Protein 6SYH (pdb70)

CATH classification: 3.40.50.1170 (+1 more: 3.40.50.40)

Radius of gyration: 25.09 Å; Cα contacts (8 Å, |Δi|>4): 1617; chains: 2; bounding box: 69×69×51 Å

Foldseek 3Di:
DAEEEEEEAAAAQALVLADPRVVRLCVRQVVLVVQYSYHYHYLHHDAQVPDDVQSLLSVLLVQQVQQVDPRHQFYEYEHHQQCLLLSQLLSFQARQAQQEYEYEHWLDGNPDDVTQRNQQVQQRSLLRNDPVNGNQGYWYGFPQFTAHSQQWDQCDNRDSPRIFRVAPTTQWGGDSSNTDGDHGDPFDTRNRRPFYCNPPNHWAAEEEAEADPPDALVVLVVCVVVPHLEYEYAAADLQDHDVRNLVNLLVCLVVLRAYEGFHVPRFFFSDPPDPDPCVVSNYAGLTTGHRSSSRSQVRRVVVPDSHSVSSNVSSVRD/DAEEEEEEAAAAQLVPPRVVVLCVSQVVLVVQHRYHYDYLHHDAQVPDFVQSLLSVLLVLQVQQVDPRHQFYEYEHHQQCLLQSQLLSFQAAQFQQEYEYEHWLDHSPDDPTQRNVQVLQRSLLNNDPVNGNLGYWYGFDQFTARSQQWDQCDNRDSPRIFRVAPTTQWGGDSSDTDGNHGDPFHTHNRRPFHCVVPNHFAAEEEAEADPPDALVVLVVCVVVPHLEYEYAYADLQDHDVRNDVSVVVCVVVLRAYEGFHPPRFFFSDDDDVDDDDDHAGLTTGHRSNSRSLVRRVVVPDSDRVSSNVSSVRD

Solvent-accessible surface area: 22970 Å² total; per-residue (Å²): 149,38,46,0,2,0,0,0,1,12,53,62,20,1,69,129,28,58,9,99,19,0,42,120,0,20,83,42,14,86,52,0,58,116,40,1,55,17,100,4,42,63,11,17,86,43,31,3,49,60,0,32,6,169,24,2,5,111,0,0,46,78,0,36,90,17,5,80,85,198,118,6,90,0,0,0,0,1,2,28,12,12,0,0,2,0,0,0,1,0,0,9,2,2,0,80,13,71,59,8,2,0,0,0,0,24,28,93,95,22,109,43,179,87,26,20,0,46,68,5,0,53,0,0,0,18,0,2,53,47,194,49,4,63,63,33,11,1,4,0,1,1,47,48,37,0,4,4,1,12,14,0,6,6,52,30,3,64,29,42,91,2,7,25,8,51,56,87,32,95,6,0,36,0,143,140,13,139,20,76,38,143,78,104,25,140,74,40,19,4,102,69,6,79,2,97,3,64,184,37,144,149,18,25,75,2,2,1,9,13,0,5,0,68,11,8,42,37,9,0,51,15,0,41,160,37,37,3,116,0,0,0,0,0,0,0,0,13,0,0,5,19,58,78,3,51,88,4,0,41,103,0,17,123,81,50,20,11,0,0,1,2,9,22,10,30,18,12,30,2,38,74,167,45,122,11,80,14,158,149,16,21,0,0,0,0,36,33,11,15,6,4,7,0,9,0,0,0,5,0,0,25,48,123,36,67,68,52,94,36,0,18,148,10,0,46,58,10,148,50,38,0,3,0,0,0,2,10,52,58,18,19,92,17,106,18,1,72,112,0,29,82,51,11,85,47,0,60,114,44,1,50,22,100,8,43,73,10,16,88,47,31,4,26,66,0,35,5,162,24,2,5,106,0,0,74,70,0,36,106,6,5,90,63,198,107,0,88,0,0,0,0,2,3,29,12,11,0,0,1,0,0,0,1,1,0,8,1,1,0,80,15,70,61,9,2,0,0,0,0,23,28,91,94,36,112,43,178,90,28,20,0,44,65,4,0,51,0,0,0,17,0,2,52,47,195,49,3,66,65,30,9,1,3,0,0,1,49,47,36,0,4,3,1,11,17,0,7,6,56,31,3,64,31,41,92,1,8,24,6,47,54,94,31,98,6,0,38,0,140,143,13,137,20,73,38,143,80,108,26,141,74,40,19,4,100,74,5,78,4,77,3,69,184,27,144,138,15,24,77,2,2,1,9,11,0,3,0,67,13,8,43,38,8,0,62,15,0,34,171,36,33,3,114,0,0,0,1,0,0,0,0,33,1,48,17,20,54,80,4,64,92,8,1,50,103,0,27,177,72,50,15,10,1,0,8,2,8,21,10,29,16,13,30,2,38,74,78,70,157,23,0,130,128,39,4,0,0,0,40,32,11,17,4,5,7,0,8,0,0,0,5,0,0,24,46,113,33,75,73,28,98,36,0,11,148,10,0,43,54,9

B-factor: mean 15.05, std 7.77, range [6.5, 72.44]

InterPro domains:
  IPR004550 L-asparaginase, type II [TIGR00520] (4-330)
  IPR004550 L-asparaginase, type II [cd08964] (4-324)
  IPR006034 Asparaginase/glutaminase-like [PIRSF001220] (2-327)
  IPR006034 Asparaginase/glutaminase-like [PR00139] (6-17)
  IPR006034 Asparaginase/glutaminase-like [PR00139] (85-103)
  IPR006034 Asparaginase/glutaminase-like [PR00139] (264-282)
  IPR006034 Asparaginase/glutaminase-like [PS51732] (4-330)
  IPR006034 Asparaginase/glutaminase-like [PTHR11707] (3-328)
  IPR006034 Asparaginase/glutaminase-like [SM00870] (5-324)
  IPR020827 Asparaginase/glutaminase, active site 1 [PS00144] (8-16)
  IPR027473 L-asparaginase, C-terminal [G3DSA:3.40.50.40] (217-330)
  IPR027474 L-asparaginase, N-terminal [PF00710] (6-198)
  IPR027475 Asparaginase/glutaminase, active site 2 [PS00917] (86-96)
  IPR036152 Asparaginase/glutaminase-like superfamily [SSF53774] (4-329)
  IPR037152 L-asparaginase, N-terminal domain superfamily [G3DSA:3.40.50.1170] (1-216)
  IPR040919 Asparaginase/glutaminase, C-terminal [PF17763] (217-327)

Sequence (631 aa):
KPQVTILATGGTIAGSAGAVTVDKLLAAVPAINDLATIKGEQISSIGSQEMTGKVWLKLAKRVNELLAQKETEAVIITHGTDTMEETAFFLNLTVKSQKPVVLVGAMRPGSSMSADGPMNLYNAVNVAINKASTNKGVVIVMNDEIHAAREATKLNTTAVNAFASPNTTGKIGTVYYGKVEYFTQSVRPHTLASEFDISKIEELPRVDILYAHPDDTDVLVNAALQAGAKGIIHAGMGNGNPFPLTQNALEKAAKSGVVVARSSRVGSGSTTQEAEVDDKKLGFVATESLNPQKARVLLMLALTKTSSDREAIQKIFSTYKPQVTILATGGTIAGAVTVDKLLAAVPAINDLATIKGEQISSSIGSQEMTGKVWLKLAKRVNELLAQKETEAVIITHGTDTMEETAFFLNLTVKSQQKPVVLVGAMRPGSSMSADGPMNLYNAVNVAINKASTNKGVVIVMNDEIHAAREATKLNTTAVNAFASPNTGKIGTVYYGKVEYFTQSVRPHTLASEFDISKIEELPRVDILYAHPDDTDVLVNAALQAGAKGIIHAGMGNGNPFPLTQNALEKAAKSGVVVARSSRVGSGSTTQEAEVDKKGFVATESLNPQKARVLLMLALTKTSDREAIQKIFSTY

Structure (mmCIF, N/CA/C/O backbone):
data_6SYH
#
_entry.id   6SYH
#
_cell.length_a   60.619
_cell.length_b   79.959
_cell.length_c   108.469
_cell.angle_alpha   90.000
_cell.angle_beta   90.000
_cell.angle_gamma   90.000
#
_symmetry.space_group_name_H-M   'P 2 21 21'
#
loop_
_entity.id
_entity.type
_entity.pdbx_description
1 polymer L-asparaginase
2 water water
#
loop_
_atom_site.group_PDB
_atom_site.id
_atom_site.type_symbol
_atom_site.label_atom_id
_atom_site.label_alt_id
_atom_site.label_comp_id
_atom_site.label_asym_id
_atom_site.label_entity_id
_atom_site.label_seq_id
_atom_site.pdbx_PDB_ins_code
_atom_site.Cartn_x
_atom_site.Cartn_y
_atom_site.Cartn_z
_atom_site.occupancy
_atom_site.B_iso_or_equiv
_atom_site.auth_seq_id
_atom_site.auth_comp_id
_atom_site.auth_asym_id
_atom_site.auth_atom_id
_atom_site.pdbx_PDB_model_num
ATOM 1 N N . LYS A 1 1 ? -36.113 -28.058 49.299 1.00 36.72 3 LYS A N 1
ATOM 2 C CA . LYS A 1 1 ? -34.915 -27.305 48.811 1.00 30.74 3 LYS A CA 1
ATOM 3 C C . LYS A 1 1 ? -35.351 -26.302 47.747 1.00 31.63 3 LYS A C 1
ATOM 4 O O . LYS A 1 1 ? -35.931 -26.681 46.731 1.00 37.43 3 LYS A O 1
ATOM 10 N N . PRO A 1 2 ? -35.124 -24.992 47.920 1.00 21.24 4 PRO A N 1
ATOM 11 C CA . PRO A 1 2 ? -35.599 -24.032 46.927 1.00 22.61 4 PRO A CA 1
ATOM 12 C C . PRO A 1 2 ? -34.945 -24.146 45.545 1.00 20.32 4 PRO A C 1
ATOM 13 O O . PRO A 1 2 ? -33.868 -24.639 45.442 1.00 24.27 4 PRO A O 1
ATOM 17 N N . GLN A 1 3 ? -35.669 -23.722 44.508 1.00 21.92 5 GLN A N 1
ATOM 18 C CA . GLN A 1 3 ? -35.203 -23.816 43.105 1.00 20.60 5 GLN A CA 1
ATOM 19 C C . GLN A 1 3 ? -34.334 -22.592 42.834 1.00 18.31 5 GLN A C 1
ATOM 20 O O . GLN A 1 3 ? -34.852 -21.403 42.903 1.00 20.07 5 GLN A O 1
ATOM 26 N N . VAL A 1 4 ? -33.076 -22.854 42.491 1.00 16.15 6 VAL A N 1
ATOM 27 C CA . VAL A 1 4 ? -32.110 -21.775 42.153 1.00 14.99 6 VAL A CA 1
ATOM 28 C C . VAL A 1 4 ? -31.560 -22.108 40.786 1.00 14.15 6 VAL A C 1
ATOM 29 O O . VAL A 1 4 ? -31.193 -23.266 40.558 1.00 17.33 6 VAL A O 1
ATOM 33 N N . THR A 1 5 ? -31.442 -21.129 39.923 1.00 10.53 7 THR A N 1
ATOM 34 C CA . THR A 1 5 ? -30.767 -21.365 38.624 1.00 10.54 7 THR A CA 1
ATOM 35 C C . THR A 1 5 ? -29.360 -20.779 38.695 1.00 11.60 7 THR A C 1
ATOM 36 O O . THR A 1 5 ? -29.192 -19.583 39.065 1.00 10.99 7 THR A O 1
ATOM 40 N N . ILE A 1 6 ? -28.386 -21.570 38.301 1.00 11.27 8 ILE A N 1
ATOM 41 C CA . ILE A 1 6 ? -27.013 -21.045 38.089 1.00 11.77 8 ILE A CA 1
ATOM 42 C C . ILE A 1 6 ? -26.816 -20.798 36.603 1.00 9.73 8 ILE A C 1
ATOM 43 O O . ILE A 1 6 ? -26.912 -21.746 35.808 1.00 11.78 8 ILE A O 1
ATOM 48 N N . LEU A 1 7 ? -26.498 -19.552 36.259 1.00 10.21 9 LEU A N 1
ATOM 49 C CA . LEU A 1 7 ? -26.182 -19.145 34.880 1.00 10.38 9 LEU A CA 1
ATOM 50 C C . LEU A 1 7 ? -24.681 -18.942 34.801 1.00 10.25 9 LEU A C 1
ATOM 51 O O . LEU A 1 7 ? -24.173 -18.047 35.490 1.00 11.31 9 LEU A O 1
ATOM 56 N N . ALA A 1 8 ? -24.017 -19.714 33.959 1.00 10.11 10 ALA A N 1
ATOM 57 C CA . ALA A 1 8 ? -22.566 -19.585 33.714 1.00 9.70 10 ALA A CA 1
ATOM 58 C C . ALA A 1 8 ? -22.361 -18.623 32.535 1.00 11.19 10 ALA A C 1
ATOM 59 O O . ALA A 1 8 ? -23.068 -18.704 31.499 1.00 11.71 10 ALA A O 1
ATOM 61 N N . THR A 1 9 ? -21.407 -17.718 32.683 1.00 9.74 11 THR A N 1
ATOM 62 C CA . THR A 1 9 ? -20.983 -16.808 31.590 1.00 10.17 11 THR A CA 1
ATOM 63 C C . THR A 1 9 ? -19.595 -17.174 31.062 1.00 10.68 11 THR A C 1
ATOM 64 O O . THR A 1 9 ? -19.161 -16.573 30.070 1.00 11.64 11 THR A O 1
ATOM 68 N N . GLY A 1 10 ? -18.917 -18.089 31.728 1.00 12.00 12 GLY A N 1
ATOM 69 C CA . GLY A 1 10 ? -17.567 -18.518 31.324 1.00 14.92 12 GLY A CA 1
ATOM 70 C C . GLY A 1 10 ? -17.388 -19.987 31.632 1.00 16.23 12 GLY A C 1
ATOM 71 O O . GLY A 1 10 ? -18.342 -20.761 31.500 1.00 22.89 12 GLY A O 1
ATOM 72 N N . GLY A 1 11 ? -16.237 -20.360 32.158 1.00 14.65 13 GLY A N 1
ATOM 73 C CA . GLY A 1 11 ? -15.993 -21.763 32.457 1.00 15.04 13 GLY A CA 1
ATOM 74 C C . GLY A 1 11 ? -16.383 -22.067 33.880 1.00 15.71 13 GLY A C 1
ATOM 75 O O . GLY A 1 11 ? -17.171 -21.331 34.499 1.00 13.51 13 GLY A O 1
ATOM 76 N N . THR A 1 12 ? -15.781 -23.109 34.396 1.00 14.57 14 THR A N 1
ATOM 77 C CA . THR A 1 12 ? -16.016 -23.653 35.739 1.00 13.18 14 THR A CA 1
ATOM 78 C C . THR A 1 12 ? -15.186 -22.800 36.727 1.00 12.49 14 THR A C 1
ATOM 79 O O . THR A 1 12 ? -13.958 -22.652 36.520 1.00 18.26 14 THR A O 1
ATOM 83 N N . ILE A 1 13 ? -15.794 -22.191 37.757 1.00 13.09 15 ILE A N 1
ATOM 84 C CA . ILE A 1 13 ? -15.030 -21.383 38.757 1.00 13.01 15 ILE A CA 1
ATOM 85 C C . ILE A 1 13 ? -14.536 -22.254 39.912 1.00 15.43 15 ILE A C 1
ATOM 86 O O . ILE A 1 13 ? -13.732 -21.772 40.718 1.00 17.61 15 ILE A O 1
ATOM 91 N N . ALA A 1 14 ? -15.011 -23.491 40.022 1.00 14.48 16 ALA A N 1
ATOM 92 C CA . ALA A 1 14 ? -14.655 -24.418 41.113 1.00 16.00 16 ALA A CA 1
ATOM 93 C C . ALA A 1 14 ? -14.364 -25.771 40.485 1.00 17.60 16 ALA A C 1
ATOM 94 O O . ALA A 1 14 ? -15.151 -26.227 39.624 1.00 19.50 16 ALA A O 1
ATOM 96 N N . GLY A 1 15 ? -13.326 -26.432 40.980 1.00 20.28 17 GLY A N 1
ATOM 97 C CA . GLY A 1 15 ? -12.870 -27.701 40.399 1.00 22.38 17 GLY A CA 1
ATOM 98 C C . GLY A 1 15 ? -11.812 -27.508 39.311 1.00 26.07 17 GLY A C 1
ATOM 99 O O . GLY A 1 15 ? -11.310 -28.642 38.882 1.00 34.39 17 GLY A O 1
ATOM 100 N N . SER A 1 26 ? -28.419 -34.316 33.356 1.00 36.41 28 SER A N 1
ATOM 101 C CA . SER A 1 26 ? -27.755 -32.980 33.436 1.00 34.36 28 SER A CA 1
ATOM 102 C C . SER A 1 26 ? -28.672 -31.973 34.140 1.00 29.02 28 SER A C 1
ATOM 103 O O . SER A 1 26 ? -29.874 -31.999 33.891 1.00 30.49 28 SER A O 1
ATOM 106 N N . ALA A 1 27 ? -28.089 -31.068 34.935 1.00 26.01 29 ALA A N 1
ATOM 107 C CA . ALA A 1 27 ? -28.801 -29.942 35.588 1.00 25.28 29 ALA A CA 1
ATOM 108 C C . ALA A 1 27 ? -29.218 -28.907 34.535 1.00 24.48 29 ALA A C 1
ATOM 109 O O . ALA A 1 27 ? -29.986 -28.012 34.873 1.00 20.60 29 ALA A O 1
ATOM 111 N N . GLY A 1 28 ? -28.728 -29.010 33.298 1.00 23.23 30 GLY A N 1
ATOM 112 C CA . GLY A 1 28 ? -29.143 -28.126 32.182 1.00 22.43 30 GLY A CA 1
ATOM 113 C C . GLY A 1 28 ? -27.955 -27.473 31.494 1.00 22.49 30 GLY A C 1
ATOM 114 O O . GLY A 1 28 ? -28.106 -27.006 30.350 1.00 23.49 30 GLY A O 1
ATOM 115 N N . ALA A 1 29 ? -26.817 -27.391 32.175 1.00 19.81 31 ALA A N 1
ATOM 116 C CA . ALA A 1 29 ? -25.544 -26.945 31.578 1.00 19.25 31 ALA A CA 1
ATOM 117 C C . ALA A 1 29 ? -24.413 -27.814 32.127 1.00 20.80 31 ALA A C 1
ATOM 118 O O . ALA A 1 29 ? -24.386 -28.017 33.333 1.00 20.17 31 ALA A O 1
ATOM 120 N N . VAL A 1 30 ? -23.518 -28.264 31.253 1.00 21.25 32 VAL A N 1
ATOM 121 C CA . VAL A 1 30 ? -22.315 -29.089 31.583 1.00 22.62 32 VAL A CA 1
ATOM 122 C C . VAL A 1 30 ? -21.456 -28.349 32.618 1.00 18.22 32 VAL A C 1
ATOM 123 O O . VAL A 1 30 ? -21.013 -28.967 33.575 1.00 19.34 32 VAL A O 1
ATOM 127 N N . THR A 1 31 ? -21.262 -27.048 32.453 1.00 15.12 33 THR A N 1
ATOM 128 C CA . THR A 1 31 ? -20.473 -26.227 33.407 1.00 15.78 33 THR A CA 1
ATOM 129 C C . THR A 1 31 ? -21.053 -26.408 34.817 1.00 15.19 33 THR A C 1
ATOM 130 O O . THR A 1 31 ? -20.322 -26.547 35.774 1.00 15.14 33 THR A O 1
ATOM 134 N N . VAL A 1 32 ? -22.373 -26.348 34.940 1.00 12.87 34 VAL A N 1
ATOM 135 C CA . VAL A 1 32 ? -23.063 -26.402 36.255 1.00 11.64 34 VAL A CA 1
ATOM 136 C C . VAL A 1 32 ? -23.012 -27.835 36.795 1.00 13.62 34 VAL A C 1
ATOM 137 O O . VAL A 1 32 ? -22.805 -28.009 38.005 1.00 13.49 34 VAL A O 1
ATOM 141 N N . ASP A 1 33 ? -23.120 -28.840 35.926 1.00 14.52 35 ASP A N 1
ATOM 142 C CA . ASP A 1 33 ? -22.918 -30.245 36.363 1.00 12.91 35 ASP A CA 1
ATOM 143 C C . ASP A 1 33 ? -21.512 -30.354 36.969 1.00 15.69 35 ASP A C 1
ATOM 144 O O . ASP A 1 33 ? -21.350 -31.001 38.015 1.00 14.77 35 ASP A O 1
ATOM 149 N N . LYS A 1 34 ? -20.526 -29.702 36.366 1.00 15.63 36 LYS A N 1
ATOM 150 C CA . LYS A 1 34 ? -19.129 -29.780 36.885 1.00 15.20 36 LYS A CA 1
ATOM 151 C C . LYS A 1 34 ? -19.032 -29.101 38.263 1.00 15.64 36 LYS A C 1
ATOM 152 O O . LYS A 1 34 ? -18.333 -29.628 39.182 1.00 16.25 36 LYS A O 1
ATOM 158 N N . LEU A 1 35 ? -19.718 -27.975 38.443 1.00 13.46 37 LEU A N 1
ATOM 159 C CA . LEU A 1 35 ? -19.720 -27.252 39.737 1.00 13.02 37 LEU A CA 1
ATOM 160 C C . LEU A 1 35 ? -20.359 -28.130 40.807 1.00 12.81 37 LEU A C 1
ATOM 161 O O . LEU A 1 35 ? -19.849 -28.165 41.928 1.00 16.37 37 LEU A O 1
ATOM 166 N N . LEU A 1 36 ? -21.442 -28.824 40.471 1.00 14.31 38 LEU A N 1
ATOM 167 C CA . LEU A 1 36 ? -22.119 -29.687 41.473 1.00 15.30 38 LEU A CA 1
ATOM 168 C C . LEU A 1 36 ? -21.209 -30.873 41.826 1.00 15.80 38 LEU A C 1
ATOM 169 O O . LEU A 1 36 ? -21.200 -31.275 42.972 1.00 19.80 38 LEU A O 1
ATOM 174 N N . ALA A 1 37 ? -20.449 -31.393 40.880 1.00 14.35 39 ALA A N 1
ATOM 175 C CA . ALA A 1 37 ? -19.494 -32.492 41.147 1.00 16.30 39 ALA A CA 1
ATOM 176 C C . ALA A 1 37 ? -18.375 -31.986 42.049 1.00 15.73 39 ALA A C 1
ATOM 177 O O . ALA A 1 37 ? -17.876 -32.804 42.838 1.00 18.54 39 ALA A O 1
ATOM 179 N N . ALA A 1 38 ? -17.934 -30.729 41.880 1.00 16.03 40 ALA A N 1
ATOM 180 C CA . ALA A 1 38 ? -16.817 -30.132 42.651 1.00 17.35 40 ALA A CA 1
ATOM 181 C C . ALA A 1 38 ? -17.246 -29.767 44.080 1.00 17.39 40 ALA A C 1
ATOM 182 O O . ALA A 1 38 ? -16.413 -29.862 44.994 1.00 20.83 40 ALA A O 1
ATOM 184 N N . VAL A 1 39 ? -18.494 -29.348 44.253 1.00 16.68 41 VAL A N 1
ATOM 185 C CA . VAL A 1 39 ? -19.016 -28.835 45.549 1.00 19.30 41 VAL A CA 1
ATOM 186 C C . VAL A 1 39 ? -20.341 -29.548 45.810 1.00 16.92 41 VAL A C 1
ATOM 187 O O . VAL A 1 39 ? -21.388 -28.935 45.791 1.00 16.61 41 VAL A O 1
ATOM 191 N N . PRO A 1 40 ? -20.331 -30.867 46.042 1.00 19.38 42 PRO A N 1
ATOM 192 C CA . PRO A 1 40 ? -21.568 -31.631 46.056 1.00 20.74 42 PRO A CA 1
ATOM 193 C C . PRO A 1 40 ? -22.466 -31.212 47.219 1.00 18.32 42 PRO A C 1
ATOM 194 O O . PRO A 1 40 ? -23.648 -31.501 47.174 1.00 21.90 42 PRO A O 1
ATOM 198 N N . ALA A 1 41 ? -21.924 -30.526 48.221 1.00 21.96 43 ALA A N 1
ATOM 199 C CA . ALA A 1 41 ? -22.734 -30.039 49.361 1.00 23.10 43 ALA A CA 1
ATOM 200 C C . ALA A 1 41 ? -23.800 -29.058 48.856 1.00 22.36 43 ALA A C 1
ATOM 201 O O . ALA A 1 41 ? -24.816 -28.920 49.546 1.00 25.72 43 ALA A O 1
ATOM 203 N N . ILE A 1 42 ? -23.624 -28.405 47.701 1.00 20.99 44 ILE A N 1
ATOM 204 C CA . ILE A 1 42 ? -24.645 -27.388 47.295 1.00 22.68 44 ILE A CA 1
ATOM 205 C C . ILE A 1 42 ? -25.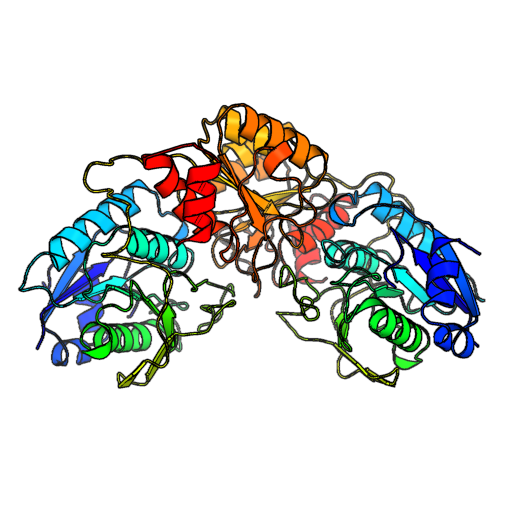953 -28.115 46.962 1.00 21.60 44 ILE A C 1
ATOM 206 O O . ILE A 1 42 ? -27.032 -27.514 47.154 1.00 24.30 44 ILE A O 1
ATOM 211 N N . ASN A 1 43 ? -25.871 -29.385 46.577 1.00 21.49 45 ASN A N 1
ATOM 212 C CA . ASN A 1 43 ? -27.054 -30.218 46.250 1.00 24.88 45 ASN A CA 1
ATOM 213 C C . ASN A 1 43 ? -27.966 -30.376 47.460 1.00 23.31 45 ASN A C 1
ATOM 214 O O . ASN A 1 43 ? -29.135 -30.624 47.237 1.00 30.53 45 ASN A O 1
ATOM 219 N N . ASP A 1 44 ? -27.456 -30.249 48.684 1.00 25.64 46 ASP A N 1
ATOM 220 C CA . ASP A 1 44 ? -28.299 -30.400 49.898 1.00 25.14 46 ASP A CA 1
ATOM 221 C C . ASP A 1 44 ? -28.997 -29.072 50.197 1.00 23.58 46 ASP A C 1
ATOM 222 O O . ASP A 1 44 ? -29.887 -29.064 51.035 1.00 25.16 46 ASP A O 1
ATOM 227 N N . LEU A 1 45 ? -28.589 -27.984 49.553 1.00 22.57 47 LEU A N 1
ATOM 228 C CA . LEU A 1 45 ? -29.058 -26.632 49.905 1.00 21.26 47 LEU A CA 1
ATOM 229 C C . LEU A 1 45 ? -30.183 -26.196 48.994 1.00 17.23 47 LEU A C 1
ATOM 230 O O . LEU A 1 45 ? -31.024 -25.392 49.454 1.00 18.51 47 LEU A O 1
ATOM 235 N N . ALA A 1 46 ? -30.168 -26.640 47.746 1.00 17.88 48 ALA A N 1
ATOM 236 C CA . ALA A 1 46 ? -31.075 -26.076 46.725 1.00 19.15 48 ALA A CA 1
ATOM 237 C C . ALA A 1 46 ? -31.320 -27.093 45.625 1.00 16.05 48 ALA A C 1
ATOM 238 O O . ALA A 1 46 ? -30.501 -27.999 45.478 1.00 17.56 48 ALA A O 1
ATOM 240 N N . THR A 1 47 ? -32.453 -26.949 44.922 1.00 16.17 49 THR A N 1
ATOM 241 C CA . THR A 1 47 ? -32.675 -27.632 43.634 1.00 18.88 49 THR A CA 1
ATOM 242 C C . THR A 1 47 ? -32.044 -26.735 42.565 1.00 16.66 49 THR A C 1
ATOM 243 O O . THR A 1 47 ? -32.612 -25.661 42.278 1.00 18.73 49 THR A O 1
ATOM 247 N N . ILE A 1 48 ? -30.947 -27.210 41.970 1.00 17.40 50 ILE A N 1
ATOM 248 C CA . ILE A 1 48 ? -30.080 -26.432 41.044 1.00 16.28 50 ILE A CA 1
ATOM 249 C C . ILE A 1 48 ? -30.426 -26.750 39.589 1.00 16.12 50 ILE A C 1
ATOM 250 O O . ILE A 1 48 ? -30.333 -27.932 39.206 1.00 17.91 50 ILE A O 1
ATOM 255 N N . LYS A 1 49 ? -30.832 -25.721 38.839 1.00 15.22 51 LYS A N 1
ATOM 256 C CA . LYS A 1 49 ? -30.924 -25.760 37.370 1.00 15.63 51 LYS A CA 1
ATOM 257 C C . LYS A 1 49 ? -29.751 -24.977 36.829 1.00 13.63 51 LYS A C 1
ATOM 258 O O . LYS A 1 49 ? -29.342 -24.003 37.493 1.00 15.60 51 LYS A O 1
ATOM 264 N N . GLY A 1 50 ? -29.200 -25.433 35.706 1.00 12.12 52 GLY A N 1
ATOM 265 C CA . GLY A 1 50 ? -28.082 -24.743 35.063 1.00 11.85 52 GLY A CA 1
ATOM 266 C C . GLY A 1 50 ? -28.401 -24.205 33.685 1.00 12.53 52 GLY A C 1
ATOM 267 O O . GLY A 1 50 ? -29.105 -24.878 32.944 1.00 14.72 52 GLY A O 1
ATOM 268 N N . GLU A 1 51 ? -27.773 -23.075 33.320 1.00 13.22 53 GLU A N 1
ATOM 269 C CA . GLU A 1 51 ? -27.856 -22.491 31.959 1.00 14.45 53 GLU A CA 1
ATOM 270 C C . GLU A 1 51 ? -26.498 -21.906 31.627 1.00 13.72 53 GLU A C 1
ATOM 271 O O . GLU A 1 51 ? -25.794 -21.503 32.539 1.00 15.15 53 GLU A O 1
ATOM 277 N N . GLN A 1 52 ? -26.137 -21.918 30.358 1.00 14.70 54 GLN A N 1
ATOM 278 C CA . GLN A 1 52 ? -24.855 -21.319 29.891 1.00 14.87 54 GLN A CA 1
ATOM 279 C C . GLN A 1 52 ? -25.239 -20.154 28.996 1.00 13.78 54 GLN A C 1
ATOM 280 O O . GLN A 1 52 ? -25.771 -20.398 27.947 1.00 20.11 54 GLN A O 1
ATOM 286 N N . ILE A 1 53 ? -25.008 -18.928 29.452 1.00 14.46 55 ILE A N 1
ATOM 287 C CA . ILE A 1 53 ? -25.438 -17.697 28.726 1.00 15.13 55 ILE A CA 1
ATOM 288 C C . ILE A 1 53 ? -24.386 -17.332 27.703 1.00 11.23 55 ILE A C 1
ATOM 289 O O . ILE A 1 53 ? -24.719 -16.815 26.663 1.00 15.55 55 ILE A O 1
ATOM 294 N N . SER A 1 54 ? -23.123 -17.472 28.099 1.00 12.29 56 SER A N 1
ATOM 295 C CA . SER A 1 54 ? -21.941 -17.122 27.298 1.00 13.45 56 SER A CA 1
ATOM 296 C C . SER A 1 54 ? -20.811 -18.020 27.787 1.00 12.04 56 SER A C 1
ATOM 297 O O . SER A 1 54 ? -20.984 -18.677 28.819 1.00 13.16 56 SER A O 1
ATOM 300 N N . SER A 1 55 ? -19.704 -18.060 27.061 1.00 12.72 57 SER A N 1
ATOM 301 C CA . SER A 1 55 ? -18.524 -18.902 27.392 1.00 12.37 57 SER A CA 1
ATOM 302 C C . SER A 1 55 ? -17.250 -18.120 27.127 1.00 11.92 57 SER A C 1
ATOM 303 O O . SER A 1 55 ? -16.423 -18.537 26.279 1.00 12.50 57 SER A O 1
ATOM 306 N N . ILE A 1 56 ? -17.083 -17.036 27.870 1.00 9.43 58 ILE A N 1
ATOM 307 C CA . ILE A 1 56 ? -15.971 -16.077 27.643 1.00 10.25 58 ILE A CA 1
ATOM 308 C C . ILE A 1 56 ? -15.354 -15.672 28.956 1.00 10.85 58 ILE A C 1
ATOM 309 O O . ILE A 1 56 ? -16.034 -15.639 29.979 1.00 13.30 58 ILE A O 1
ATOM 314 N N . GLY A 1 57 ? -14.089 -15.297 28.901 1.00 10.20 59 GLY A N 1
ATOM 315 C CA . GLY A 1 57 ? -13.472 -14.549 29.989 1.00 10.71 59 GLY A CA 1
ATOM 316 C C . GLY A 1 57 ? -14.191 -13.208 30.122 1.00 8.31 59 GLY A C 1
ATOM 317 O O . GLY A 1 57 ? -14.684 -12.675 29.116 1.00 9.83 59 GLY A O 1
ATOM 318 N N . SER A 1 58 ? -14.219 -12.648 31.315 1.00 7.84 60 SER A N 1
ATOM 319 C CA . SER A 1 58 ? -15.031 -11.426 31.537 1.00 8.56 60 SER A CA 1
ATOM 320 C C . SER A 1 58 ? -14.410 -10.201 30.878 1.00 8.64 60 SER A C 1
ATOM 321 O O . SER A 1 58 ? -15.155 -9.246 30.629 1.00 9.54 60 SER A O 1
ATOM 324 N N . GLN A 1 59 ? -13.123 -10.251 30.526 1.00 9.60 61 GLN A N 1
ATOM 325 C CA . GLN A 1 59 ? -12.449 -9.186 29.761 1.00 10.22 61 GLN A CA 1
ATOM 326 C C . GLN A 1 59 ? -12.977 -9.157 28.322 1.00 8.59 61 GLN A C 1
ATOM 327 O O . GLN A 1 59 ? -12.672 -8.194 27.606 1.00 11.30 61 GLN A O 1
ATOM 333 N N . GLU A 1 60 ? -13.742 -10.164 27.899 1.00 9.04 62 GLU A N 1
ATOM 334 C CA . GLU A 1 60 ? -14.307 -10.219 26.530 1.00 9.36 62 GLU A CA 1
ATOM 335 C C . GLU A 1 60 ? -15.803 -9.892 26.546 1.00 9.36 62 GLU A C 1
ATOM 336 O O . GLU A 1 60 ? -16.437 -9.983 25.500 1.00 9.94 62 GLU A O 1
ATOM 342 N N . MET A 1 61 ? -16.333 -9.490 27.683 1.00 8.72 63 MET A N 1
ATOM 343 C CA . MET A 1 61 ? -17.759 -9.169 27.767 1.00 9.12 63 MET A CA 1
ATOM 344 C C . MET A 1 61 ? -18.120 -8.044 26.790 1.00 8.42 63 MET A C 1
ATOM 345 O O . MET A 1 61 ? -17.282 -7.189 26.439 1.00 9.35 63 MET A O 1
ATOM 350 N N . THR A 1 62 ? -19.391 -8.091 26.357 1.00 9.00 64 THR A N 1
ATOM 351 C CA . THR A 1 62 ? -19.974 -7.121 25.397 1.00 9.56 64 THR A CA 1
ATOM 352 C C . THR A 1 62 ? -21.357 -6.714 25.873 1.00 9.22 64 THR A C 1
ATOM 353 O O . THR A 1 62 ? -21.969 -7.480 26.627 1.00 9.83 64 THR A O 1
ATOM 357 N N . GLY A 1 63 ? -21.862 -5.598 25.352 1.00 10.13 65 GLY A N 1
ATOM 358 C CA . GLY A 1 63 ? -23.258 -5.224 25.623 1.00 9.94 65 GLY A CA 1
ATOM 359 C C . GLY A 1 63 ? -24.239 -6.275 25.144 1.00 10.42 65 GLY A C 1
ATOM 360 O O . GLY A 1 63 ? -25.276 -6.439 25.810 1.00 11.78 65 GLY A O 1
ATOM 361 N N . LYS A 1 64 ? -23.917 -6.979 24.075 1.00 9.57 66 LYS A N 1
ATOM 362 C CA . LYS A 1 64 ? -24.798 -8.044 23.518 1.00 11.68 66 LYS A CA 1
ATOM 363 C C . LYS A 1 64 ? -25.000 -9.112 24.596 1.00 10.82 66 LYS A C 1
ATOM 364 O O . LYS A 1 64 ? -26.118 -9.603 24.802 1.00 12.11 66 LYS A O 1
ATOM 370 N N . VAL A 1 65 ? -23.931 -9.545 25.236 1.00 10.05 67 VAL A N 1
ATOM 371 C CA . VAL A 1 65 ? -24.026 -10.557 26.323 1.00 10.83 67 VAL A CA 1
ATOM 372 C C . VAL A 1 65 ? -24.781 -9.953 27.518 1.00 10.31 67 VAL A C 1
ATOM 373 O O . VAL A 1 65 ? -25.576 -10.651 28.140 1.00 11.09 67 VAL A O 1
ATOM 377 N N . TRP A 1 66 ? -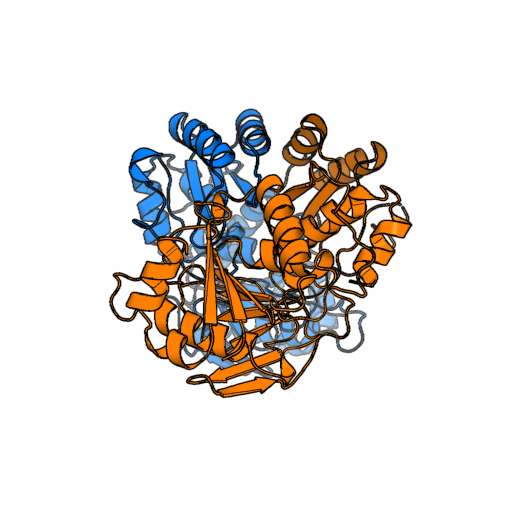24.464 -8.720 27.915 1.00 10.26 68 TRP A N 1
ATOM 378 C CA . TRP A 1 66 ? -25.189 -8.081 29.031 1.00 10.13 68 TRP A CA 1
ATOM 379 C C . TRP A 1 66 ? -26.689 -8.127 28.750 1.00 10.01 68 TRP A C 1
ATOM 380 O O . TRP A 1 66 ? -27.444 -8.434 29.664 1.00 10.10 68 TRP A O 1
ATOM 391 N N . LEU A 1 67 ? -27.103 -7.767 27.549 1.00 10.58 69 LEU A N 1
ATOM 392 C CA . LEU A 1 67 ? -28.551 -7.754 27.211 1.00 10.79 69 LEU A CA 1
ATOM 393 C C . LEU A 1 67 ? -29.111 -9.182 27.323 1.00 11.34 69 LEU A C 1
ATOM 394 O O . LEU A 1 67 ? -30.217 -9.352 27.877 1.00 12.91 69 LEU A O 1
ATOM 399 N N . LYS A 1 68 ? -28.431 -10.187 26.790 1.00 10.14 70 LYS A N 1
ATOM 400 C CA . LYS A 1 68 ? -28.927 -11.582 26.809 1.00 10.24 70 LYS A CA 1
ATOM 401 C C . LYS A 1 68 ? -29.084 -12.044 28.261 1.00 9.93 70 LYS A C 1
ATOM 402 O O . LYS A 1 68 ? -30.077 -12.662 28.638 1.00 12.44 70 LYS A O 1
ATOM 408 N N . LEU A 1 69 ? -28.107 -11.724 29.081 1.00 9.31 71 LEU A N 1
ATOM 409 C CA . LEU A 1 69 ? -28.086 -12.159 30.487 1.00 10.39 71 LEU A CA 1
ATOM 410 C C . LEU A 1 69 ? -29.208 -11.459 31.238 1.00 10.14 71 LEU A C 1
ATOM 411 O O . LEU A 1 69 ? -29.944 -12.126 31.951 1.00 11.25 71 LEU A O 1
ATOM 416 N N . ALA A 1 70 ? -29.336 -10.149 31.084 1.00 10.45 72 ALA A N 1
ATOM 417 C CA . ALA A 1 70 ? -30.381 -9.398 31.824 1.00 11.44 72 ALA A CA 1
ATOM 418 C C . ALA A 1 70 ? -31.764 -9.880 31.409 1.00 10.79 72 ALA A C 1
ATOM 419 O O . ALA A 1 70 ? -32.615 -10.074 32.338 1.00 11.82 72 ALA A O 1
ATOM 421 N N . LYS A 1 71 ? -31.991 -10.107 30.113 1.00 10.82 73 LYS A N 1
ATOM 422 C CA . LYS A 1 71 ? -33.311 -10.624 29.674 1.00 12.24 73 LYS A CA 1
ATOM 423 C C . LYS A 1 71 ? -33.582 -11.981 30.323 1.00 13.23 73 LYS A C 1
ATOM 424 O O . LYS A 1 71 ? -34.685 -12.186 30.865 1.00 14.18 73 LYS A O 1
ATOM 430 N N . ARG A 1 72 ? -32.597 -12.866 30.365 1.00 11.19 74 ARG A N 1
ATOM 431 C CA . ARG A 1 72 ? -32.844 -14.227 30.900 1.00 11.55 74 ARG A CA 1
ATOM 432 C C . ARG A 1 72 ? -33.076 -14.162 32.408 1.00 10.17 74 ARG A C 1
ATOM 433 O O . ARG A 1 72 ? -33.937 -14.865 32.916 1.00 11.82 74 ARG A O 1
ATOM 441 N N . VAL A 1 73 ? -32.307 -13.349 33.122 1.00 10.50 75 VAL A N 1
ATOM 442 C CA . VAL A 1 73 ? -32.496 -13.227 34.585 1.00 9.56 75 VAL A CA 1
ATOM 443 C C . VAL A 1 73 ? -33.926 -12.729 34.804 1.00 10.46 75 VAL A C 1
ATOM 444 O O . VAL A 1 73 ? -34.570 -13.266 35.699 1.00 10.99 75 VAL A O 1
ATOM 448 N N . ASN A 1 74 ? -34.382 -11.733 34.020 1.00 10.62 76 ASN A N 1
ATOM 449 C CA . ASN A 1 74 ? -35.745 -11.149 34.201 1.00 11.23 76 ASN A CA 1
ATOM 450 C C . ASN A 1 74 ? -36.784 -12.249 33.967 1.00 11.68 76 ASN A C 1
ATOM 451 O O . ASN A 1 74 ? -37.730 -12.356 34.772 1.00 14.00 76 ASN A O 1
ATOM 456 N N . GLU A 1 75 ? -36.580 -13.069 32.942 1.00 12.01 77 GLU A N 1
ATOM 457 C CA . GLU A 1 75 ? -37.515 -14.173 32.592 1.00 11.72 77 GLU A CA 1
ATOM 458 C C . GLU A 1 75 ? -37.555 -15.192 33.723 1.00 10.71 77 GLU A C 1
ATOM 459 O O . GLU A 1 75 ? -38.638 -15.599 34.102 1.00 13.25 77 GLU A O 1
ATOM 465 N N . LEU A 1 76 ? -36.413 -15.588 34.264 1.00 10.17 78 LEU A N 1
ATOM 466 C CA . LEU A 1 76 ? -36.387 -16.612 35.336 1.00 10.18 78 LEU A CA 1
ATOM 467 C C . LEU A 1 76 ? -37.100 -16.053 36.567 1.00 10.36 78 LEU A C 1
ATOM 468 O O . LEU A 1 76 ? -37.883 -16.778 37.204 1.00 13.26 78 LEU A O 1
ATOM 473 N N . LEU A 1 77 ? -36.747 -14.827 36.986 1.00 10.35 79 LEU A N 1
ATOM 474 C CA . LEU A 1 77 ? -37.180 -14.342 38.297 1.00 10.62 79 LEU A CA 1
ATOM 475 C C . LEU A 1 77 ? -38.657 -13.987 38.214 1.00 10.82 79 LEU A C 1
ATOM 476 O O . LEU A 1 77 ? -39.255 -13.932 39.278 1.00 12.33 79 LEU A O 1
ATOM 481 N N . ALA A 1 78 ? -39.204 -13.751 37.017 1.00 13.06 80 ALA A N 1
ATOM 482 C CA . ALA A 1 78 ? -40.631 -13.373 36.881 1.00 14.48 80 ALA A CA 1
ATOM 483 C C . ALA A 1 78 ? -41.507 -14.583 37.183 1.00 13.34 80 ALA A C 1
ATOM 484 O O . ALA A 1 78 ? -42.718 -14.418 37.325 1.00 16.55 80 ALA A O 1
ATOM 486 N N . GLN A 1 79 ? -40.937 -15.777 37.261 1.00 12.50 81 GLN A N 1
ATOM 487 C CA . GLN A 1 79 ? -41.739 -17.014 37.488 1.00 16.01 81 GLN A CA 1
ATOM 488 C C . GLN A 1 79 ? -41.719 -17.380 38.961 1.00 16.50 81 GLN A C 1
ATOM 489 O O . GLN A 1 79 ? -40.662 -17.282 39.609 1.00 19.78 81 GLN A O 1
ATOM 495 N N . LYS A 1 80 ? -42.841 -17.835 39.485 1.00 21.65 82 LYS A N 1
ATOM 496 C CA . LYS A 1 80 ? -43.006 -18.153 40.922 1.00 24.66 82 LYS A CA 1
ATOM 497 C C . LYS A 1 80 ? -42.040 -19.293 41.291 1.00 22.49 82 LYS A C 1
ATOM 498 O O . LYS A 1 80 ? -41.568 -19.301 42.425 1.00 36.78 82 LYS A O 1
ATOM 504 N N . GLU A 1 81 ? -41.703 -20.205 40.367 1.00 25.67 83 GLU A N 1
ATOM 505 C CA . GLU A 1 81 ? -40.928 -21.429 40.728 1.00 27.54 83 GLU A CA 1
ATOM 506 C C . GLU A 1 81 ? -39.456 -21.099 41.004 1.00 26.17 83 GLU A C 1
ATOM 507 O O . GLU A 1 81 ? -38.845 -21.863 41.776 1.00 28.47 83 GLU A O 1
ATOM 513 N N . THR A 1 82 ? -38.906 -20.016 40.433 1.00 21.75 84 THR A N 1
ATOM 514 C CA . THR A 1 82 ? -37.478 -19.629 40.589 1.00 18.71 84 THR A CA 1
ATOM 515 C C . THR A 1 82 ? -37.297 -18.742 41.841 1.00 16.50 84 THR A C 1
ATOM 516 O O . THR A 1 82 ? -37.872 -17.624 41.866 1.00 22.24 84 THR A O 1
ATOM 520 N N . GLU A 1 83 ? -36.511 -19.179 42.835 1.00 16.58 85 GLU A N 1
ATOM 521 C CA . GLU A 1 83 ? -36.313 -18.381 44.078 1.00 17.12 85 GLU A CA 1
ATOM 522 C C . GLU A 1 83 ? -35.223 -17.348 43.899 1.00 13.13 85 GLU A C 1
ATOM 523 O O . GLU A 1 83 ? -35.290 -16.319 44.554 1.00 14.43 85 GLU A O 1
ATOM 529 N N . ALA A 1 84 ? -34.187 -17.681 43.149 1.00 13.13 86 ALA A N 1
ATOM 530 C CA . ALA A 1 84 ? -32.984 -16.836 43.033 1.00 11.91 86 ALA A CA 1
ATOM 531 C C . ALA A 1 84 ? -32.186 -17.284 41.827 1.00 10.77 86 ALA A C 1
ATOM 532 O O . ALA A 1 84 ? -32.378 -18.415 41.334 1.00 12.11 86 ALA A O 1
ATOM 534 N N . VAL A 1 85 ? -31.289 -16.404 41.408 1.00 10.72 87 VAL A N 1
ATOM 535 C CA . VAL A 1 85 ? -30.292 -16.747 40.380 1.00 10.24 87 VAL A CA 1
ATOM 536 C C . VAL A 1 85 ? -28.903 -16.480 40.930 1.00 10.76 87 VAL A C 1
ATOM 537 O O . VAL A 1 85 ? -28.702 -15.438 41.599 1.00 11.26 87 VAL A O 1
ATOM 541 N N . ILE A 1 86 ? -27.998 -17.389 40.586 1.00 10.13 88 ILE A N 1
ATOM 542 C CA . ILE A 1 86 ? -26.524 -17.217 40.796 1.00 10.19 88 ILE A CA 1
ATOM 543 C C . ILE A 1 86 ? -25.873 -17.134 39.429 1.00 10.21 88 ILE A C 1
ATOM 544 O O . ILE A 1 86 ? -26.227 -17.971 38.583 1.00 11.73 88 ILE A O 1
ATOM 549 N N . ILE A 1 87 ? -24.951 -16.201 39.236 1.00 9.95 89 ILE A N 1
ATOM 550 C CA . ILE A 1 87 ? -24.262 -16.021 37.933 1.00 9.85 89 ILE A CA 1
ATOM 551 C C . ILE A 1 87 ? -22.781 -16.223 38.197 1.00 8.95 89 ILE A C 1
ATOM 552 O O . ILE A 1 87 ? -22.193 -15.450 38.992 1.00 8.58 89 ILE A O 1
ATOM 557 N N . THR A 1 88 ? -22.207 -17.250 37.597 1.00 8.76 90 THR A N 1
ATOM 558 C CA . THR A 1 88 ? -20.734 -17.432 37.696 1.00 7.95 90 THR A CA 1
ATOM 559 C C . THR A 1 88 ? -20.125 -16.565 36.609 1.00 9.50 90 THR A C 1
ATOM 560 O O . THR A 1 88 ? -20.617 -16.546 35.470 1.00 8.60 90 THR A O 1
ATOM 564 N N . HIS A 1 89 ? -19.069 -15.843 36.958 1.00 8.66 91 HIS A N 1
ATOM 565 C CA . HIS A 1 89 ? -18.556 -14.744 36.097 1.00 9.22 91 HIS A CA 1
ATOM 566 C C . HIS A 1 89 ? -17.088 -14.532 36.389 1.00 8.48 91 HIS A C 1
ATOM 567 O O . HIS A 1 89 ? -16.644 -14.725 37.524 1.00 9.88 91 HIS A O 1
ATOM 574 N N . GLY A 1 90 ? -16.392 -14.152 35.367 1.00 8.16 92 GLY A N 1
ATOM 575 C CA . GLY A 1 90 ? -15.007 -13.742 35.535 1.00 7.29 92 GLY A CA 1
ATOM 576 C C . GLY A 1 90 ? -14.910 -12.508 36.424 1.00 7.33 92 GLY A C 1
ATOM 577 O O . GLY A 1 90 ? -15.835 -11.682 36.486 1.00 9.52 92 GLY A O 1
ATOM 578 N N . THR A 1 91 ? -13.815 -12.370 37.156 1.00 8.03 93 THR A N 1
ATOM 579 C CA . THR A 1 91 ? -13.696 -11.287 38.147 1.00 8.27 93 THR A CA 1
ATOM 580 C C . THR A 1 91 ? -13.449 -9.931 37.474 1.00 9.01 93 THR A C 1
ATOM 581 O O . THR A 1 91 ? -13.820 -8.931 38.088 1.00 9.67 93 THR A O 1
ATOM 585 N N . ASP A 1 92 ? -12.759 -9.875 36.337 1.00 9.36 94 ASP A N 1
ATOM 586 C CA . ASP A 1 92 ? -12.241 -8.580 35.811 1.00 8.94 94 ASP A CA 1
ATOM 587 C C . ASP A 1 92 ? -13.382 -7.565 35.618 1.00 7.76 94 ASP A C 1
ATOM 588 O O . ASP A 1 92 ? -13.182 -6.391 35.922 1.00 9.11 94 ASP A O 1
ATOM 593 N N . THR A 1 93 ? -14.552 -7.985 35.128 1.00 7.13 95 THR A N 1
ATOM 594 C CA . THR A 1 93 ? -15.665 -7.057 34.784 1.00 8.72 95 THR A CA 1
ATOM 595 C C . THR A 1 93 ? -16.944 -7.481 35.490 1.00 8.13 95 THR A C 1
ATOM 596 O O . THR A 1 93 ? -18.008 -6.968 35.127 1.00 8.48 95 THR A O 1
ATOM 600 N N . MET A 1 94 ? -16.836 -8.318 36.510 1.00 8.01 96 MET A N 1
ATOM 601 C CA . MET A 1 94 ? -18.013 -8.705 37.329 1.00 8.83 96 MET A CA 1
ATOM 602 C C . MET A 1 94 ? -18.732 -7.450 37.843 1.00 8.42 96 MET A C 1
ATOM 603 O O . MET A 1 94 ? -19.974 -7.427 37.882 1.00 9.84 96 MET A O 1
ATOM 608 N N . GLU A 1 95 ? -18.010 -6.397 38.164 1.00 8.07 97 GLU A N 1
ATOM 609 C CA . GLU A 1 95 ? -18.617 -5.172 38.751 1.00 8.98 97 GLU A CA 1
ATOM 610 C C . GLU A 1 95 ? -19.523 -4.507 37.705 1.00 8.29 97 GLU A C 1
ATOM 611 O O . GLU A 1 95 ? -20.560 -3.939 38.113 1.00 9.42 97 GLU A O 1
ATOM 617 N N . GLU A 1 96 ? -19.148 -4.534 36.419 1.00 8.83 98 GLU A N 1
ATOM 618 C CA . GLU A 1 96 ? -19.928 -3.870 35.351 1.00 8.81 98 GLU A CA 1
ATOM 619 C C . GLU A 1 96 ? -21.188 -4.676 35.109 1.00 9.24 98 GLU A C 1
ATOM 620 O O . GLU A 1 96 ? -22.307 -4.108 35.017 1.00 8.58 98 GLU A O 1
ATOM 626 N N . THR A 1 97 ? -21.043 -5.983 35.018 1.00 8.56 99 THR A N 1
ATOM 627 C CA . THR A 1 97 ? -22.226 -6.811 34.785 1.00 8.88 99 THR A CA 1
ATOM 628 C C . THR A 1 97 ? -23.192 -6.670 35.965 1.00 9.84 99 THR A C 1
ATOM 629 O O . THR A 1 97 ? -24.408 -6.569 35.752 1.00 9.15 99 THR A O 1
ATOM 633 N N . ALA A 1 98 ? -22.687 -6.735 37.183 1.00 7.90 100 ALA A N 1
ATOM 634 C CA . ALA A 1 98 ? -23.535 -6.664 38.381 1.00 8.09 100 ALA A CA 1
ATOM 635 C C . ALA A 1 98 ? -24.276 -5.326 38.372 1.00 7.40 100 ALA A C 1
ATOM 636 O O . ALA A 1 98 ? -25.486 -5.304 38.677 1.00 7.54 100 ALA A O 1
ATOM 638 N N . PHE A 1 99 ? -23.581 -4.236 38.116 1.00 7.96 101 PHE A N 1
ATOM 639 C CA . PHE A 1 99 ? -24.199 -2.891 38.089 1.00 8.66 101 PHE A CA 1
ATOM 640 C C . PHE A 1 99 ? -25.268 -2.843 36.988 1.00 8.20 101 PHE A C 1
ATOM 641 O O . PHE A 1 99 ? -26.400 -2.333 37.220 1.00 8.67 101 PHE A O 1
ATOM 649 N N . PHE A 1 100 ? -24.960 -3.333 35.802 1.00 8.36 102 PHE A N 1
ATOM 650 C CA . PHE A 1 100 ? -25.960 -3.369 34.703 1.00 7.27 102 PHE A CA 1
ATOM 651 C C . PHE A 1 100 ? -27.215 -4.085 35.183 1.00 8.56 102 PHE A C 1
ATOM 652 O O . PHE A 1 100 ? -28.325 -3.589 34.971 1.00 8.72 102 PHE A O 1
ATOM 660 N N . LEU A 1 101 ? -27.049 -5.279 35.704 1.00 7.95 103 LEU A N 1
ATOM 661 C CA . LEU A 1 101 ? -28.206 -6.086 36.165 1.00 8.32 103 LEU A CA 1
ATOM 662 C C . LEU A 1 101 ? -28.928 -5.323 37.295 1.00 9.72 103 LEU A C 1
ATOM 663 O O . LEU A 1 101 ? -30.165 -5.385 37.353 1.00 9.43 103 LEU A O 1
ATOM 668 N N . ASN A 1 102 ? -28.202 -4.654 38.187 1.00 9.97 104 ASN A N 1
ATOM 669 C CA . ASN A 1 102 ? -28.839 -3.927 39.302 1.00 9.61 104 ASN A CA 1
ATOM 670 C C . ASN A 1 102 ? -29.836 -2.923 38.755 1.00 9.76 104 ASN A C 1
ATOM 671 O O . ASN A 1 102 ? -30.698 -2.530 39.523 1.00 11.52 104 ASN A O 1
ATOM 676 N N . LEU A 1 103 ? -29.602 -2.395 37.558 1.00 8.77 105 LEU A N 1
ATOM 677 C CA . LEU A 1 103 ? -30.439 -1.314 36.998 1.00 9.32 105 LEU A CA 1
ATOM 678 C C . LEU A 1 103 ? -31.473 -1.864 36.013 1.00 10.13 105 LEU A C 1
ATOM 679 O O . LEU A 1 103 ? -32.277 -1.078 35.546 1.00 12.02 105 LEU A O 1
ATOM 684 N N . THR A 1 104 ? -31.419 -3.135 35.677 1.00 9.66 106 THR A N 1
ATOM 685 C CA . THR A 1 104 ? -32.265 -3.692 34.586 1.00 9.78 106 THR A CA 1
ATOM 686 C C . THR A 1 104 ? -33.088 -4.895 35.030 1.00 11.74 106 THR A C 1
ATOM 687 O O . THR A 1 104 ? -34.020 -5.217 34.294 1.00 12.43 106 THR A O 1
ATOM 691 N N . VAL A 1 105 ? -32.803 -5.500 36.175 1.00 10.98 107 VAL A N 1
ATOM 692 C CA . VAL A 1 105 ? -33.559 -6.696 36.657 1.00 12.15 107 VAL A CA 1
ATOM 693 C C . VAL A 1 105 ? -34.764 -6.205 37.463 1.00 11.83 107 VAL A C 1
ATOM 694 O O . VAL A 1 105 ? -34.575 -5.480 38.445 1.00 14.30 107 VAL A O 1
ATOM 698 N N . LYS A 1 106 ? -35.970 -6.574 37.032 1.00 12.53 108 LYS A N 1
ATOM 699 C CA . LYS A 1 106 ? -37.226 -6.036 37.621 1.00 13.04 108 LYS A CA 1
ATOM 700 C C . LYS A 1 106 ? -37.789 -7.068 38.590 1.00 12.40 108 LYS A C 1
ATOM 701 O O . LYS A 1 106 ? -38.901 -7.549 38.382 1.00 17.18 108 LYS A O 1
ATOM 707 N N . SER A 1 107 ? -37.028 -7.336 39.647 1.00 12.13 109 SER A N 1
ATOM 708 C CA . SER A 1 107 ? -37.390 -8.361 40.649 1.00 13.35 109 SER A CA 1
ATOM 709 C C . SER A 1 107 ? -36.687 -8.000 41.941 1.00 13.69 109 SER A C 1
ATOM 710 O O . SER A 1 107 ? -35.572 -7.443 41.865 1.00 16.69 109 SER A O 1
ATOM 713 N N . GLN A 1 108 ? -37.270 -8.394 43.064 1.00 12.00 110 GLN A N 1
ATOM 714 C CA . GLN A 1 108 ? -36.616 -8.270 44.376 1.00 14.91 110 GLN A CA 1
ATOM 715 C C . GLN A 1 108 ? -35.936 -9.584 44.745 1.00 12.50 110 GLN A C 1
ATOM 716 O O . GLN A 1 108 ? -35.344 -9.638 45.804 1.00 15.02 110 GLN A O 1
ATOM 722 N N . LYS A 1 109 ? -36.034 -10.619 43.919 1.00 11.09 111 LYS A N 1
ATOM 723 C CA . LYS A 1 109 ? -35.423 -11.932 44.258 1.00 10.55 111 LYS A CA 1
ATOM 724 C C . LYS A 1 109 ? -33.917 -11.794 44.144 1.00 10.79 111 LYS A C 1
ATOM 725 O O . LYS A 1 109 ? -33.418 -10.992 43.360 1.00 13.11 111 LYS A O 1
ATOM 731 N N . PRO A 1 110 ? -33.158 -12.607 44.915 1.00 12.05 112 PRO A N 1
ATOM 732 C CA . PRO A 1 110 ? -31.704 -12.508 44.902 1.00 10.97 112 PRO A CA 1
ATOM 733 C C . PRO A 1 110 ? -31.099 -12.797 43.527 1.00 10.29 112 PRO A C 1
ATOM 734 O O . PRO A 1 110 ? -31.475 -13.727 42.839 1.00 10.42 112 PRO A O 1
ATOM 738 N N . VAL A 1 111 ? -30.083 -12.010 43.218 1.00 11.23 113 VAL A N 1
ATOM 739 C CA . VAL A 1 111 ? -29.227 -12.168 42.012 1.00 10.16 113 VAL A CA 1
ATOM 740 C C . VAL A 1 111 ? -27.799 -12.049 42.507 1.00 9.43 113 VAL A C 1
ATOM 741 O O . VAL A 1 111 ? -27.441 -10.990 42.993 1.00 10.50 113 VAL A O 1
ATOM 745 N N . VAL A 1 112 ? -27.115 -13.174 42.528 1.00 10.70 114 VAL A N 1
ATOM 746 C CA . VAL A 1 112 ? -25.789 -13.277 43.154 1.00 8.82 114 VAL A CA 1
ATOM 747 C C . VAL A 1 112 ? -24.767 -13.544 42.061 1.00 8.08 114 VAL A C 1
ATOM 748 O O . VAL A 1 112 ? -24.820 -14.597 41.434 1.00 10.72 114 VAL A O 1
ATOM 752 N N . LEU A 1 113 ? -23.793 -12.667 41.955 1.00 9.09 115 LEU A N 1
ATOM 753 C CA . LEU A 1 113 ? -22.642 -12.885 41.066 1.00 9.40 115 LEU A CA 1
ATOM 754 C C . LEU A 1 113 ? -21.480 -13.417 41.916 1.00 8.75 115 LEU A C 1
ATOM 755 O O . LEU A 1 113 ? -21.237 -12.967 43.023 1.00 8.73 115 LEU A O 1
ATOM 760 N N . VAL A 1 114 ? -20.785 -14.395 41.371 1.00 8.71 116 VAL A N 1
ATOM 761 C CA . VAL A 1 114 ? -19.673 -15.050 42.083 1.00 8.76 116 VAL A CA 1
ATOM 762 C C . VAL A 1 114 ? -18.627 -15.482 41.063 1.00 8.63 116 VAL A C 1
ATOM 763 O O . VAL A 1 114 ? -18.976 -15.815 39.936 1.00 8.63 116 VAL A O 1
ATOM 767 N N . GLY A 1 115 ? -17.362 -15.461 41.500 1.00 8.53 117 GLY A N 1
ATOM 768 C CA . GLY A 1 115 ? -16.201 -15.810 40.669 1.00 8.90 117 GLY A CA 1
ATOM 769 C C . GLY A 1 115 ? -15.103 -16.389 41.527 1.00 9.51 117 GLY A C 1
ATOM 770 O O . GLY A 1 115 ? -15.332 -16.707 42.695 1.00 9.83 117 GLY A O 1
ATOM 771 N N . ALA A 1 116 ? -13.907 -16.470 40.969 1.00 9.80 118 ALA A N 1
ATOM 772 C CA . ALA A 1 116 ? -12.725 -17.023 41.652 1.00 9.63 118 ALA A CA 1
ATOM 773 C C . ALA A 1 116 ? -11.524 -16.215 41.189 1.00 8.61 118 ALA A C 1
ATOM 774 O O . ALA A 1 116 ? -11.299 -16.069 39.980 1.00 9.13 118 ALA A O 1
ATOM 776 N N . MET A 1 117 ? -10.756 -15.727 42.137 1.00 10.59 119 MET A N 1
ATOM 777 C CA . MET A 1 117 ? -9.482 -15.030 41.816 1.00 9.64 119 MET A CA 1
ATOM 778 C C . MET A 1 117 ? -8.385 -16.027 41.464 1.00 9.35 119 MET A C 1
ATOM 779 O O . MET A 1 117 ? -7.357 -15.593 40.859 1.00 12.80 119 MET A O 1
ATOM 784 N N . ARG A 1 118 ? -8.523 -17.291 41.859 1.00 10.32 120 ARG A N 1
ATOM 785 C CA . ARG A 1 118 ? -7.527 -18.323 41.528 1.00 10.17 120 ARG A CA 1
ATOM 786 C C . ARG A 1 118 ? -8.249 -19.386 40.725 1.00 12.78 120 ARG A C 1
ATOM 787 O O . ARG A 1 118 ? -9.367 -19.740 41.067 1.00 15.59 120 ARG A O 1
ATOM 795 N N . PRO A 1 119 ? -7.634 -19.926 39.661 1.00 15.00 121 PRO A N 1
ATOM 796 C CA . PRO A 1 119 ? -8.235 -21.025 38.923 1.00 16.25 121 PRO A CA 1
ATOM 797 C C . PRO A 1 119 ? -8.504 -22.269 39.778 1.00 15.30 121 PRO A C 1
ATOM 798 O O . PRO A 1 119 ? -7.856 -22.509 40.752 1.00 15.70 121 PRO A O 1
ATOM 802 N N . GLY A 1 120 ? -9.499 -23.051 39.377 1.00 16.20 122 GLY A N 1
ATOM 803 C CA . GLY A 1 120 ? -9.986 -24.132 40.230 1.00 18.15 122 GLY A CA 1
ATOM 804 C C . GLY A 1 120 ? -8.932 -25.210 40.385 1.00 16.97 122 GLY A C 1
ATOM 805 O O . GLY A 1 120 ? -9.042 -25.975 41.317 1.00 20.22 122 GLY A O 1
ATOM 806 N N . SER A 1 121 ? -7.946 -25.264 39.489 1.00 22.56 123 SER A N 1
ATOM 807 C CA . SER A 1 121 ? -6.794 -26.199 39.520 1.00 22.51 123 SER A CA 1
ATOM 808 C C . SER A 1 121 ? -5.713 -25.760 40.526 1.00 20.57 123 SER A C 1
ATOM 809 O O . SER A 1 121 ? -4.848 -26.593 40.869 1.00 24.63 123 SER A O 1
ATOM 812 N N . SER A 1 122 ? -5.739 -24.509 40.957 1.00 16.87 124 SER A N 1
ATOM 813 C CA . SER A 1 122 ? -4.732 -23.892 41.854 1.00 16.83 124 SER A CA 1
ATOM 814 C C . SER A 1 122 ? -4.716 -24.562 43.226 1.00 18.13 124 SER A C 1
ATOM 815 O O . SER A 1 122 ? -5.788 -24.977 43.679 1.00 17.44 124 SER A O 1
ATOM 818 N N . MET A 1 123 ? -3.552 -24.590 43.889 1.00 16.54 125 MET A N 1
ATOM 819 C CA . MET A 1 123 ? -3.471 -24.704 45.361 1.00 17.14 125 MET A CA 1
ATOM 820 C C . MET A 1 123 ? -4.419 -23.658 45.966 1.00 11.11 125 MET A C 1
ATOM 821 O O . MET A 1 123 ? -4.417 -22.497 45.476 1.00 12.63 125 MET A O 1
ATOM 826 N N . SER A 1 124 ? -5.201 -24.021 46.981 1.00 11.16 126 SER A N 1
ATOM 827 C CA . SER A 1 124 ? -5.975 -23.016 47.753 1.00 11.41 126 SER A CA 1
ATOM 828 C C . SER A 1 124 ? -6.924 -22.231 46.843 1.00 10.65 126 SER A C 1
ATOM 829 O O . SER A 1 124 ? -7.095 -21.003 47.041 1.00 11.34 126 SER A O 1
ATOM 832 N N . ALA A 1 125 ? -7.556 -22.904 45.878 1.00 11.25 127 ALA A N 1
ATOM 833 C CA . ALA A 1 125 ? -8.546 -22.294 44.982 1.00 11.18 127 ALA A CA 1
ATOM 834 C C . ALA A 1 125 ? -9.695 -21.685 45.785 1.00 9.83 127 ALA A C 1
ATOM 835 O O . ALA A 1 125 ? -10.212 -22.347 46.670 1.00 11.11 127 ALA A O 1
ATOM 837 N N . ASP A 1 126 ? -10.105 -20.465 45.447 1.00 10.28 128 ASP A N 1
ATOM 838 C CA . ASP A 1 126 ? -11.172 -19.782 46.217 1.00 10.48 128 ASP A CA 1
ATOM 839 C C . ASP A 1 126 ? -12.562 -20.106 45.663 1.00 10.26 128 ASP A C 1
ATOM 840 O O . ASP A 1 126 ? -13.558 -19.835 46.397 1.00 11.10 128 ASP A O 1
ATOM 845 N N . GLY A 1 127 ? -12.644 -20.683 44.471 1.00 9.97 129 GLY A N 1
ATOM 846 C CA . GLY A 1 127 ? -13.943 -20.931 43.812 1.00 11.21 129 GLY A CA 1
ATOM 847 C C . GLY A 1 127 ? -14.902 -21.792 44.635 1.00 10.48 129 GLY A C 1
ATOM 848 O O . GLY A 1 127 ? -16.086 -21.474 44.748 1.00 11.85 129 GLY A O 1
ATOM 849 N N . PRO A 1 128 ? -14.460 -22.918 45.199 1.00 9.51 130 PRO A N 1
ATOM 850 C CA . PRO A 1 128 ? -15.374 -23.787 45.925 1.00 10.30 130 PRO A CA 1
ATOM 851 C C . PRO A 1 128 ? -16.102 -23.068 47.067 1.00 9.06 130 PRO A C 1
ATOM 852 O O . PRO A 1 128 ? -17.335 -23.094 47.102 1.00 9.96 130 PRO A O 1
ATOM 856 N N . MET A 1 129 ? -15.364 -22.440 47.958 1.00 10.35 131 MET A N 1
ATOM 857 C CA . MET A 1 129 ? -15.957 -21.747 49.118 1.00 10.03 131 MET A CA 1
ATOM 858 C C . MET A 1 129 ? -16.804 -20.578 48.586 1.00 9.93 131 MET A C 1
ATOM 859 O O . MET A 1 129 ? -17.933 -20.356 49.075 1.00 10.20 131 MET A O 1
ATOM 864 N N . ASN A 1 130 ? -16.342 -19.866 47.570 1.00 9.73 132 ASN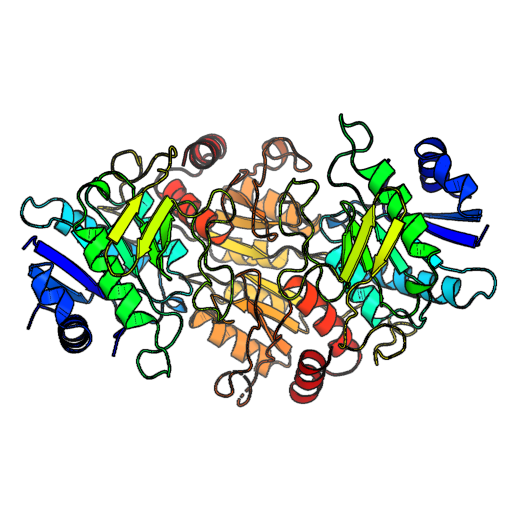 A N 1
ATOM 865 C CA . ASN A 1 130 ? -17.122 -18.707 47.048 1.00 8.66 132 ASN A CA 1
ATOM 866 C C . ASN A 1 130 ? -18.481 -19.203 46.526 1.00 8.49 132 ASN A C 1
ATOM 867 O O . ASN A 1 130 ? -19.508 -18.575 46.823 1.00 10.00 132 ASN A O 1
ATOM 872 N N . LEU A 1 131 ? -18.480 -20.304 45.788 1.00 9.29 133 LEU A N 1
ATOM 873 C CA . LEU A 1 131 ? -19.742 -20.822 45.189 1.00 9.59 133 LEU A CA 1
ATOM 874 C C . LEU A 1 131 ? -20.657 -21.333 46.296 1.00 9.33 133 LEU A C 1
ATOM 875 O O . LEU A 1 131 ? -21.868 -21.080 46.238 1.00 11.33 133 LEU A O 1
ATOM 880 N N . TYR A 1 132 ? -20.103 -22.099 47.233 1.00 10.39 134 TYR A N 1
ATOM 881 C CA . TYR A 1 132 ? -20.849 -22.626 48.390 1.00 9.01 134 TYR A CA 1
ATOM 882 C C . TYR A 1 132 ? -21.535 -21.464 49.097 1.00 8.90 134 TYR A C 1
ATOM 883 O O . TYR A 1 132 ? -22.752 -21.535 49.388 1.00 10.40 134 TYR A O 1
ATOM 892 N N . ASN A 1 133 ? -20.764 -20.427 49.397 1.00 8.77 135 ASN A N 1
ATOM 893 C CA . ASN A 1 133 ? -21.300 -19.223 50.061 1.00 9.26 135 ASN A CA 1
ATOM 894 C C . ASN A 1 133 ? -22.367 -18.540 49.191 1.00 9.52 135 ASN A C 1
ATOM 895 O O . ASN A 1 133 ? -23.371 -18.079 49.733 1.00 9.89 135 ASN A O 1
ATOM 900 N N . ALA A 1 134 ? -22.146 -18.401 47.887 1.00 10.89 136 ALA A N 1
ATOM 901 C CA . ALA A 1 134 ? -23.120 -17.777 46.970 1.00 9.17 136 ALA A CA 1
ATOM 902 C C . ALA A 1 134 ? -24.470 -18.499 46.990 1.00 9.73 136 ALA A C 1
ATOM 903 O O . ALA A 1 134 ? -25.513 -17.807 46.961 1.00 11.78 136 ALA A O 1
ATOM 905 N N . VAL A 1 135 ? -24.460 -19.822 47.053 1.00 9.83 137 VAL A N 1
ATOM 906 C CA . VAL A 1 135 ? -25.734 -20.589 47.098 1.00 11.06 137 VAL A CA 1
ATOM 907 C C . VAL A 1 135 ? -26.430 -20.263 48.410 1.00 10.57 137 VAL A C 1
ATOM 908 O O . VAL A 1 135 ? -27.655 -20.028 48.382 1.00 11.62 137 VAL A O 1
ATOM 912 N N . ASN A 1 136 ? -25.700 -20.257 49.519 1.00 11.16 138 ASN A N 1
ATOM 913 C CA . ASN A 1 136 ? -26.307 -19.893 50.828 1.00 10.99 138 ASN A CA 1
ATOM 914 C C . ASN A 1 136 ? -26.877 -18.472 50.790 1.00 11.28 138 ASN A C 1
ATOM 915 O O . ASN A 1 136 ? -27.988 -18.280 51.322 1.00 12.39 138 ASN A O 1
ATOM 920 N N . VAL A 1 137 ? -26.198 -17.519 50.161 1.00 11.06 139 VAL A N 1
ATOM 921 C CA . VAL A 1 137 ? -26.726 -16.132 50.056 1.00 10.71 139 VAL A CA 1
ATOM 922 C C . VAL A 1 137 ? -28.004 -16.168 49.209 1.00 9.21 139 VAL A C 1
ATOM 923 O O . VAL A 1 137 ? -29.027 -15.520 49.600 1.00 12.01 139 VAL A O 1
ATOM 927 N N . ALA A 1 138 ? -27.978 -16.859 48.073 1.00 11.21 140 ALA A N 1
ATOM 928 C CA . ALA A 1 138 ? -29.143 -16.886 47.159 1.00 10.89 140 ALA A CA 1
ATOM 929 C C . ALA A 1 138 ? -30.418 -17.370 47.859 1.00 12.56 140 ALA A C 1
ATOM 930 O O . ALA A 1 138 ? -31.494 -16.862 47.521 1.00 14.63 140 ALA A O 1
ATOM 932 N N . ILE A 1 139 ? -30.319 -18.345 48.750 1.00 11.71 141 ILE A N 1
ATOM 933 C CA . ILE A 1 139 ? -31.521 -18.992 49.351 1.00 13.42 141 ILE A CA 1
ATOM 934 C C . ILE A 1 139 ? -31.867 -18.339 50.691 1.00 12.48 141 ILE A C 1
ATOM 935 O O . ILE A 1 139 ? -32.837 -18.735 51.266 1.00 16.18 141 ILE A O 1
ATOM 940 N N . ASN A 1 140 ? -31.047 -17.432 51.212 1.00 13.42 142 ASN A N 1
ATOM 941 C CA . ASN A 1 140 ? -31.319 -16.786 52.518 1.00 15.27 142 ASN A CA 1
ATOM 942 C C . ASN A 1 140 ? -32.525 -15.842 52.434 1.00 18.99 142 ASN A C 1
ATOM 943 O O . ASN A 1 140 ? -32.634 -15.051 51.476 1.00 15.86 142 ASN A O 1
ATOM 948 N N . LYS A 1 141 ? -33.411 -15.894 53.428 1.00 19.44 143 LYS A N 1
ATOM 949 C CA . LYS A 1 141 ? -34.596 -15.009 53.403 1.00 23.15 143 LYS A CA 1
ATOM 950 C C . LYS A 1 141 ? -34.220 -13.524 53.454 1.00 20.96 143 LYS A C 1
ATOM 951 O O . LYS A 1 141 ? -34.975 -12.720 52.896 1.00 29.22 143 LYS A O 1
ATOM 957 N N . ALA A 1 142 ? -33.100 -13.141 54.046 1.00 17.30 144 ALA A N 1
ATOM 958 C CA . ALA A 1 142 ? -32.724 -11.722 54.173 1.00 17.50 144 ALA A CA 1
ATOM 959 C C . ALA A 1 142 ? -32.135 -11.194 52.854 1.00 16.12 144 ALA A C 1
ATOM 960 O O . ALA A 1 142 ? -31.998 -9.961 52.712 1.00 16.49 144 ALA A O 1
ATOM 962 N N . SER A 1 143 ? -31.895 -12.054 51.868 1.00 14.63 145 SER A N 1
ATOM 963 C CA . SER A 1 143 ? -31.232 -11.623 50.610 1.00 13.55 145 SER A CA 1
ATOM 964 C C . SER A 1 143 ? -32.219 -10.902 49.685 1.00 14.57 145 SER A C 1
ATOM 965 O O . SER A 1 143 ? -31.774 -10.291 48.673 1.00 16.46 145 SER A O 1
ATOM 968 N N . THR A 1 144 ? -33.512 -11.037 49.957 1.00 14.17 146 THR A N 1
ATOM 969 C CA . THR A 1 144 ? -34.567 -10.371 49.158 1.00 15.48 146 THR A CA 1
ATOM 970 C C . THR A 1 144 ? -34.459 -8.847 49.275 1.00 13.88 146 THR A C 1
ATOM 971 O O . THR A 1 144 ? -34.134 -8.359 50.349 1.00 16.41 146 THR A O 1
ATOM 975 N N . ASN A 1 145 ? -34.742 -8.154 48.162 1.00 13.10 147 ASN A N 1
ATOM 976 C CA . ASN A 1 145 ? -34.784 -6.680 48.031 1.00 13.39 147 ASN A CA 1
ATOM 977 C C . ASN A 1 145 ? -33.477 -6.026 48.482 1.00 12.97 147 ASN A C 1
ATOM 978 O O . ASN A 1 145 ? -33.506 -4.900 48.905 1.00 18.65 147 ASN A O 1
ATOM 983 N N . LYS A 1 146 ? -32.359 -6.696 48.227 1.00 11.28 148 LYS A N 1
ATOM 984 C CA . LYS A 1 146 ? -31.016 -6.126 48.452 1.00 10.77 148 LYS A CA 1
ATOM 985 C C . LYS A 1 146 ? -30.410 -5.580 47.165 1.00 11.06 148 LYS A C 1
ATOM 986 O O . LYS A 1 146 ? -29.333 -4.958 47.236 1.00 13.98 148 LYS A O 1
ATOM 992 N N . GLY A 1 147 ? -31.062 -5.762 46.028 1.00 10.89 149 GLY A N 1
ATOM 993 C CA . GLY A 1 147 ? -30.418 -5.489 44.744 1.00 11.49 149 GLY A CA 1
ATOM 994 C C . GLY A 1 147 ? -29.442 -6.589 44.394 1.00 10.28 149 GLY A C 1
ATOM 995 O O . GLY A 1 147 ? -29.325 -7.604 45.105 1.00 13.66 149 GLY A O 1
ATOM 996 N N . VAL A 1 148 ? -28.834 -6.457 43.231 1.00 11.63 150 VAL A N 1
ATOM 997 C CA . VAL A 1 148 ? -27.836 -7.439 42.772 1.00 9.64 150 VAL A CA 1
ATOM 998 C C . VAL A 1 148 ? -26.627 -7.367 43.707 1.00 9.47 150 VAL A C 1
ATOM 999 O O . VAL A 1 148 ? -26.202 -6.251 44.051 1.00 10.06 150 VAL A O 1
ATOM 1003 N N . VAL A 1 149 ? -26.066 -8.518 44.064 1.00 8.94 151 VAL A N 1
ATOM 1004 C CA . VAL A 1 149 ? -24.871 -8.544 44.948 1.00 9.32 151 VAL A CA 1
ATOM 1005 C C . VAL A 1 149 ? -23.774 -9.378 44.315 1.00 8.54 151 VAL A C 1
ATOM 1006 O O . VAL A 1 149 ? -24.051 -10.256 43.493 1.00 8.66 151 VAL A O 1
ATOM 1010 N N . ILE A 1 150 ? -22.563 -9.086 44.749 1.00 8.90 152 ILE A N 1
ATOM 1011 C CA . ILE A 1 150 ? -21.359 -9.895 44.477 1.00 9.70 152 ILE A CA 1
ATOM 1012 C C . ILE A 1 150 ? -20.962 -10.556 45.787 1.00 8.54 152 ILE A C 1
ATOM 1013 O O . ILE A 1 150 ? -20.838 -9.868 46.804 1.00 9.25 152 ILE A O 1
ATOM 1018 N N . VAL A 1 151 ? -20.816 -11.867 45.735 1.00 7.88 153 VAL A N 1
ATOM 1019 C CA . VAL A 1 151 ? -20.333 -12.652 46.891 1.00 8.65 153 VAL A CA 1
ATOM 1020 C C . VAL A 1 151 ? -18.943 -13.149 46.566 1.00 8.55 153 VAL A C 1
ATOM 1021 O O . VAL A 1 151 ? -18.798 -13.929 45.632 1.00 10.61 153 VAL A O 1
ATOM 1025 N N . MET A 1 152 ? -17.960 -12.651 47.323 1.00 8.68 154 MET A N 1
ATOM 1026 C CA . MET A 1 152 ? -16.542 -13.021 47.137 1.00 9.33 154 MET A CA 1
ATOM 1027 C C . MET A 1 152 ? -15.885 -13.015 48.527 1.00 9.46 154 MET A C 1
ATOM 1028 O O . MET A 1 152 ? -16.112 -12.085 49.290 1.00 8.70 154 MET A O 1
ATOM 1033 N N . ASN A 1 153 ? -15.036 -13.998 48.820 1.00 8.72 155 ASN A N 1
ATOM 1034 C CA . ASN A 1 153 ? -14.136 -13.909 49.993 1.00 9.24 155 ASN A CA 1
ATOM 1035 C C . ASN A 1 153 ? -14.963 -13.662 51.272 1.00 9.27 155 ASN A C 1
ATOM 1036 O O . ASN A 1 153 ? -14.564 -12.831 52.144 1.00 9.80 155 ASN A O 1
ATOM 1041 N N . ASP A 1 154 ? -16.087 -14.368 51.408 1.00 9.48 156 ASP A N 1
ATOM 1042 C CA . ASP A 1 154 ? -16.911 -14.380 52.637 1.00 9.97 156 ASP A CA 1
ATOM 1043 C C . ASP A 1 154 ? -17.636 -13.049 52.822 1.00 9.29 156 ASP A C 1
ATOM 1044 O O . ASP A 1 154 ? -18.110 -12.794 53.945 1.00 9.54 156 ASP A O 1
ATOM 1049 N N . GLU A 1 155 ? -17.734 -12.253 51.769 1.00 8.30 157 GLU A N 1
ATOM 1050 C CA . GLU A 1 155 ? -18.330 -10.887 51.821 1.00 9.59 157 GLU A CA 1
ATOM 1051 C C . GLU A 1 155 ? -19.452 -10.738 50.797 1.00 8.21 157 GLU A C 1
ATOM 1052 O O . GLU A 1 155 ? -19.368 -11.336 49.697 1.00 10.83 157 GLU A O 1
ATOM 1058 N N . ILE A 1 156 ? -20.470 -9.959 51.167 1.00 8.21 158 ILE A N 1
ATOM 1059 C CA . ILE A 1 156 ? -21.598 -9.631 50.258 1.00 8.35 158 ILE A CA 1
ATOM 1060 C C . ILE A 1 156 ? -21.460 -8.151 49.945 1.00 8.51 158 ILE A C 1
ATOM 1061 O O . ILE A 1 156 ? -21.559 -7.361 50.873 1.00 9.33 158 ILE A O 1
ATOM 1066 N N . HIS A 1 157 ? -21.251 -7.813 48.681 1.00 8.84 159 HIS A N 1
ATOM 1067 C CA . HIS A 1 157 ? -21.129 -6.411 48.235 1.00 9.43 159 HIS A CA 1
ATOM 1068 C C . HIS A 1 157 ? -22.357 -6.027 47.418 1.00 8.15 159 HIS A C 1
ATOM 1069 O O . HIS A 1 157 ? -22.750 -6.782 46.504 1.00 9.02 159 HIS A O 1
ATOM 1076 N N . ALA A 1 158 ? -22.868 -4.832 47.658 1.00 8.13 160 ALA A N 1
ATOM 1077 C CA . ALA A 1 158 ? -23.935 -4.228 46.822 1.00 7.71 160 ALA A CA 1
ATOM 1078 C C . ALA A 1 158 ? -23.353 -3.920 45.423 1.00 7.37 160 ALA A C 1
ATOM 1079 O O . ALA A 1 158 ? -22.247 -3.361 45.331 1.00 9.69 160 ALA A O 1
ATOM 1081 N N . ALA A 1 159 ? -24.044 -4.257 44.335 1.00 8.37 161 ALA A N 1
ATOM 1082 C CA . ALA A 1 159 ? -23.562 -3.996 42.960 1.00 8.75 161 ALA A CA 1
ATOM 1083 C C . ALA A 1 159 ? -23.238 -2.520 42.764 1.00 8.51 161 ALA A C 1
ATOM 1084 O O . ALA A 1 159 ? -22.326 -2.225 42.004 1.00 9.67 161 ALA A O 1
ATOM 1086 N N . ARG A 1 160 ? -23.982 -1.585 43.335 1.00 9.83 162 ARG A N 1
ATOM 1087 C CA . ARG A 1 160 ? -23.645 -0.164 43.090 1.00 9.32 162 ARG A CA 1
ATOM 1088 C C . ARG A 1 160 ? -22.227 0.164 43.549 1.00 10.11 162 ARG A C 1
ATOM 1089 O O . ARG A 1 160 ? -21.588 1.032 42.940 1.00 12.56 162 ARG A O 1
ATOM 1097 N N . GLU A 1 161 ? -21.801 -0.486 44.621 1.00 9.03 163 GLU A N 1
ATOM 1098 C CA . GLU A 1 161 ? -20.636 -0.056 45.424 1.00 9.98 163 GLU A CA 1
ATOM 1099 C C . GLU A 1 161 ? -19.418 -0.900 45.119 1.00 9.70 163 GLU A C 1
ATOM 1100 O O . GLU A 1 161 ? -18.310 -0.435 45.362 1.00 10.50 163 GLU A O 1
ATOM 1106 N N . ALA A 1 162 ? -19.611 -2.077 44.563 1.00 8.44 164 ALA A N 1
ATOM 1107 C CA . ALA A 1 162 ? -18.548 -3.088 44.447 1.00 8.17 164 ALA A CA 1
ATOM 1108 C C . ALA A 1 162 ? -17.593 -2.711 43.325 1.00 8.27 164 ALA A C 1
ATOM 1109 O O . ALA A 1 162 ? -18.016 -2.177 42.303 1.00 10.85 164 ALA A O 1
ATOM 1111 N N . THR A 1 163 ? -16.321 -3.075 43.520 1.00 9.34 165 THR A N 1
ATOM 1112 C CA . THR A 1 163 ? -15.266 -2.966 42.491 1.00 9.71 165 THR A CA 1
ATOM 1113 C C . THR A 1 163 ? -14.164 -3.984 42.782 1.00 8.26 165 THR A C 1
ATOM 1114 O O . THR A 1 163 ? -13.890 -4.334 43.930 1.00 9.40 165 THR A O 1
ATOM 1118 N N . LYS A 1 164 ? -13.547 -4.436 41.714 1.00 8.34 166 LYS A N 1
ATOM 1119 C CA . LYS A 1 164 ? -12.278 -5.160 41.834 1.00 8.03 166 LYS A CA 1
ATOM 1120 C C . LYS A 1 164 ? -11.171 -4.111 42.020 1.00 6.95 166 LYS A C 1
ATOM 1121 O O . LYS A 1 164 ? -10.948 -3.323 41.092 1.00 8.92 166 LYS A O 1
ATOM 1127 N N . LEU A 1 165 ? -10.555 -4.081 43.202 1.00 9.76 167 LEU A N 1
ATOM 1128 C CA . LEU A 1 165 ? -9.569 -3.058 43.624 1.00 11.42 167 LEU A CA 1
ATOM 1129 C C . LEU A 1 165 ? -8.119 -3.571 43.565 1.00 9.66 167 LEU A C 1
ATOM 1130 O O . LEU A 1 165 ? -7.198 -2.781 43.783 1.00 11.39 167 LEU A O 1
ATOM 1135 N N . ASN A 1 166 ? -7.908 -4.860 43.314 1.00 8.01 168 ASN A N 1
ATOM 1136 C CA . ASN A 1 166 ? -6.556 -5.475 43.293 1.00 9.00 168 ASN A CA 1
ATOM 1137 C C . ASN A 1 166 ? -6.453 -6.445 42.120 1.00 8.62 168 ASN A C 1
ATOM 1138 O O . ASN A 1 166 ? -7.454 -7.033 41.701 1.00 9.11 168 ASN A O 1
ATOM 1143 N N . THR A 1 167 ? -5.258 -6.587 41.561 1.00 8.45 169 THR A N 1
ATOM 1144 C CA . THR A 1 167 ? -5.053 -7.415 40.373 1.00 8.36 169 THR A CA 1
ATOM 1145 C C . THR A 1 167 ? -5.158 -8.910 40.686 1.00 8.00 169 THR A C 1
ATOM 1146 O O . THR A 1 167 ? -5.520 -9.638 39.758 1.00 9.66 169 THR A O 1
ATOM 1150 N N . THR A 1 168 ? -4.750 -9.353 41.875 1.00 7.80 170 THR A N 1
ATOM 1151 C CA . THR A 1 168 ? -4.466 -10.801 42.120 1.00 8.42 170 THR A CA 1
ATOM 1152 C C . THR A 1 168 ? -5.090 -11.362 43.392 1.00 8.44 170 THR A C 1
ATOM 1153 O O . THR A 1 168 ? -5.141 -12.602 43.512 1.00 9.55 170 THR A O 1
ATOM 1157 N N . ALA A 1 169 ? -5.337 -10.527 44.387 1.00 8.97 171 ALA A N 1
ATOM 1158 C CA . ALA A 1 169 ? -5.654 -10.969 45.757 1.00 8.44 171 ALA A CA 1
ATOM 1159 C C . ALA A 1 169 ? -6.995 -11.716 45.792 1.00 8.61 171 ALA A C 1
ATOM 1160 O O . ALA A 1 169 ? -7.927 -11.266 45.155 1.00 9.39 171 ALA A O 1
ATOM 1162 N N . VAL A 1 170 ? -7.150 -12.733 46.639 1.00 8.98 172 VAL A N 1
ATOM 1163 C CA . VAL A 1 170 ? -8.490 -13.392 46.781 1.00 10.53 172 VAL A CA 1
ATOM 1164 C C . VAL A 1 170 ? -9.463 -12.370 47.362 1.00 9.50 172 VAL A C 1
ATOM 1165 O O . VAL A 1 170 ? -10.682 -12.501 47.109 1.00 11.17 172 VAL A O 1
ATOM 1169 N N . ASN A 1 171 ? -8.946 -11.395 48.120 1.00 7.73 173 ASN A N 1
ATOM 1170 C CA . ASN A 1 171 ? -9.734 -10.280 48.715 1.00 8.30 173 ASN A CA 1
ATOM 1171 C C . ASN A 1 171 ? -9.750 -9.057 47.791 1.00 7.89 173 ASN A C 1
ATOM 1172 O O . ASN A 1 171 ? -9.906 -7.919 48.286 1.00 11.39 173 ASN A O 1
ATOM 1177 N N . ALA A 1 172 ? -9.640 -9.255 46.482 1.00 8.08 174 ALA A N 1
ATOM 1178 C CA . ALA A 1 172 ? -9.586 -8.136 45.526 1.00 8.92 174 ALA A CA 1
ATOM 1179 C C . ALA A 1 172 ? -10.868 -7.301 45.562 1.00 9.16 174 ALA A C 1
ATOM 1180 O O . ALA A 1 172 ? -10.765 -6.115 45.264 1.00 9.23 174 ALA A O 1
ATOM 1182 N N . PHE A 1 173 ? -12.032 -7.877 45.835 1.00 9.24 175 PHE A N 1
ATOM 1183 C CA . PHE A 1 173 ? -13.280 -7.074 45.754 1.00 9.07 175 PHE A CA 1
ATOM 1184 C C . PHE A 1 173 ? -13.401 -6.215 47.008 1.00 8.57 175 PHE A C 1
ATOM 1185 O O . PHE A 1 173 ? -13.113 -6.613 48.116 1.00 12.28 175 PHE A O 1
ATOM 1193 N N . ALA A 1 174 ? -13.911 -5.034 46.811 1.00 10.52 176 ALA A N 1
ATOM 1194 C CA . ALA A 1 174 ? -14.115 -4.045 47.869 1.00 10.11 176 ALA A CA 1
ATOM 1195 C C . ALA A 1 174 ? -15.314 -3.184 47.477 1.00 8.65 176 ALA A C 1
ATOM 1196 O O . ALA A 1 174 ? -15.699 -3.137 46.299 1.00 10.08 176 ALA A O 1
ATOM 1198 N N . SER A 1 175 ? -15.794 -2.420 48.423 1.00 8.58 177 SER A N 1
ATOM 1199 C CA . SER A 1 175 ? -16.797 -1.359 48.173 1.00 8.08 177 SER A CA 1
ATOM 1200 C C . SER A 1 175 ? -16.228 -0.081 48.773 1.00 8.66 177 SER A C 1
ATOM 1201 O O . SER A 1 175 ? -16.474 0.248 49.939 1.00 10.50 177 SER A O 1
ATOM 1204 N N . PRO A 1 176 ? -15.355 0.630 48.029 1.00 10.00 178 PRO A N 1
ATOM 1205 C CA . PRO A 1 176 ? -14.531 1.636 48.682 1.00 10.26 178 PRO A CA 1
ATOM 1206 C C . PRO A 1 176 ? -15.260 2.832 49.271 1.00 8.34 178 PRO A C 1
ATOM 1207 O O . PRO A 1 176 ? -14.739 3.434 50.161 1.00 12.51 178 PRO A O 1
ATOM 1211 N N . ASN A 1 177 ? -16.467 3.111 48.795 1.00 8.89 179 ASN A N 1
ATOM 1212 C CA . ASN A 1 177 ? -17.229 4.266 49.295 1.00 10.02 179 ASN A CA 1
ATOM 1213 C C . ASN A 1 177 ? -18.168 3.882 50.442 1.00 10.23 179 ASN A C 1
ATOM 1214 O O . ASN A 1 177 ? -18.632 4.787 51.116 1.00 15.32 179 ASN A O 1
ATOM 1219 N N A THR A 1 178 ? -18.455 2.584 50.679 0.50 10.58 180 THR A N 1
ATOM 1220 N N B THR A 1 178 ? -18.463 2.615 50.595 0.50 10.90 180 THR A N 1
ATOM 1221 C CA A THR A 1 178 ? -19.548 2.116 51.596 0.50 10.88 180 THR A CA 1
ATOM 1222 C CA B THR A 1 178 ? -19.157 2.121 51.786 0.50 12.06 180 THR A CA 1
ATOM 1223 C C A THR A 1 178 ? -19.227 0.858 52.440 0.50 11.67 180 THR A C 1
ATOM 1224 C C B THR A 1 178 ? -18.258 1.032 52.349 0.50 12.43 180 THR A C 1
ATOM 1225 O O A THR A 1 178 ? -19.826 0.744 53.518 0.50 13.24 180 THR A O 1
ATOM 1226 O O B THR A 1 178 ? -17.210 1.287 52.936 0.50 14.78 180 THR A O 1
ATOM 1233 N N . GLY A 1 179 ? -18.539 -0.137 51.904 1.00 13.07 181 GLY A N 1
ATOM 1234 C CA . GLY A 1 179 ? -18.108 -1.336 52.603 1.00 10.86 181 GLY A CA 1
ATOM 1235 C C . GLY A 1 179 ? -19.063 -2.428 52.197 1.00 12.00 181 GLY A C 1
ATOM 1236 O O . GLY A 1 179 ? -20.143 -2.115 51.629 1.00 12.17 181 GLY A O 1
ATOM 1237 N N . LYS A 1 180 ? -18.741 -3.662 52.523 1.00 10.85 182 LYS A N 1
ATOM 1238 C CA . LYS A 1 180 ? -19.665 -4.776 52.264 1.00 10.53 182 LYS A CA 1
ATOM 1239 C C . LYS A 1 180 ? -20.989 -4.514 52.972 1.00 10.50 182 LYS A C 1
ATOM 1240 O O . LYS A 1 180 ? -21.035 -3.825 54.012 1.00 12.16 182 LYS A O 1
ATOM 1246 N N . ILE A 1 181 ? -22.061 -5.075 52.422 1.00 10.44 183 ILE A N 1
ATOM 1247 C CA . ILE A 1 181 ? -23.379 -4.984 53.093 1.00 9.39 183 ILE A CA 1
ATOM 1248 C C . ILE A 1 181 ? -23.628 -6.175 54.013 1.00 8.77 183 ILE A C 1
ATOM 1249 O O . ILE A 1 181 ? -24.568 -6.111 54.854 1.00 9.31 183 ILE A O 1
ATOM 1254 N N . GLY A 1 182 ? -22.856 -7.234 53.865 1.00 9.87 184 GLY A N 1
ATOM 1255 C CA . GLY A 1 182 ? -23.029 -8.414 54.701 1.00 10.44 184 GLY A CA 1
ATOM 1256 C C . GLY A 1 182 ? -21.874 -9.374 54.601 1.00 9.98 184 GLY A C 1
ATOM 1257 O O . GLY A 1 182 ? -20.891 -9.115 53.916 1.00 9.06 184 GLY A O 1
ATOM 1258 N N . THR A 1 183 ? -22.040 -10.482 55.267 1.00 10.41 185 THR A N 1
ATOM 1259 C CA . THR A 1 183 ? -21.021 -11.539 55.358 1.00 9.98 185 THR A CA 1
ATOM 1260 C C . THR A 1 183 ? -21.675 -12.879 55.109 1.00 10.06 185 THR A C 1
ATOM 1261 O O . THR A 1 183 ? -22.860 -13.059 55.393 1.00 9.90 185 THR A O 1
ATOM 1265 N N . VAL A 1 184 ? -20.857 -13.816 54.700 1.00 8.52 186 VAL A N 1
ATOM 1266 C CA . VAL A 1 184 ? -21.256 -15.219 54.595 1.00 10.10 186 VAL A CA 1
ATOM 1267 C C . VAL A 1 184 ? -20.013 -16.026 54.936 1.00 10.21 186 VAL A C 1
ATOM 1268 O O . VAL A 1 184 ? -19.016 -15.942 54.234 1.00 12.87 186 VAL A O 1
ATOM 1272 N N . TYR A 1 185 ? -20.108 -16.813 55.996 1.00 10.58 187 TYR A N 1
ATOM 1273 C CA . TYR A 1 185 ? -18.978 -17.539 56.588 1.00 9.37 187 TYR A CA 1
ATOM 1274 C C . TYR A 1 185 ? -19.381 -18.984 56.730 1.00 10.02 187 TYR A C 1
ATOM 1275 O O . TYR A 1 185 ? -20.286 -19.253 57.519 1.00 12.31 187 TYR A O 1
ATOM 1284 N N . TYR A 1 186 ? -18.774 -19.860 55.935 1.00 10.93 188 TYR A N 1
ATOM 1285 C CA . TYR A 1 186 ? -19.194 -21.278 55.864 1.00 12.03 188 TYR A CA 1
ATOM 1286 C C . TYR A 1 186 ? -20.715 -21.385 55.700 1.00 12.73 188 TYR A C 1
ATOM 1287 O O . TYR A 1 186 ? -21.325 -22.163 56.381 1.00 13.65 188 TYR A O 1
ATOM 1296 N N . GLY A 1 187 ? -21.305 -20.534 54.883 1.00 12.05 189 GLY A N 1
ATOM 1297 C CA . GLY A 1 187 ? -22.732 -20.612 54.525 1.00 12.47 189 GLY A CA 1
ATOM 1298 C C . GLY A 1 187 ? -23.613 -19.813 55.478 1.00 12.59 189 GLY A C 1
ATOM 1299 O O . GLY A 1 187 ? -24.771 -19.672 55.172 1.00 13.23 189 GLY A O 1
ATOM 1300 N N . LYS A 1 188 ? -23.098 -19.304 56.603 1.00 10.91 190 LYS A N 1
ATOM 1301 C CA . LYS A 1 188 ? -23.902 -18.521 57.566 1.00 12.89 190 LYS A CA 1
ATOM 1302 C C . LYS A 1 188 ? -23.973 -17.063 57.088 1.00 10.36 190 LYS A C 1
ATOM 1303 O O . LYS A 1 188 ? -22.933 -16.415 57.000 1.00 12.55 190 LYS A O 1
ATOM 1309 N N . VAL A 1 189 ? -25.160 -16.598 56.727 1.00 10.62 191 VAL A N 1
ATOM 1310 C CA . VAL A 1 189 ? -25.383 -15.300 56.044 1.00 10.51 191 VAL A CA 1
ATOM 1311 C C . VAL A 1 189 ? -25.864 -14.266 57.074 1.00 9.65 191 VAL A C 1
ATOM 1312 O O . VAL A 1 189 ? -26.882 -14.512 57.747 1.00 11.23 191 VAL A O 1
ATOM 1316 N N . GLU A 1 190 ? -25.261 -13.090 57.058 1.00 10.04 192 GLU A N 1
ATOM 1317 C CA . GLU A 1 190 ? -25.650 -11.951 57.908 1.00 11.11 192 GLU A CA 1
ATOM 1318 C C . GLU A 1 190 ? -25.590 -10.706 57.067 1.00 10.65 192 GLU A C 1
ATOM 1319 O O . GLU A 1 190 ? -24.562 -10.447 56.477 1.00 12.01 192 GLU A O 1
ATOM 1325 N N . TYR A 1 191 ? -26.662 -9.937 57.071 1.00 10.45 193 TYR A N 1
ATOM 1326 C CA . TYR A 1 191 ? -26.648 -8.590 56.494 1.00 10.78 193 TYR A CA 1
ATOM 1327 C C . TYR A 1 191 ? -26.566 -7.564 57.609 1.00 9.83 193 TYR A C 1
ATOM 1328 O O . TYR A 1 191 ? -27.226 -7.675 58.645 1.00 10.64 193 TYR A O 1
ATOM 1337 N N . PHE A 1 192 ? -25.800 -6.518 57.353 1.00 9.31 194 PHE A N 1
ATOM 1338 C CA . PHE A 1 192 ? -25.658 -5.386 58.295 1.00 8.60 194 PHE A CA 1
ATOM 1339 C C . PHE A 1 192 ? -26.184 -4.089 57.697 1.00 8.83 194 PHE A C 1
ATOM 1340 O O . PHE A 1 192 ? -26.649 -3.241 58.477 1.00 9.18 194 PHE A O 1
ATOM 1348 N N . THR A 1 193 ? -26.143 -3.932 56.371 1.00 8.46 195 THR A N 1
ATOM 1349 C CA . THR A 1 193 ? -26.634 -2.702 55.713 1.00 9.58 195 THR A CA 1
ATOM 1350 C C . THR A 1 193 ? -27.366 -3.082 54.422 1.00 8.59 195 THR A C 1
ATOM 1351 O O . THR A 1 193 ? -27.318 -4.260 53.994 1.00 9.82 195 THR A O 1
ATOM 1355 N N . GLN A 1 194 ? -28.048 -2.117 53.846 1.00 9.53 196 GLN A N 1
ATOM 1356 C CA . GLN A 1 194 ? -28.543 -2.231 52.470 1.00 9.89 196 GLN A CA 1
ATOM 1357 C C . GLN A 1 194 ? -28.369 -0.891 51.776 1.00 9.47 196 GLN A C 1
ATOM 1358 O O . GLN A 1 194 ? -28.369 0.152 52.453 1.00 9.67 196 GLN A O 1
ATOM 1364 N N . SER A 1 195 ? -28.310 -0.928 50.450 1.00 9.76 197 SER A N 1
ATOM 1365 C CA . SER A 1 195 ? -28.268 0.314 49.664 1.00 10.44 197 SER A CA 1
ATOM 1366 C C . SER A 1 195 ? -29.578 1.087 49.867 1.00 10.59 197 SER A C 1
ATOM 1367 O O . SER A 1 195 ? -30.686 0.472 49.925 1.00 14.07 197 SER A O 1
ATOM 1370 N N . VAL A 1 196 ? -29.468 2.393 49.854 1.00 10.34 198 VAL A N 1
ATOM 1371 C CA . VAL A 1 196 ? -30.665 3.281 49.820 1.00 10.65 198 VAL A CA 1
ATOM 1372 C C . VAL A 1 196 ? -30.728 3.973 48.447 1.00 9.35 198 VAL A C 1
ATOM 1373 O O . VAL A 1 196 ? -31.586 4.822 48.267 1.00 12.97 198 VAL A O 1
ATOM 1377 N N . ARG A 1 197 ? -29.894 3.573 47.486 1.00 9.49 199 ARG A N 1
ATOM 1378 C CA . ARG A 1 197 ? -29.983 4.103 46.116 1.00 10.22 199 ARG A CA 1
ATOM 1379 C C . ARG A 1 197 ? -30.876 3.145 45.352 1.00 10.59 199 ARG A C 1
ATOM 1380 O O . ARG A 1 197 ? -30.805 1.924 45.538 1.00 12.72 199 ARG A O 1
ATOM 1388 N N . PRO A 1 198 ? -31.790 3.690 44.537 1.00 10.80 200 PRO A N 1
ATOM 1389 C CA . PRO A 1 198 ? -32.759 2.852 43.864 1.00 11.77 200 PRO A CA 1
ATOM 1390 C C . PRO A 1 198 ? -32.050 1.812 42.989 1.00 11.46 200 PRO A C 1
ATOM 1391 O O . PRO A 1 198 ? -31.081 2.120 42.293 1.00 13.50 200 PRO A O 1
ATOM 1395 N N . HIS A 1 199 ? -32.655 0.632 42.964 1.00 10.82 201 HIS A N 1
ATOM 1396 C CA . HIS A 1 199 ? -32.162 -0.509 42.177 1.00 10.65 201 HIS A CA 1
ATOM 1397 C C . HIS A 1 199 ? -33.354 -1.346 41.727 1.00 11.79 201 HIS A C 1
ATOM 1398 O O . HIS A 1 199 ? -34.443 -1.209 42.329 1.00 11.46 201 HIS A O 1
ATOM 1405 N N . THR A 1 200 ? -33.099 -2.263 40.828 1.00 12.29 202 THR A N 1
ATOM 1406 C CA . THR A 1 200 ? -33.990 -3.379 40.428 1.00 13.43 202 THR A CA 1
ATOM 1407 C C . THR A 1 200 ? -35.411 -2.858 40.181 1.00 14.01 202 THR A C 1
ATOM 1408 O O . THR A 1 200 ? -35.586 -2.070 39.234 1.00 14.98 202 THR A O 1
ATOM 1412 N N . LEU A 1 201 ? -36.392 -3.252 40.998 1.00 17.59 203 LEU A N 1
ATOM 1413 C CA . LEU A 1 201 ? -37.801 -2.861 40.758 1.00 19.28 203 LEU A CA 1
ATOM 1414 C C . LEU A 1 201 ? -37.950 -1.351 40.638 1.00 19.28 203 LEU A C 1
ATOM 1415 O O . LEU A 1 201 ? -38.849 -0.932 39.875 1.00 24.07 203 LEU A O 1
ATOM 1420 N N . ALA A 1 202 ? -37.141 -0.598 41.385 1.00 14.80 204 ALA A N 1
ATOM 1421 C CA . ALA A 1 202 ? -37.241 0.873 41.471 1.00 17.06 204 ALA A CA 1
ATOM 1422 C C . ALA A 1 202 ? -36.442 1.528 40.343 1.00 14.71 204 ALA A C 1
ATOM 1423 O O . ALA A 1 202 ? -36.331 2.749 40.366 1.00 19.95 204 ALA A O 1
ATOM 1425 N N . SER A 1 203 ? -35.800 0.756 39.462 1.00 15.66 205 SER A N 1
ATOM 1426 C CA . SER A 1 203 ? -35.028 1.350 38.344 1.00 14.46 205 SER A CA 1
ATOM 1427 C C . SER A 1 203 ? -35.999 1.728 37.213 1.00 14.25 205 SER A C 1
ATOM 1428 O O . SER A 1 203 ? -36.909 0.933 36.916 1.00 16.25 205 SER A O 1
ATOM 1431 N N . GLU A 1 204 ? -35.804 2.909 36.612 1.00 14.64 206 GLU A N 1
ATOM 1432 C CA . GLU A 1 204 ? -36.649 3.382 35.488 1.00 14.26 206 GLU A CA 1
ATOM 1433 C C . GLU A 1 204 ? -36.285 2.646 34.196 1.00 13.76 206 GLU A C 1
ATOM 1434 O O . GLU A 1 204 ? -36.975 2.835 33.231 1.00 18.69 206 GLU A O 1
ATOM 1440 N N . PHE A 1 205 ? -35.133 1.992 34.119 1.00 13.32 207 PHE A N 1
ATOM 1441 C CA . PHE A 1 205 ? -34.618 1.498 32.820 1.00 16.00 207 PHE A CA 1
ATOM 1442 C C . PHE A 1 205 ? -35.307 0.191 32.441 1.00 18.05 207 PHE A C 1
ATOM 1443 O O . PHE A 1 205 ? -35.553 -0.642 33.299 1.00 20.66 207 PHE A O 1
ATOM 1451 N N . ASP A 1 206 ? -35.619 0.048 31.161 1.00 19.08 208 ASP A N 1
ATOM 1452 C CA . ASP A 1 206 ? -36.266 -1.174 30.614 1.00 19.45 208 ASP A CA 1
ATOM 1453 C C . ASP A 1 206 ? -35.495 -1.613 29.371 1.00 18.16 208 ASP A C 1
ATOM 1454 O O . ASP A 1 206 ? -35.561 -0.898 28.367 1.00 19.36 208 ASP A O 1
ATOM 1459 N N . ILE A 1 207 ? -34.772 -2.731 29.415 1.00 17.35 209 ILE A N 1
ATOM 1460 C CA . ILE A 1 207 ? -33.948 -3.141 28.242 1.00 16.28 209 ILE A CA 1
ATOM 1461 C C . ILE A 1 207 ? -34.666 -4.253 27.467 1.00 15.00 209 ILE A C 1
ATOM 1462 O O . ILE A 1 207 ? -34.069 -4.782 26.536 1.00 17.42 209 ILE A O 1
ATOM 1467 N N . SER A 1 208 ? -35.938 -4.565 27.774 1.00 16.91 210 SER A N 1
ATOM 1468 C CA . SER A 1 208 ? -36.619 -5.776 27.230 1.00 18.70 210 SER A CA 1
ATOM 1469 C C . SER A 1 208 ? -36.596 -5.734 25.689 1.00 17.47 210 SER A C 1
ATOM 1470 O O . SER A 1 208 ? -36.470 -6.796 25.053 1.00 19.51 210 SER A O 1
ATOM 1473 N N . LYS A 1 209 ? -36.712 -4.551 25.087 1.00 18.59 211 LYS A N 1
ATOM 1474 C CA . LYS A 1 209 ? -36.790 -4.429 23.610 1.00 21.85 211 LYS A CA 1
ATOM 1475 C C . LYS A 1 209 ? -35.447 -4.047 22.987 1.00 20.20 211 LYS A C 1
ATOM 1476 O O . LYS A 1 209 ? -35.355 -4.138 21.779 1.00 22.40 211 LYS A O 1
ATOM 1482 N N . ILE A 1 210 ? -34.438 -3.680 23.777 1.00 20.29 212 ILE A N 1
ATOM 1483 C CA . ILE A 1 210 ? -33.171 -3.107 23.254 1.00 20.38 212 ILE A CA 1
ATOM 1484 C C . ILE A 1 210 ? -32.294 -4.244 22.743 1.00 18.06 212 ILE A C 1
ATOM 1485 O O . ILE A 1 210 ? -32.156 -5.247 23.447 1.00 18.37 212 ILE A O 1
ATOM 1490 N N . GLU A 1 211 ? -31.728 -4.101 21.553 1.00 17.55 213 GLU A N 1
ATOM 1491 C CA . GLU A 1 211 ? -30.865 -5.146 20.965 1.00 18.12 213 GLU A CA 1
ATOM 1492 C C . GLU A 1 211 ? -29.408 -4.662 20.919 1.00 14.45 213 GLU A C 1
ATOM 1493 O O . GLU A 1 211 ? -28.526 -5.483 20.714 1.00 17.68 213 GLU A O 1
ATOM 1499 N N . GLU A 1 212 ? -29.166 -3.359 21.058 1.00 15.69 214 GLU A N 1
ATOM 1500 C CA . GLU A 1 212 ? -27.802 -2.795 21.027 1.00 16.45 214 GLU A CA 1
ATOM 1501 C C . GLU A 1 212 ? -27.764 -1.598 21.960 1.00 14.42 214 GLU A C 1
ATOM 1502 O O . GLU A 1 212 ? -28.675 -0.795 21.953 1.00 19.23 214 GLU A O 1
ATOM 1508 N N . LEU A 1 213 ? -26.717 -1.502 22.749 1.00 13.79 215 LEU A N 1
ATOM 1509 C CA . LEU A 1 213 ? -26.553 -0.398 23.713 1.00 12.97 215 LEU A CA 1
ATOM 1510 C C . LEU A 1 213 ? -25.762 0.724 23.058 1.00 12.87 215 LEU A C 1
ATOM 1511 O O . LEU A 1 213 ? -24.869 0.501 22.238 1.00 14.09 215 LEU A O 1
ATOM 1516 N N . PRO A 1 214 ? -25.984 1.961 23.516 1.00 12.19 216 PRO A N 1
ATOM 1517 C CA . PRO A 1 214 ? -25.209 3.097 23.062 1.00 11.81 216 PRO A CA 1
ATOM 1518 C C . PRO A 1 214 ? -23.715 2.925 23.325 1.00 11.78 216 PRO A C 1
ATOM 1519 O O . PRO A 1 214 ? -23.328 2.423 24.386 1.00 12.14 216 PRO A O 1
ATOM 1523 N N . ARG A 1 215 ? -22.913 3.424 22.397 1.00 10.75 217 ARG A N 1
ATOM 1524 C CA . ARG A 1 215 ? -21.460 3.384 22.564 1.00 9.98 217 ARG A CA 1
ATOM 1525 C C . ARG A 1 215 ? -21.054 4.449 23.590 1.00 8.85 217 ARG A C 1
ATOM 1526 O O . ARG A 1 215 ? -21.383 5.646 23.421 1.00 10.16 217 ARG A O 1
ATOM 1534 N N . VAL A 1 216 ? -20.244 4.058 24.561 1.00 8.16 218 VAL A N 1
ATOM 1535 C CA . VAL A 1 216 ? -19.702 4.970 25.592 1.00 8.25 218 VAL A CA 1
ATOM 1536 C C . VAL A 1 216 ? -18.222 4.622 25.780 1.00 7.51 218 VAL A C 1
ATOM 1537 O O . VAL A 1 216 ? -17.908 3.485 26.176 1.00 10.44 218 VAL A O 1
ATOM 1541 N N . ASP A 1 217 ? -17.359 5.566 25.479 1.00 8.83 219 ASP A N 1
ATOM 1542 C CA . ASP A 1 217 ? -15.896 5.421 25.659 1.00 8.07 219 ASP A CA 1
ATOM 1543 C C . ASP A 1 217 ? -15.516 5.933 27.055 1.00 8.35 219 ASP A C 1
ATOM 1544 O O . ASP A 1 217 ? -16.270 6.696 27.672 1.00 9.79 219 ASP A O 1
ATOM 1549 N N . ILE A 1 218 ? -14.341 5.515 27.503 1.00 7.87 220 ILE A N 1
ATOM 1550 C CA . ILE A 1 218 ? -13.705 5.950 28.761 1.00 7.49 220 ILE A CA 1
ATOM 1551 C C . ILE A 1 218 ? -12.291 6.422 28.444 1.00 7.89 220 ILE A C 1
ATOM 1552 O O . ILE A 1 218 ? -11.572 5.723 27.729 1.00 8.62 220 ILE A O 1
ATOM 1557 N N . LEU A 1 219 ? -11.970 7.594 28.966 1.00 7.71 221 LEU A N 1
ATOM 1558 C CA . LEU A 1 219 ? -10.655 8.230 28.770 1.00 7.89 221 LEU A CA 1
ATOM 1559 C C . LEU A 1 219 ? -9.951 8.326 30.109 1.00 7.26 221 LEU A C 1
ATOM 1560 O O . LEU A 1 219 ? -10.580 8.595 31.148 1.00 9.55 221 LEU A O 1
ATOM 1565 N N . TYR A 1 220 ? -8.647 8.138 30.060 1.00 7.39 222 TYR A N 1
ATOM 1566 C CA . TYR A 1 220 ? -7.769 8.144 31.260 1.00 8.08 222 TYR A CA 1
ATOM 1567 C C . TYR A 1 220 ? -6.949 9.432 31.291 1.00 8.70 222 TYR A C 1
ATOM 1568 O O . TYR A 1 220 ? -6.073 9.589 30.475 1.00 11.98 222 TYR A O 1
ATOM 1577 N N . ALA A 1 221 ? -7.174 10.285 32.281 1.00 8.39 223 ALA A N 1
ATOM 1578 C CA . ALA A 1 221 ? -6.564 11.629 32.333 1.00 8.13 223 ALA A CA 1
ATOM 1579 C C . ALA A 1 221 ? -5.173 11.582 32.968 1.00 8.53 223 ALA A C 1
ATOM 1580 O O . ALA A 1 221 ? -4.917 10.742 33.868 1.00 9.32 223 ALA A O 1
ATOM 1582 N N . HIS A 1 222 ? -4.336 12.497 32.526 1.00 7.21 224 HIS A N 1
ATOM 1583 C CA . HIS A 1 222 ? -2.970 12.655 33.053 1.00 7.96 224 HIS A CA 1
ATOM 1584 C C . HIS A 1 222 ? -2.432 14.039 32.665 1.00 8.59 224 HIS A C 1
ATOM 1585 O O . HIS A 1 222 ? -2.924 14.688 31.745 1.00 8.72 224 HIS A O 1
ATOM 1592 N N . PRO A 1 223 ? -1.341 14.488 33.296 1.00 8.87 225 PRO A N 1
ATOM 1593 C CA . PRO A 1 223 ? -0.631 15.678 32.856 1.00 10.17 225 PRO A CA 1
ATOM 1594 C C . PRO A 1 223 ? -0.211 15.569 31.382 1.00 8.34 225 PRO A C 1
ATOM 1595 O O . PRO A 1 223 ? 0.126 14.466 30.862 1.00 8.92 225 PRO A O 1
ATOM 1599 N N . ASP A 1 224 ? -0.194 16.711 30.700 1.00 9.13 226 ASP A N 1
ATOM 1600 C CA . ASP A 1 224 ? 0.209 16.766 29.267 1.00 9.44 226 ASP A CA 1
ATOM 1601 C C . ASP A 1 224 ? -0.716 15.860 28.454 1.00 9.91 226 ASP A C 1
ATOM 1602 O O . ASP A 1 224 ? -0.255 15.138 27.570 1.00 11.16 226 ASP A O 1
ATOM 1607 N N . ASP A 1 225 ? -2.015 15.939 28.739 1.00 9.16 227 ASP A N 1
ATOM 1608 C CA . ASP A 1 225 ? -3.028 15.136 28.033 1.00 9.54 227 ASP A CA 1
ATOM 1609 C C . ASP A 1 225 ? -3.308 15.689 26.641 1.00 9.77 227 ASP A C 1
ATOM 1610 O O . ASP A 1 225 ? -2.777 16.680 26.238 1.00 12.92 227 ASP A O 1
ATOM 1615 N N . THR A 1 226 ? -4.203 15.001 25.957 1.00 9.55 228 THR A N 1
ATOM 1616 C CA . THR A 1 226 ? -4.403 15.110 24.513 1.00 9.88 228 THR A CA 1
ATOM 1617 C C . THR A 1 226 ? -5.889 15.396 24.231 1.00 8.66 228 THR A C 1
ATOM 1618 O O . THR A 1 226 ? -6.759 15.107 25.076 1.00 10.22 228 THR A O 1
ATOM 1622 N N . ASP A 1 227 ? -6.134 15.846 23.006 1.00 8.04 229 ASP A N 1
ATOM 1623 C CA . ASP A 1 227 ? -7.489 15.921 22.404 1.00 7.67 229 ASP A CA 1
ATOM 1624 C C . ASP A 1 227 ? -7.796 14.707 21.520 1.00 9.14 229 ASP A C 1
ATOM 1625 O O . ASP A 1 227 ? -8.975 14.539 21.149 1.00 10.13 229 ASP A O 1
ATOM 1630 N N . VAL A 1 228 ? -6.787 13.950 21.069 1.00 10.01 230 VAL A N 1
ATOM 1631 C CA . VAL A 1 228 ? -6.969 13.048 19.911 1.00 10.56 230 VAL A CA 1
ATOM 1632 C C . VAL A 1 228 ? -7.858 11.850 20.298 1.00 9.26 230 VAL A C 1
ATOM 1633 O O . VAL A 1 228 ? -8.392 11.191 19.371 1.00 10.40 230 VAL A O 1
ATOM 1637 N N . LEU A 1 229 ? -7.928 11.480 21.581 1.00 9.07 231 LEU A N 1
ATOM 1638 C CA . LEU A 1 229 ? -8.723 10.287 21.966 1.00 9.85 231 LEU A CA 1
ATOM 1639 C C . LEU A 1 229 ? -10.183 10.699 22.045 1.00 8.29 231 LEU A C 1
ATOM 1640 O O . LEU A 1 229 ? -11.025 9.923 21.586 1.00 10.12 231 LEU A O 1
ATOM 1645 N N . VAL A 1 230 ? -10.476 11.888 22.562 1.00 8.90 232 VAL A N 1
ATOM 1646 C CA . VAL A 1 230 ? -11.854 12.428 22.475 1.00 9.59 232 VAL A CA 1
ATOM 1647 C C . VAL A 1 230 ? -12.260 12.427 21.006 1.00 8.47 232 VAL A C 1
ATOM 1648 O O . VAL A 1 230 ? -13.359 12.005 20.659 1.00 10.50 232 VAL A O 1
ATOM 1652 N N . ASN A 1 231 ? -11.413 12.962 20.142 1.00 10.08 233 ASN A N 1
ATOM 1653 C CA . ASN A 1 231 ? -11.760 13.129 18.727 1.00 9.06 233 ASN A CA 1
ATOM 1654 C C . ASN A 1 231 ? -12.035 11.775 18.120 1.00 9.01 233 ASN A C 1
ATOM 1655 O O . ASN A 1 231 ? -12.979 11.676 17.349 1.00 11.99 233 ASN A O 1
ATOM 1660 N N . ALA A 1 232 ? -11.212 10.762 18.428 1.00 9.14 234 ALA A N 1
ATOM 1661 C CA . ALA A 1 232 ? -11.406 9.393 17.876 1.00 10.06 234 ALA A CA 1
ATOM 1662 C C . ALA A 1 232 ? -12.717 8.764 18.368 1.00 10.67 234 ALA A C 1
ATOM 1663 O O . ALA A 1 232 ? -13.418 8.147 17.575 1.00 12.86 234 ALA A O 1
ATOM 1665 N N . ALA A 1 233 ? -13.044 8.937 19.628 1.00 9.30 235 ALA A N 1
ATOM 1666 C CA . ALA A 1 233 ? -14.323 8.467 20.193 1.00 10.75 235 ALA A CA 1
ATOM 1667 C C . ALA A 1 233 ? -15.466 9.122 19.429 1.00 12.49 235 ALA A C 1
ATOM 1668 O O . ALA A 1 233 ? -16.427 8.408 19.053 1.00 11.72 235 ALA A O 1
ATOM 1670 N N . LEU A 1 234 ? -15.401 10.444 19.237 1.00 11.95 236 LEU A N 1
ATOM 1671 C CA . LEU A 1 234 ? -16.471 11.138 18.474 1.00 11.61 236 LEU A CA 1
ATOM 1672 C C . LEU A 1 234 ? -16.599 10.536 17.078 1.00 11.98 236 LEU A C 1
ATOM 1673 O O . LEU A 1 234 ? -17.713 10.221 16.661 1.00 14.07 236 LEU A O 1
ATOM 1678 N N . GLN A 1 235 ? -15.487 10.406 16.363 1.00 12.09 237 GLN A N 1
ATOM 1679 C CA . GLN A 1 235 ? -15.466 9.886 14.976 1.00 15.30 237 GLN A CA 1
ATOM 1680 C C . GLN A 1 235 ? -16.054 8.455 14.924 1.00 14.10 237 GLN A C 1
ATOM 1681 O O . GLN A 1 235 ? -16.658 8.091 13.912 1.00 17.88 237 GLN A O 1
ATOM 1687 N N . ALA A 1 236 ? -15.894 7.669 15.973 1.00 13.33 238 ALA A N 1
ATOM 1688 C CA . ALA A 1 236 ? -16.337 6.272 16.020 1.00 14.20 238 ALA A CA 1
ATOM 1689 C C . ALA A 1 236 ? -17.820 6.197 16.386 1.00 15.90 238 ALA A C 1
ATOM 1690 O O . ALA A 1 236 ? -18.326 5.076 16.459 1.00 18.63 238 ALA A O 1
ATOM 1692 N N . GLY A 1 237 ? -18.457 7.343 16.651 1.00 15.42 239 GLY A N 1
ATOM 1693 C CA . GLY A 1 237 ? -19.893 7.424 16.947 1.00 16.20 239 GLY A CA 1
ATOM 1694 C C . GLY A 1 237 ? -20.208 7.218 18.411 1.00 12.03 239 GLY A C 1
ATOM 1695 O O . GLY A 1 237 ? -21.319 6.786 18.709 1.00 13.74 239 GLY A O 1
ATOM 1696 N N . ALA A 1 238 ? -19.321 7.577 19.320 1.00 10.57 240 ALA A N 1
ATOM 1697 C CA . ALA A 1 238 ? -19.628 7.596 20.753 1.00 10.12 240 ALA A CA 1
ATOM 1698 C C . ALA A 1 238 ? -20.888 8.422 20.971 1.00 8.95 240 ALA A C 1
ATOM 1699 O O . ALA A 1 238 ? -20.995 9.552 20.442 1.00 12.46 240 ALA A O 1
ATOM 1701 N N . LYS A 1 239 ? -21.821 7.881 21.741 1.00 9.77 241 LYS A N 1
ATOM 1702 C CA . LYS A 1 239 ? -22.973 8.680 22.223 1.00 10.11 241 LYS A CA 1
ATOM 1703 C C . LYS A 1 239 ? -22.634 9.305 23.582 1.00 8.39 241 LYS A C 1
ATOM 1704 O O . LYS A 1 239 ? -23.314 10.285 24.005 1.00 8.62 241 LYS A O 1
ATOM 1710 N N . GLY A 1 240 ? -21.634 8.741 24.272 1.00 9.35 242 GLY A N 1
ATOM 1711 C CA . GLY A 1 240 ? -21.171 9.321 25.532 1.00 9.10 242 GLY A CA 1
ATOM 1712 C C . GLY A 1 240 ? -19.710 9.041 25.735 1.00 7.82 242 GLY A C 1
ATOM 1713 O O . GLY A 1 240 ? -19.203 8.061 25.162 1.00 9.11 242 GLY A O 1
ATOM 1714 N N . ILE A 1 241 ? -19.125 9.823 26.626 1.00 7.81 243 ILE A N 1
ATOM 1715 C CA . ILE A 1 241 ? -17.719 9.685 27.059 1.00 7.76 243 ILE A CA 1
ATOM 1716 C C . ILE A 1 241 ? -17.682 9.827 28.577 1.00 6.58 243 ILE A C 1
ATOM 1717 O O . ILE A 1 241 ? -18.172 10.848 29.126 1.00 8.32 243 ILE A O 1
ATOM 1722 N N . ILE A 1 242 ? -17.112 8.838 29.225 1.00 7.32 244 ILE A N 1
ATOM 1723 C CA . ILE A 1 242 ? -16.700 8.975 30.632 1.00 7.64 244 ILE A CA 1
ATOM 1724 C C . ILE A 1 242 ? -15.254 9.464 30.667 1.00 8.04 244 ILE A C 1
ATOM 1725 O O . ILE A 1 242 ? -14.371 8.812 30.078 1.00 8.52 244 ILE A O 1
ATOM 1730 N N . HIS A 1 243 ? -15.003 10.559 31.361 1.00 6.50 245 HIS A N 1
ATOM 1731 C CA . HIS A 1 243 ? -13.626 11.056 31.544 1.00 8.05 245 HIS A CA 1
ATOM 1732 C C . HIS A 1 243 ? -13.174 10.677 32.960 1.00 7.63 245 HIS A C 1
ATOM 1733 O O . HIS A 1 243 ? -13.771 11.139 33.953 1.00 9.04 245 HIS A O 1
ATOM 1740 N N . ALA A 1 244 ? -12.170 9.834 33.071 1.00 7.89 246 ALA A N 1
ATOM 1741 C CA . ALA A 1 244 ? -11.568 9.442 34.357 1.00 8.35 246 ALA A CA 1
ATOM 1742 C C . ALA A 1 244 ? -10.549 10.492 34.739 1.00 8.94 246 ALA A C 1
ATOM 1743 O O . ALA A 1 244 ? -9.352 10.355 34.404 1.00 8.13 246 ALA A O 1
ATOM 1745 N N . GLY A 1 245 ? -11.032 11.558 35.355 1.00 8.62 247 GLY A N 1
ATOM 1746 C CA . GLY A 1 245 ? -10.232 12.765 35.567 1.00 6.98 247 GLY A CA 1
ATOM 1747 C C . GLY A 1 245 ? -9.241 12.684 36.713 1.00 7.55 247 GLY A C 1
ATOM 1748 O O . GLY A 1 245 ? -9.241 11.743 37.500 1.00 9.79 247 GLY A O 1
ATOM 1749 N N . MET A 1 246 ? -8.393 13.701 36.764 1.00 8.55 248 MET A N 1
ATOM 1750 C CA . MET A 1 246 ? -7.369 13.795 37.808 1.00 8.37 248 MET A CA 1
ATOM 1751 C C . MET A 1 246 ? -8.044 14.350 39.072 1.00 7.65 248 MET A C 1
ATOM 1752 O O . MET A 1 246 ? -8.832 15.327 38.990 1.00 9.78 248 MET A O 1
ATOM 1757 N N . GLY A 1 247 ? -7.774 13.756 40.212 1.00 8.71 249 GLY A N 1
ATOM 1758 C CA . GLY A 1 247 ? -8.400 14.223 41.451 1.00 7.95 249 GLY A CA 1
ATOM 1759 C C . GLY A 1 247 ? -9.910 14.237 41.322 1.00 8.84 249 GLY A C 1
ATOM 1760 O O . GLY A 1 247 ? -10.471 13.208 40.954 1.00 9.90 249 GLY A O 1
ATOM 1761 N N . ASN A 1 248 ? -10.529 15.342 41.712 1.00 8.54 250 ASN A N 1
ATOM 1762 C CA . ASN A 1 248 ? -11.998 15.470 41.706 1.00 8.42 250 ASN A CA 1
ATOM 1763 C C . ASN A 1 248 ? -12.430 15.769 40.274 1.00 9.34 250 ASN A C 1
ATOM 1764 O O . ASN A 1 248 ? -12.939 16.855 40.016 1.00 10.29 250 ASN A O 1
ATOM 1769 N N . GLY A 1 249 ? -12.187 14.829 39.374 1.00 8.52 251 GLY A N 1
ATOM 1770 C CA . GLY A 1 249 ? -12.742 14.860 38.009 1.00 8.38 251 GLY A CA 1
ATOM 1771 C C . GLY A 1 249 ? -12.180 15.959 37.136 1.00 8.11 251 GLY A C 1
ATOM 1772 O O . GLY A 1 249 ? -12.864 16.374 36.184 1.00 9.79 251 GLY A O 1
ATOM 1773 N N . ASN A 1 250 ? -10.912 16.342 37.318 1.00 8.93 252 ASN A N 1
ATOM 1774 C CA . ASN A 1 250 ? -10.378 17.521 36.586 1.00 8.55 252 ASN A CA 1
ATOM 1775 C C . ASN A 1 250 ? -9.681 17.064 35.306 1.00 9.20 252 ASN A C 1
ATOM 1776 O O . ASN A 1 250 ? -8.881 16.116 35.294 1.00 9.76 252 ASN A O 1
ATOM 1781 N N . PRO A 1 251 ? -9.964 17.729 34.180 1.00 10.50 253 PRO A N 1
ATOM 1782 C CA . PRO A 1 251 ? -9.268 17.483 32.920 1.00 9.20 253 PRO A CA 1
ATOM 1783 C C . PRO A 1 251 ? -8.055 18.403 32.758 1.00 8.31 253 PRO A C 1
ATOM 1784 O O . PRO A 1 251 ? -7.972 19.465 33.336 1.00 9.94 253 PRO A O 1
ATOM 1788 N N . PHE A 1 252 ? -7.133 17.954 31.938 1.00 8.66 254 PHE A N 1
ATOM 1789 C CA . PHE A 1 252 ? -6.080 18.799 31.339 1.00 8.60 254 PHE A CA 1
ATOM 1790 C C . PHE A 1 252 ? -6.720 19.743 30.316 1.00 9.36 254 PHE A C 1
ATOM 1791 O O . PHE A 1 252 ? -7.700 19.370 29.649 1.00 9.75 254 PHE A O 1
ATOM 1799 N N . PRO A 1 253 ? -6.260 21.002 30.181 1.00 9.22 255 PRO A N 1
ATOM 1800 C CA . PRO A 1 253 ? -6.965 21.978 29.330 1.00 10.04 255 PRO A CA 1
ATOM 1801 C C . PRO A 1 253 ? -7.223 21.558 27.869 1.00 10.14 255 PRO A C 1
ATOM 1802 O O . PRO A 1 253 ? -8.294 21.750 27.335 1.00 8.85 255 PRO A O 1
ATOM 1806 N N . LEU A 1 254 ? -6.263 20.924 27.218 1.00 9.74 256 LEU A N 1
ATOM 1807 C CA . LEU A 1 254 ? -6.435 20.491 25.815 1.00 9.92 256 LEU A CA 1
ATOM 1808 C C . LEU A 1 254 ? -7.544 19.440 25.734 1.00 8.70 256 LEU A C 1
ATOM 1809 O O . LEU A 1 254 ? -8.401 19.513 24.818 1.00 10.04 256 LEU A O 1
ATOM 1814 N N . THR A 1 255 ? -7.590 18.534 26.685 1.00 8.92 257 THR A N 1
ATOM 1815 C CA . THR A 1 255 ? -8.655 17.493 26.739 1.00 9.16 257 THR A CA 1
ATOM 1816 C C . THR A 1 255 ? -9.987 18.173 27.085 1.00 9.39 257 THR A C 1
ATOM 1817 O O . THR A 1 255 ? -10.991 17.834 26.498 1.00 8.55 257 THR A O 1
ATOM 1821 N N . GLN A 1 256 ? -9.982 19.138 27.986 1.00 8.63 258 GLN A N 1
ATOM 1822 C CA . GLN A 1 256 ? -11.193 19.890 28.368 1.00 8.75 258 GLN A CA 1
ATOM 1823 C C . GLN A 1 256 ? -11.807 20.521 27.114 1.00 9.17 258 GLN A C 1
ATOM 1824 O O . GLN A 1 256 ? -13.050 20.415 26.929 1.00 9.18 258 GLN A O 1
ATOM 1830 N N . ASN A 1 257 ? -11.007 21.178 26.283 1.00 10.88 259 ASN A N 1
ATOM 1831 C CA . ASN A 1 257 ? -11.520 21.811 25.031 1.00 10.28 259 ASN A CA 1
ATOM 1832 C C . ASN A 1 257 ? -12.221 20.746 24.184 1.00 9.79 259 ASN A C 1
ATOM 1833 O O . ASN A 1 257 ? -13.320 20.992 23.647 1.00 11.96 259 ASN A O 1
ATOM 1838 N N . ALA A 1 258 ? -11.620 19.568 24.050 1.00 7.57 260 ALA A N 1
ATOM 1839 C CA . ALA A 1 258 ? -12.168 18.523 23.170 1.00 9.73 260 ALA A CA 1
ATOM 1840 C C . ALA A 1 258 ? -13.438 17.969 23.805 1.00 9.32 260 ALA A C 1
ATOM 1841 O O . ALA A 1 258 ? -14.380 17.703 23.062 1.00 10.15 260 ALA A O 1
ATOM 1843 N N . LEU A 1 259 ? -13.447 17.775 25.116 1.00 8.14 261 LEU A N 1
ATOM 1844 C CA . LEU A 1 259 ? -14.667 17.285 25.792 1.00 9.72 261 LEU A CA 1
ATOM 1845 C C . LEU A 1 259 ? -15.780 18.315 25.645 1.00 9.39 261 LEU A C 1
ATOM 1846 O O . LEU A 1 259 ? -16.954 17.918 25.453 1.00 8.74 261 LEU A O 1
ATOM 1851 N N . GLU A 1 260 ? -15.475 19.586 25.779 1.00 10.17 262 GLU A N 1
ATOM 1852 C CA . GLU A 1 260 ? -16.480 20.660 25.593 1.00 10.07 262 GLU A CA 1
ATOM 1853 C C . GLU A 1 260 ? -17.093 20.544 24.193 1.00 9.14 262 GLU A C 1
ATOM 1854 O O . GLU A 1 260 ? -18.292 20.718 24.039 1.00 10.89 262 GLU A O 1
ATOM 1860 N N . LYS A 1 261 ? -16.258 20.379 23.170 1.00 10.02 263 LYS A N 1
ATOM 1861 C CA . LYS A 1 261 ? -16.703 20.230 21.775 1.00 11.41 263 LYS A CA 1
ATOM 1862 C C . LYS A 1 261 ? -17.654 19.029 21.705 1.00 9.75 263 LYS A C 1
ATOM 1863 O O . LYS A 1 261 ? -18.694 19.159 21.093 1.00 11.58 263 LYS A O 1
ATOM 1869 N N . ALA A 1 262 ? -17.292 17.902 22.320 1.00 10.26 264 ALA A N 1
ATOM 1870 C CA . ALA A 1 262 ? -18.116 16.686 22.291 1.00 9.72 264 ALA A CA 1
ATOM 1871 C C . ALA A 1 262 ? -19.482 17.014 22.903 1.00 9.91 264 ALA A C 1
ATOM 1872 O O . ALA A 1 262 ? -20.515 16.695 22.311 1.00 13.04 264 ALA A O 1
ATOM 1874 N N . ALA A 1 263 ? -19.480 17.522 24.112 1.00 9.96 265 ALA A N 1
ATOM 1875 C CA . ALA A 1 263 ? -20.735 17.728 24.869 1.00 9.85 265 ALA A CA 1
ATOM 1876 C C . ALA A 1 263 ? -21.591 18.678 24.029 1.00 9.80 265 ALA A C 1
ATOM 1877 O O . ALA A 1 263 ? -22.802 18.503 23.948 1.00 11.39 265 ALA A O 1
ATOM 1879 N N . LYS A 1 264 ? -20.971 19.707 23.456 1.00 11.63 266 LYS A N 1
ATOM 1880 C CA . LYS A 1 264 ? -21.740 20.767 22.783 1.00 12.57 266 LYS A CA 1
ATOM 1881 C C . LYS A 1 264 ? -22.251 20.301 21.436 1.00 16.07 266 LYS A C 1
ATOM 1882 O O . LYS A 1 264 ? -23.210 20.887 20.991 1.00 22.88 266 LYS A O 1
ATOM 1888 N N . SER A 1 265 ? -21.738 19.196 20.924 1.00 14.21 267 SER A N 1
ATOM 1889 C CA . SER A 1 265 ? -22.203 18.570 19.687 1.00 20.34 267 SER A CA 1
ATOM 1890 C C . SER A 1 265 ? -23.299 17.544 20.002 1.00 20.97 267 SER A C 1
ATOM 1891 O O . SER A 1 265 ? -23.937 17.127 19.079 1.00 23.76 267 SER A O 1
ATOM 1894 N N . GLY A 1 266 ? -23.572 17.214 21.266 1.00 16.95 268 GLY A N 1
ATOM 1895 C CA . GLY A 1 266 ? -24.654 16.268 21.639 1.00 18.31 268 GLY A CA 1
ATOM 1896 C C . GLY A 1 266 ? -24.141 14.888 22.058 1.00 16.30 268 GLY A C 1
ATOM 1897 O O . GLY A 1 266 ? -24.949 13.967 22.164 1.00 22.92 268 GLY A O 1
ATOM 1898 N N . VAL A 1 267 ? -22.837 14.738 22.295 1.00 14.30 269 VAL A N 1
ATOM 1899 C CA . VAL A 1 267 ? -22.256 13.500 22.867 1.00 11.13 269 VAL A CA 1
ATOM 1900 C C . VAL A 1 267 ? -22.114 13.784 24.362 1.00 12.42 269 VAL A C 1
ATOM 1901 O O . VAL A 1 267 ? -21.417 14.750 24.713 1.00 17.21 269 VAL A O 1
ATOM 1905 N N . VAL A 1 268 ? -22.767 13.009 25.211 1.00 10.01 270 VAL A N 1
ATOM 1906 C CA . VAL A 1 268 ? -22.822 13.312 26.661 1.00 10.44 270 VAL A CA 1
ATOM 1907 C C . VAL A 1 268 ? -21.458 13.021 27.278 1.00 8.98 270 VAL A C 1
ATOM 1908 O O . VAL A 1 268 ? -20.909 11.916 27.111 1.00 11.68 270 VAL A O 1
ATOM 1912 N N . VAL A 1 269 ? -20.930 14.016 27.954 1.00 9.04 271 VAL A N 1
ATOM 1913 C CA . VAL A 1 269 ? -19.634 13.914 28.680 1.00 9.32 271 VAL A CA 1
ATOM 1914 C C . VAL A 1 269 ? -19.934 13.874 30.165 1.00 8.68 271 VAL A C 1
ATOM 1915 O O . VAL A 1 269 ? -20.494 14.825 30.670 1.00 11.24 271 VAL A O 1
ATOM 1919 N N . ALA A 1 270 ? -19.517 12.806 30.831 1.00 8.23 272 ALA A N 1
ATOM 1920 C CA . ALA A 1 270 ? -19.737 12.598 32.267 1.00 7.81 272 ALA A CA 1
ATOM 1921 C C . ALA A 1 270 ? -18.389 12.443 32.946 1.00 8.07 272 ALA A C 1
ATOM 1922 O O . ALA A 1 270 ? -17.530 11.615 32.514 1.00 9.73 272 ALA A O 1
ATOM 1924 N N . ARG A 1 271 ? -18.144 13.334 33.891 1.00 7.03 273 ARG A N 1
ATOM 1925 C CA . ARG A 1 271 ? -16.856 13.385 34.611 1.00 7.08 273 ARG A CA 1
ATOM 1926 C C . ARG A 1 271 ? -16.870 12.379 35.751 1.00 6.66 273 ARG A C 1
ATOM 1927 O O . ARG A 1 271 ? -17.686 12.482 36.675 1.00 8.00 273 ARG A O 1
ATOM 1935 N N . SER A 1 272 ? -15.885 11.507 35.716 1.00 7.52 274 SER A N 1
ATOM 1936 C CA . SER A 1 272 ? -15.568 10.596 36.817 1.00 7.47 274 SER A CA 1
ATOM 1937 C C . SER A 1 272 ? -14.125 10.912 37.211 1.00 6.64 274 SER A C 1
ATOM 1938 O O . SER A 1 272 ? -13.602 11.999 36.890 1.00 7.79 274 SER A O 1
ATOM 1941 N N . SER A 1 273 ? -13.490 9.969 37.874 1.00 7.43 275 SER A N 1
ATOM 1942 C CA . SER A 1 273 ? -12.138 10.181 38.436 1.00 6.81 275 SER A CA 1
ATOM 1943 C C . SER A 1 273 ? -11.324 8.926 38.275 1.00 7.27 275 SER A C 1
ATOM 1944 O O . SER A 1 273 ? -11.864 7.840 38.388 1.00 8.07 275 SER A O 1
ATOM 1947 N N . ARG A 1 274 ? -10.012 9.115 38.101 1.00 7.20 276 ARG A N 1
ATOM 1948 C CA . ARG A 1 274 ? -9.070 7.973 38.065 1.00 8.27 276 ARG A CA 1
ATOM 1949 C C . ARG A 1 274 ? -8.694 7.537 39.489 1.00 7.99 276 ARG A C 1
ATOM 1950 O O . ARG A 1 274 ? -7.957 6.502 39.609 1.00 10.24 276 ARG A O 1
ATOM 1958 N N . VAL A 1 275 ? -9.083 8.258 40.535 1.00 8.64 277 VAL A N 1
ATOM 1959 C CA . VAL A 1 275 ? -8.423 8.083 41.870 1.00 8.54 277 VAL A CA 1
ATOM 1960 C C . VAL A 1 275 ? -8.831 6.751 42.541 1.00 9.03 277 VAL A C 1
ATOM 1961 O O . VAL A 1 275 ? -7.953 6.146 43.221 1.00 10.35 277 VAL A O 1
ATOM 1965 N N . GLY A 1 276 ? -10.076 6.298 42.411 1.00 10.73 278 GLY A N 1
ATOM 1966 C CA . GLY A 1 276 ? -10.511 4.991 42.937 1.00 10.88 278 GLY A CA 1
ATOM 1967 C C . GLY A 1 276 ? -11.662 5.064 43.936 1.00 10.17 278 GLY A C 1
ATOM 1968 O O . GLY A 1 276 ? -12.377 4.064 44.095 1.00 15.06 278 GLY A O 1
ATOM 1969 N N . SER A 1 277 ? -11.854 6.211 44.593 1.00 10.14 279 SER A N 1
ATOM 1970 C CA . SER A 1 277 ? -12.950 6.392 45.560 1.00 8.84 279 SER A CA 1
ATOM 1971 C C . SER A 1 277 ? -13.355 7.847 45.662 1.00 8.60 279 SER A C 1
ATOM 1972 O O . SER A 1 277 ? -12.616 8.730 45.224 1.00 9.76 279 SER A O 1
ATOM 1975 N N . GLY A 1 278 ? -14.498 8.055 46.271 1.00 9.15 280 GLY A N 1
ATOM 1976 C CA . GLY A 1 278 ? -15.044 9.396 46.459 1.00 9.60 280 GLY A CA 1
ATOM 1977 C C . GLY A 1 278 ? -15.961 9.818 45.333 1.00 10.11 280 GLY A C 1
ATOM 1978 O O . GLY A 1 278 ? -16.072 9.158 44.267 1.00 9.41 280 GLY A O 1
ATOM 1979 N N . SER A 1 279 ? -16.557 10.983 45.533 1.00 10.53 281 SER A N 1
ATOM 1980 C CA . SER A 1 279 ? -17.529 11.538 44.595 1.00 10.17 281 SER A CA 1
ATOM 1981 C C . SER A 1 279 ? -16.817 12.487 43.633 1.00 9.15 281 SER A C 1
ATOM 1982 O O . SER A 1 279 ? -16.017 13.312 44.084 1.00 8.20 281 SER A O 1
ATOM 1985 N N . THR A 1 280 ? -17.114 12.381 42.354 1.00 8.25 282 THR A N 1
ATOM 1986 C CA . THR A 1 280 ? -16.740 13.417 41.363 1.00 7.80 282 THR A CA 1
ATOM 1987 C C . THR A 1 280 ? -17.856 14.461 41.402 1.00 8.48 282 THR A C 1
ATOM 1988 O O . THR A 1 280 ? -18.975 14.232 40.863 1.00 9.50 282 THR A O 1
ATOM 1992 N N . THR A 1 281 ? -17.636 15.507 42.178 1.00 8.83 283 THR A N 1
ATOM 1993 C CA . THR A 1 281 ? -18.748 16.342 42.674 1.00 10.92 283 THR A CA 1
ATOM 1994 C C . THR A 1 281 ? -19.157 17.413 41.677 1.00 10.29 283 THR A C 1
ATOM 1995 O O . THR A 1 281 ? -18.323 17.834 40.840 1.00 9.07 283 THR A O 1
ATOM 1999 N N . GLN A 1 282 ? -20.412 17.852 41.789 1.00 10.77 284 GLN A N 1
ATOM 2000 C CA . GLN A 1 282 ? -20.858 19.109 41.158 1.00 13.42 284 GLN A CA 1
ATOM 2001 C C . GLN A 1 282 ? -20.240 20.337 41.865 1.00 14.95 284 GLN A C 1
ATOM 2002 O O . GLN A 1 282 ? -19.930 20.285 43.076 1.00 15.09 284 GLN A O 1
ATOM 2008 N N . GLU A 1 283 ? -20.183 21.464 41.171 1.00 15.23 285 GLU A N 1
ATOM 2009 C CA . GLU A 1 283 ? -19.856 22.784 41.773 1.00 18.13 285 GLU A CA 1
ATOM 2010 C C . GLU A 1 283 ? -18.481 22.711 42.446 1.00 15.08 285 GLU A C 1
ATOM 2011 O O . GLU A 1 283 ? -18.305 23.334 43.468 1.00 17.25 285 GLU A O 1
ATOM 2017 N N . ALA A 1 284 ? -17.520 22.067 41.797 1.00 17.96 286 ALA A N 1
ATOM 2018 C CA . ALA A 1 284 ? -16.087 22.065 42.198 1.00 16.50 286 ALA A CA 1
ATOM 2019 C C . ALA A 1 284 ? -15.324 22.945 41.211 1.00 15.23 286 ALA A C 1
ATOM 2020 O O . ALA A 1 284 ? -15.782 24.122 41.036 1.00 18.38 286 ALA A O 1
ATOM 2022 N N . GLU A 1 285 ? -14.156 22.517 40.721 1.00 15.19 287 GLU A N 1
ATOM 2023 C CA . GLU A 1 285 ? -13.273 23.378 39.879 1.00 15.32 287 GLU A CA 1
ATOM 2024 C C . GLU A 1 285 ? -13.826 23.437 38.442 1.00 13.98 287 GLU A C 1
ATOM 2025 O O . GLU A 1 285 ? -13.542 24.447 37.768 1.00 18.45 287 GLU A O 1
ATOM 2031 N N . VAL A 1 286 ? -14.612 22.437 37.984 1.00 12.22 288 VAL A N 1
ATOM 2032 C CA . VAL A 1 286 ? -15.093 22.402 36.574 1.00 12.29 288 VAL A CA 1
ATOM 2033 C C . VAL A 1 286 ? -16.447 23.109 36.475 1.00 13.45 288 VAL A C 1
ATOM 2034 O O . VAL A 1 286 ? -17.379 22.733 37.210 1.00 15.34 288 VAL A O 1
ATOM 2038 N N . ASP A 1 287 ? -16.558 24.061 35.565 1.00 14.89 289 ASP A N 1
ATOM 2039 C CA . ASP A 1 287 ? -17.841 24.766 35.338 1.00 17.33 289 ASP A CA 1
ATOM 2040 C C . ASP A 1 287 ? -18.685 23.858 34.438 1.00 16.91 289 ASP A C 1
ATOM 2041 O O . ASP A 1 287 ? -18.699 24.070 33.235 1.00 14.04 289 ASP A O 1
ATOM 2046 N N . ASP A 1 288 ? -19.363 22.866 35.027 1.00 14.45 290 ASP A N 1
ATOM 2047 C CA . ASP A 1 288 ? -20.131 21.859 34.258 1.00 13.97 290 ASP A CA 1
ATOM 2048 C C . ASP A 1 288 ? -21.238 22.517 33.430 1.00 14.35 290 ASP A C 1
ATOM 2049 O O . ASP A 1 288 ? -21.482 22.027 32.324 1.00 14.42 290 ASP A O 1
ATOM 2054 N N . LYS A 1 289 ? -21.933 23.535 33.943 1.00 18.04 291 LYS A N 1
ATOM 2055 C CA . LYS A 1 289 ? -23.073 24.145 33.209 1.00 21.32 291 LYS A CA 1
ATOM 2056 C C . LYS A 1 289 ? -22.522 24.846 31.973 1.00 19.31 291 LYS A C 1
ATOM 2057 O O . LYS A 1 289 ? -23.120 24.686 30.912 1.00 22.17 291 LYS A O 1
ATOM 2063 N N . LYS A 1 290 ? -21.398 25.554 32.102 1.00 15.19 292 LYS A N 1
ATOM 2064 C CA . LYS A 1 290 ? -20.813 26.282 30.961 1.00 17.19 292 LYS A CA 1
ATOM 2065 C C . LYS A 1 290 ? -20.295 25.286 29.923 1.00 15.88 292 LYS A C 1
ATOM 2066 O O . LYS A 1 290 ? -20.451 25.551 28.745 1.00 17.33 292 LYS A O 1
ATOM 2072 N N . LEU A 1 291 ? -19.606 24.234 30.360 1.00 13.61 293 LEU A N 1
ATOM 2073 C CA . LEU A 1 291 ? -18.849 23.370 29.436 1.00 13.60 293 LEU A CA 1
ATOM 2074 C C . LEU A 1 291 ? -19.795 22.291 28.896 1.00 13.25 293 LEU A C 1
ATOM 2075 O O . LEU A 1 291 ? -19.503 21.729 27.832 1.00 16.26 293 LEU A O 1
ATOM 2080 N N . GLY A 1 292 ? -20.919 22.062 29.579 1.00 14.07 294 GLY A N 1
ATOM 2081 C CA . GLY A 1 292 ? -21.981 21.130 29.129 1.00 13.71 294 GLY A CA 1
ATOM 2082 C C . GLY A 1 292 ? -21.813 19.717 29.685 1.00 13.09 294 GLY A C 1
ATOM 2083 O O . GLY A 1 292 ? -22.293 18.792 29.043 1.00 15.24 294 GLY A O 1
ATOM 2084 N N . PHE A 1 293 ? -21.148 19.547 30.831 1.00 12.63 295 PHE A N 1
ATOM 2085 C CA . PHE A 1 293 ? -20.799 18.225 31.413 1.00 11.89 295 PHE A CA 1
ATOM 2086 C C . PHE A 1 293 ? -21.795 17.797 32.504 1.00 11.27 295 PHE A C 1
ATOM 2087 O O . PHE A 1 293 ? -22.439 18.647 33.160 1.00 11.84 295 PHE A O 1
ATOM 2095 N N . VAL A 1 294 ? -21.788 16.488 32.751 1.00 8.84 296 VAL A N 1
ATOM 2096 C CA . VAL A 1 294 ? -22.450 15.779 33.885 1.00 10.22 296 VAL A CA 1
ATOM 2097 C C . VAL A 1 294 ? -21.350 15.398 34.882 1.00 9.64 296 VAL A C 1
ATOM 2098 O O . VAL A 1 294 ? -20.200 15.074 34.450 1.00 11.03 296 VAL A O 1
ATOM 2102 N N . ALA A 1 295 ? -21.630 15.501 36.171 1.00 8.78 297 ALA A N 1
ATOM 2103 C CA . ALA A 1 295 ? -20.743 15.005 37.250 1.00 9.14 297 ALA A CA 1
ATOM 2104 C C . ALA A 1 295 ? -21.262 13.640 37.684 1.00 10.18 297 ALA A C 1
ATOM 2105 O O . ALA A 1 295 ? -22.455 13.529 38.032 1.00 11.02 297 ALA A O 1
ATOM 2107 N N . THR A 1 296 ? -20.429 12.612 37.681 1.00 8.04 298 THR A N 1
ATOM 2108 C CA . THR A 1 296 ? -20.915 11.242 37.976 1.00 9.02 298 THR A CA 1
ATOM 2109 C C . THR A 1 296 ? -21.070 10.983 39.483 1.00 8.99 298 THR A C 1
ATOM 2110 O O . THR A 1 296 ? -21.651 9.938 39.846 1.00 10.11 298 THR A O 1
ATOM 2114 N N . GLU A 1 297 ? -20.536 11.854 40.339 1.00 8.89 299 GLU A N 1
ATOM 2115 C CA . GLU A 1 297 ? -20.679 11.723 41.805 1.00 8.68 299 GLU A CA 1
ATOM 2116 C C . GLU A 1 297 ? -20.067 10.383 42.208 1.00 7.55 299 GLU A C 1
ATOM 2117 O O . GLU A 1 297 ? -18.931 10.168 41.808 1.00 7.74 299 GLU A O 1
ATOM 2123 N N . SER A 1 298 ? -20.668 9.610 43.090 1.00 9.34 300 SER A N 1
ATOM 2124 C CA . SER A 1 298 ? -19.981 8.532 43.822 1.00 9.80 300 SER A CA 1
ATOM 2125 C C . SER A 1 298 ? -20.085 7.199 43.077 1.00 10.91 300 SER A C 1
ATOM 2126 O O . SER A 1 298 ? -20.770 6.273 43.557 1.00 12.25 300 SER A O 1
ATOM 2129 N N . LEU A 1 299 ? -19.426 7.119 41.934 1.00 10.37 301 LEU A N 1
ATOM 2130 C CA . LEU A 1 299 ? -19.240 5.851 41.197 1.00 9.47 301 LEU A CA 1
ATOM 2131 C C . LEU A 1 299 ? -17.748 5.724 40.863 1.00 12.58 301 LEU A C 1
ATOM 2132 O O . LEU A 1 299 ? -16.890 6.226 41.601 1.00 17.33 301 LEU A O 1
ATOM 2137 N N . ASN A 1 300 ? -17.422 4.951 39.867 1.00 9.84 302 ASN A N 1
ATOM 2138 C CA . ASN A 1 300 ? -16.081 4.928 39.267 1.00 9.07 302 ASN A CA 1
ATOM 2139 C C . ASN A 1 300 ? -16.308 4.915 37.763 1.00 8.96 302 ASN A C 1
ATOM 2140 O O . ASN A 1 300 ? -17.444 4.932 37.257 1.00 9.13 302 ASN A O 1
ATOM 2145 N N . PRO A 1 301 ? -15.258 5.039 36.953 1.00 7.60 303 PRO A N 1
ATOM 2146 C CA . PRO A 1 301 ? -15.466 5.256 35.530 1.00 8.83 303 PRO A CA 1
ATOM 2147 C C . PRO A 1 301 ? -16.268 4.133 34.879 1.00 10.50 303 PRO A C 1
ATOM 2148 O O . PRO A 1 301 ? -17.091 4.415 34.019 1.00 10.51 303 PRO A O 1
ATOM 2152 N N . GLN A 1 302 ? -15.919 2.897 35.195 1.00 11.45 304 GLN A N 1
ATOM 2153 C CA . GLN A 1 302 ? -16.515 1.753 34.482 1.00 10.51 304 GLN A CA 1
ATOM 2154 C C . GLN A 1 302 ? -17.969 1.569 34.886 1.00 7.52 304 GLN A C 1
ATOM 2155 O O . GLN A 1 302 ? -18.738 1.259 33.998 1.00 9.60 304 GLN A O 1
ATOM 2161 N N . LYS A 1 303 ? -18.347 1.840 36.124 1.00 7.76 305 LYS A N 1
ATOM 2162 C CA . LYS A 1 303 ? -19.790 1.791 36.515 1.00 8.28 305 LYS A CA 1
ATOM 2163 C C . LYS A 1 303 ? -20.502 3.044 36.000 1.00 8.29 305 LYS A C 1
ATOM 2164 O O . LYS A 1 303 ? -21.663 2.918 35.513 1.00 9.57 305 LYS A O 1
ATOM 2170 N N . ALA A 1 304 ? -19.848 4.197 35.962 1.00 8.81 306 ALA A N 1
ATOM 2171 C CA . ALA A 1 304 ? -20.441 5.410 35.353 1.00 8.83 306 ALA A CA 1
ATOM 2172 C C . ALA A 1 304 ? -20.755 5.123 33.874 1.00 9.05 306 ALA A C 1
ATOM 2173 O O . ALA A 1 304 ? -21.791 5.563 33.354 1.00 9.65 306 ALA A O 1
ATOM 2175 N N . ARG A 1 305 ? -19.883 4.389 33.189 1.00 9.41 307 ARG A N 1
ATOM 2176 C CA . ARG A 1 305 ? -20.121 4.054 31.776 1.00 8.20 307 ARG A CA 1
ATOM 2177 C C . ARG A 1 305 ? -21.402 3.243 31.682 1.00 7.86 307 ARG A C 1
ATOM 2178 O O . ARG A 1 305 ? -22.158 3.511 30.766 1.00 8.21 307 ARG A O 1
ATOM 2186 N N . VAL A 1 306 ? -21.593 2.255 32.545 1.00 7.93 308 VAL A N 1
ATOM 2187 C CA . VAL A 1 306 ? -22.825 1.440 32.499 1.00 9.35 308 VAL A CA 1
ATOM 2188 C C . VAL A 1 306 ? -24.040 2.356 32.676 1.00 8.96 308 VAL A C 1
ATOM 2189 O O . VAL A 1 306 ? -25.013 2.218 31.897 1.00 10.02 308 VAL A O 1
ATOM 2193 N N . LEU A 1 307 ? -24.043 3.176 33.706 1.00 8.84 309 LEU A N 1
ATOM 2194 C CA . LEU A 1 307 ? -25.217 4.047 33.973 1.00 9.52 309 LEU A CA 1
ATOM 2195 C C . LEU A 1 307 ? -25.442 4.979 32.774 1.00 9.76 309 LEU A C 1
ATOM 2196 O O . LEU A 1 307 ? -26.591 5.226 32.383 1.00 10.80 309 LEU A O 1
ATOM 2201 N N . LEU A 1 308 ? -24.379 5.550 32.205 1.00 9.10 310 LEU A N 1
ATOM 2202 C CA . LEU A 1 308 ? -24.519 6.476 31.058 1.00 9.37 310 LEU A CA 1
ATOM 2203 C C . LEU A 1 308 ? -25.110 5.723 29.850 1.00 9.95 310 LEU A C 1
ATOM 2204 O O . LEU A 1 308 ? -25.959 6.278 29.136 1.00 10.70 310 LEU A O 1
ATOM 2209 N N . MET A 1 309 ? -24.661 4.499 29.594 1.00 9.28 311 MET A N 1
ATOM 2210 C CA . MET A 1 309 ? -25.168 3.677 28.479 1.00 10.94 311 MET A CA 1
ATOM 2211 C C . MET A 1 309 ? -26.676 3.499 28.672 1.00 9.05 311 MET A C 1
ATOM 2212 O O . MET A 1 309 ? -27.429 3.628 27.694 1.00 10.14 311 MET A O 1
ATOM 2217 N N . LEU A 1 310 ? -27.092 3.179 29.897 1.00 10.29 312 LEU A N 1
ATOM 2218 C CA . LEU A 1 310 ? -28.548 3.023 30.162 1.00 13.15 312 LEU A CA 1
ATOM 2219 C C . LEU A 1 310 ? -29.262 4.365 30.000 1.00 12.96 312 LEU A C 1
ATOM 2220 O O . LEU A 1 310 ? -30.357 4.379 29.387 1.00 12.73 312 LEU A O 1
ATOM 2225 N N . ALA A 1 311 ? -28.706 5.447 30.535 1.00 10.39 313 ALA A N 1
ATOM 2226 C CA . ALA A 1 311 ? -29.329 6.784 30.394 1.00 10.08 313 ALA A CA 1
ATOM 2227 C C . ALA A 1 311 ? -29.601 7.052 28.916 1.00 8.97 313 ALA A C 1
ATOM 2228 O O . ALA A 1 311 ? -30.669 7.582 28.553 1.00 12.21 313 ALA A O 1
ATOM 2230 N N . LEU A 1 312 ? -28.616 6.748 28.086 1.00 9.58 314 LEU A N 1
ATOM 2231 C CA . LEU A 1 312 ? -28.605 7.136 26.672 1.00 9.21 314 LEU A CA 1
ATOM 2232 C C . LEU A 1 312 ? -29.643 6.346 25.870 1.00 11.20 314 LEU A C 1
ATOM 2233 O O . LEU A 1 312 ? -29.941 6.725 24.714 1.00 15.67 314 LEU A O 1
ATOM 2238 N N . THR A 1 313 ? -30.147 5.241 26.418 1.00 11.47 315 THR A N 1
ATOM 2239 C CA . THR A 1 313 ? -31.209 4.457 25.752 1.00 14.87 315 THR A CA 1
ATOM 2240 C C . THR A 1 313 ? -32.414 5.360 25.617 1.00 17.12 315 THR A C 1
ATOM 2241 O O . THR A 1 313 ? -33.173 5.123 24.701 1.00 22.81 315 THR A O 1
ATOM 2245 N N . LYS A 1 314 ? -32.592 6.317 26.514 1.00 17.21 316 LYS A N 1
ATOM 2246 C CA . LYS A 1 314 ? -33.855 7.085 26.516 1.00 19.63 316 LYS A CA 1
ATOM 2247 C C . LYS A 1 314 ? -33.671 8.598 26.468 1.00 16.56 316 LYS A C 1
ATOM 2248 O O . LYS A 1 314 ? -34.634 9.244 26.120 1.00 19.26 316 LYS A O 1
ATOM 2254 N N . THR A 1 315 ? -32.474 9.137 26.655 1.00 15.60 317 THR A N 1
ATOM 2255 C CA . THR A 1 315 ? -32.249 10.603 26.570 1.00 13.67 317 THR A CA 1
ATOM 2256 C C . THR A 1 315 ? -30.764 10.915 26.384 1.00 12.44 317 THR A C 1
ATOM 2257 O O . THR A 1 315 ? -29.932 10.147 26.861 1.00 12.23 317 THR A O 1
ATOM 2261 N N A SER A 1 316 ? -30.453 12.063 25.773 0.50 13.21 318 SER A N 1
ATOM 2262 N N B SER A 1 316 ? -30.481 12.052 25.734 0.50 12.32 318 SER A N 1
ATOM 2263 C CA A SER A 1 316 ? -29.100 12.668 25.812 0.50 14.05 318 SER A CA 1
ATOM 2264 C CA B SER A 1 316 ? -29.146 12.697 25.703 0.50 13.00 318 SER A CA 1
ATOM 2265 C C A SER A 1 316 ? -29.138 14.007 26.553 0.50 13.84 318 SER A C 1
ATOM 2266 C C B SER A 1 316 ? -29.181 14.038 26.456 0.50 13.21 318 SER A C 1
ATOM 2267 O O A SER A 1 316 ? -28.128 14.704 26.566 0.50 14.75 318 SER A O 1
ATOM 2268 O O B SER A 1 316 ? -28.192 14.764 26.403 0.50 14.84 318 SER A O 1
ATOM 2273 N N . ASP A 1 317 ? -30.253 14.347 27.183 1.00 13.33 319 ASP A N 1
ATOM 2274 C CA . ASP A 1 317 ? -30.389 15.649 27.887 1.00 13.94 319 ASP A CA 1
ATOM 2275 C C . ASP A 1 317 ? -29.451 15.712 29.096 1.00 12.15 319 ASP A C 1
ATOM 2276 O O . ASP A 1 317 ? -29.550 14.844 29.980 1.00 13.20 319 ASP A O 1
ATOM 2281 N N . ARG A 1 318 ? -28.599 16.741 29.145 1.00 12.39 320 ARG A N 1
ATOM 2282 C CA . ARG A 1 318 ? -27.605 16.936 30.226 1.00 13.07 320 ARG A CA 1
ATOM 2283 C C . ARG A 1 318 ? -28.309 16.920 31.594 1.00 12.52 320 ARG A C 1
ATOM 2284 O O . ARG A 1 318 ? -27.861 16.216 32.500 1.00 12.21 320 ARG A O 1
ATOM 2292 N N . GLU A 1 319 ? -29.359 17.724 31.762 1.00 14.27 321 GLU A N 1
ATOM 2293 C CA . GLU A 1 319 ? -30.034 17.880 33.086 1.00 15.97 321 GLU A CA 1
ATOM 2294 C C . GLU A 1 319 ? -30.669 16.546 33.503 1.00 13.22 321 GLU A C 1
ATOM 2295 O O . GLU A 1 319 ? -30.558 16.177 34.685 1.00 13.17 321 GLU A O 1
ATOM 2301 N N . ALA A 1 320 ? -31.298 15.829 32.580 1.00 12.60 322 ALA A N 1
ATOM 2302 C CA . ALA A 1 320 ? -31.974 14.550 32.887 1.00 12.58 322 ALA A CA 1
ATOM 2303 C C . ALA A 1 320 ? -30.914 13.536 33.289 1.00 11.62 322 ALA A C 1
ATOM 2304 O O . ALA A 1 320 ? -31.115 12.776 34.216 1.00 13.43 322 ALA A O 1
ATOM 2306 N N . ILE A 1 321 ? -29.770 13.567 32.614 1.00 11.58 323 ILE A N 1
ATOM 2307 C CA . ILE A 1 321 ? -28.705 12.584 32.895 1.00 10.83 323 ILE A CA 1
ATOM 2308 C C . ILE A 1 321 ? -28.014 12.956 34.210 1.00 9.08 323 ILE A C 1
ATOM 2309 O O . ILE A 1 321 ? -27.699 12.084 34.978 1.00 10.47 323 ILE A O 1
ATOM 2314 N N . GLN A 1 322 ? -27.857 14.241 34.502 1.00 9.64 324 GLN A N 1
ATOM 2315 C CA . GLN A 1 322 ? -27.353 14.656 35.834 1.00 9.16 324 GLN A CA 1
ATOM 2316 C C . GLN A 1 322 ? -28.313 14.122 36.907 1.00 9.80 324 GLN A C 1
ATOM 2317 O O . GLN A 1 322 ? -27.826 13.596 37.942 1.00 11.62 324 GLN A O 1
ATOM 2323 N N . LYS A 1 323 ? -29.628 14.225 36.683 1.00 11.34 325 LYS A N 1
ATOM 2324 C CA . LYS A 1 323 ? -30.573 13.734 37.689 1.00 11.56 325 LYS A CA 1
ATOM 2325 C C . LYS A 1 323 ? -30.381 12.224 37.856 1.00 12.08 325 LYS A C 1
ATOM 2326 O O . LYS A 1 323 ? -30.457 11.726 38.993 1.00 14.13 325 LYS A O 1
ATOM 2332 N N . ILE A 1 324 ? -30.133 11.517 36.762 1.00 11.69 326 ILE A N 1
ATOM 2333 C CA . ILE A 1 324 ? -29.928 10.038 36.825 1.00 11.63 326 ILE A CA 1
ATOM 2334 C C . ILE A 1 324 ? -28.698 9.771 37.696 1.00 11.27 326 ILE A C 1
ATOM 2335 O O . ILE A 1 324 ? -28.729 8.896 38.585 1.00 10.72 326 ILE A O 1
ATOM 2340 N N . PHE A 1 325 ? -27.593 10.449 37.439 1.00 10.36 327 PHE A N 1
ATOM 2341 C CA . PHE A 1 325 ? -26.376 10.203 38.237 1.00 9.57 327 PHE A CA 1
ATOM 2342 C C . PHE A 1 325 ? -26.579 10.586 39.696 1.00 10.29 327 PHE A C 1
ATOM 2343 O O . PHE A 1 325 ? -25.983 9.926 40.548 1.00 12.69 327 PHE A O 1
ATOM 2351 N N . SER A 1 326 ? -27.428 11.589 39.962 1.00 10.74 328 SER A N 1
ATOM 2352 C CA . SER A 1 326 ? -27.673 12.082 41.333 1.00 11.30 328 SER A CA 1
ATOM 2353 C C . SER A 1 326 ? -28.720 11.206 42.031 1.00 12.71 328 SER A C 1
ATOM 2354 O O . SER A 1 326 ? -28.931 11.411 43.215 1.00 17.24 328 SER A O 1
ATOM 2357 N N . THR A 1 327 ? -29.335 10.268 41.318 1.00 12.96 329 THR A N 1
ATOM 2358 C CA . THR A 1 327 ? -30.382 9.371 41.871 1.00 13.85 329 THR A CA 1
ATOM 2359 C C . THR A 1 327 ? -29.850 7.950 42.107 1.00 13.63 329 THR A C 1
ATOM 2360 O O . THR A 1 327 ? -30.065 7.394 43.202 1.00 14.04 329 THR A O 1
ATOM 2364 N N . TYR A 1 328 ? -29.206 7.345 41.111 1.00 13.12 330 TYR A N 1
ATOM 2365 C CA . TYR A 1 328 ? -28.882 5.897 41.155 1.00 13.63 330 TYR A CA 1
ATOM 2366 C C . TYR A 1 328 ? -27.508 5.639 41.773 1.00 15.75 330 TYR A C 1
ATOM 2367 O O . TYR A 1 328 ? -26.762 6.551 42.036 1.00 18.60 330 TYR A O 1
ATOM 2377 N N . LYS B 1 1 ? 19.188 27.198 62.468 1.00 40.60 3 LYS B N 1
ATOM 2378 C CA . LYS B 1 1 ? 18.027 27.094 61.541 1.00 33.17 3 LYS B CA 1
ATOM 2379 C C . LYS B 1 1 ? 18.508 26.687 60.150 1.00 31.01 3 LYS B C 1
ATOM 2380 O O . LYS B 1 1 ? 18.966 27.524 59.376 1.00 37.92 3 LYS B O 1
ATOM 2386 N N . PRO B 1 2 ? 18.378 25.403 59.765 1.00 23.39 4 PRO B N 1
ATOM 2387 C CA . PRO B 1 2 ? 18.793 24.955 58.440 1.00 22.03 4 PRO B CA 1
ATOM 2388 C C . PRO B 1 2 ? 18.085 25.735 57.334 1.00 22.73 4 PRO B C 1
ATOM 2389 O O . PRO B 1 2 ? 16.960 26.126 57.517 1.00 25.45 4 PRO B O 1
ATOM 2393 N N . GLN B 1 3 ? 18.786 25.925 56.225 1.00 21.35 5 GLN B N 1
ATOM 2394 C CA . GLN B 1 3 ? 18.259 26.603 55.030 1.00 23.16 5 GLN B CA 1
ATOM 2395 C C . GLN B 1 3 ? 17.478 25.589 54.175 1.00 19.40 5 GLN B C 1
ATOM 2396 O O . GLN B 1 3 ? 18.034 24.538 53.736 1.00 21.52 5 GLN B O 1
ATOM 2402 N N . VAL B 1 4 ? 16.218 25.908 53.939 1.00 17.46 6 VAL B N 1
ATOM 2403 C CA . VAL B 1 4 ? 15.329 25.142 53.031 1.00 18.04 6 VAL B CA 1
ATOM 2404 C C . VAL B 1 4 ? 14.798 26.083 51.948 1.00 15.83 6 VAL B C 1
ATOM 2405 O O . VAL B 1 4 ? 14.492 27.193 52.254 1.00 20.14 6 VAL B O 1
ATOM 2409 N N . THR B 1 5 ? 14.702 25.609 50.712 1.00 15.05 7 THR B N 1
ATOM 2410 C CA . THR B 1 5 ? 14.005 26.330 49.631 1.00 13.88 7 THR B CA 1
ATOM 2411 C C . THR B 1 5 ? 12.636 25.672 49.487 1.00 12.48 7 THR B C 1
ATOM 2412 O O . THR B 1 5 ? 12.546 24.411 49.323 1.00 13.60 7 THR B O 1
ATOM 2416 N N . ILE B 1 6 ? 11.613 26.511 49.525 1.00 11.52 8 ILE B N 1
ATOM 2417 C CA . ILE B 1 6 ? 10.250 26.153 49.078 1.00 13.13 8 ILE B CA 1
ATOM 2418 C C . ILE B 1 6 ? 10.062 26.621 47.643 1.00 13.50 8 ILE B C 1
ATOM 2419 O O . ILE B 1 6 ? 10.180 27.831 47.353 1.00 16.55 8 ILE B O 1
ATOM 2424 N N . LEU B 1 7 ? 9.744 25.669 46.778 1.00 12.61 9 LEU B N 1
ATOM 2425 C CA . LEU B 1 7 ? 9.363 25.883 45.370 1.00 12.44 9 LEU B CA 1
ATOM 2426 C C . LEU B 1 7 ? 7.838 25.767 45.246 1.00 12.41 9 LEU B C 1
ATOM 2427 O O . LEU B 1 7 ? 7.273 24.684 45.520 1.00 13.11 9 LEU B O 1
ATOM 2432 N N . ALA B 1 8 ? 7.171 26.874 44.908 1.00 12.40 10 ALA B N 1
ATOM 2433 C CA . ALA B 1 8 ? 5.725 26.864 44.630 1.00 11.61 10 ALA B CA 1
ATOM 2434 C C . ALA B 1 8 ? 5.509 26.537 43.146 1.00 12.44 10 ALA B C 1
ATOM 2435 O O . ALA B 1 8 ? 6.161 27.168 42.264 1.00 12.97 10 ALA B O 1
ATOM 2437 N N . THR B 1 9 ? 4.620 25.577 42.865 1.00 11.61 11 THR B N 1
ATOM 2438 C CA . THR B 1 9 ? 4.163 25.237 41.495 1.00 11.82 11 THR B CA 1
ATOM 2439 C C . THR B 1 9 ? 2.779 25.839 41.222 1.00 12.95 11 THR B C 1
ATOM 2440 O O . THR B 1 9 ? 2.336 25.783 40.059 1.00 13.24 11 THR B O 1
ATOM 2444 N N . GLY B 1 10 ? 2.158 26.441 42.226 1.00 13.72 12 GLY B N 1
ATOM 2445 C CA . GLY B 1 10 ? 0.830 27.059 42.072 1.00 14.66 12 GLY B CA 1
ATOM 2446 C C . GLY B 1 10 ? 0.619 28.196 43.046 1.00 16.89 12 GLY B C 1
ATOM 2447 O O . GLY B 1 10 ? 1.588 28.924 43.368 1.00 20.88 12 GLY B O 1
ATOM 2448 N N . GLY B 1 11 ? -0.607 28.287 43.558 1.00 16.81 13 GLY B N 1
ATOM 2449 C CA . GLY B 1 11 ? -0.980 29.249 44.595 1.00 17.98 13 GLY B CA 1
ATOM 2450 C C . GLY B 1 11 ? -0.572 28.808 45.992 1.00 16.35 13 GLY B C 1
ATOM 2451 O O . GLY B 1 11 ? 0.179 27.828 46.188 1.00 17.11 13 GLY B O 1
ATOM 2452 N N . THR B 1 12 ? -1.042 29.565 46.962 1.00 18.33 14 THR B N 1
ATOM 2453 C CA . THR B 1 12 ? -0.824 29.279 48.393 1.00 18.35 14 THR B CA 1
ATOM 2454 C C . THR B 1 12 ? -1.661 28.059 48.757 1.00 19.08 14 THR B C 1
ATOM 2455 O O . THR B 1 12 ? -2.828 27.957 48.339 1.00 21.28 14 THR B O 1
ATOM 2459 N N . ILE B 1 13 ? -1.079 27.149 49.505 1.00 18.80 15 ILE B N 1
ATOM 2460 C CA . ILE B 1 13 ? -1.849 26.007 50.067 1.00 17.85 15 ILE B CA 1
ATOM 2461 C C . ILE B 1 13 ? -2.319 26.302 51.501 1.00 15.66 15 ILE B C 1
ATOM 2462 O O . ILE B 1 13 ? -3.002 25.433 52.033 1.00 18.82 15 ILE B O 1
ATOM 2467 N N . ALA B 1 14 ? -1.984 27.470 52.084 1.00 16.89 16 ALA B N 1
ATOM 2468 C CA . ALA B 1 14 ? -2.336 27.911 53.463 1.00 18.86 16 ALA B CA 1
ATOM 2469 C C . ALA B 1 14 ? -2.648 29.411 53.462 1.00 22.03 16 ALA B C 1
ATOM 2470 O O . ALA B 1 14 ? -1.851 30.097 52.740 1.00 20.66 16 ALA B O 1
ATOM 2472 N N . GLY B 1 28 ? 12.421 34.728 49.526 1.00 42.80 30 GLY B N 1
ATOM 2473 C CA . GLY B 1 28 ? 12.011 35.879 48.556 1.00 44.49 30 GLY B CA 1
ATOM 2474 C C . GLY B 1 28 ? 11.133 35.454 47.344 1.00 37.32 30 GLY B C 1
ATOM 2475 O O . GLY B 1 28 ? 11.594 35.583 46.216 1.00 37.96 30 GLY B O 1
ATOM 2476 N N . ALA B 1 29 ? 9.885 35.012 47.544 1.00 29.78 31 ALA B N 1
ATOM 2477 C CA . ALA B 1 29 ? 8.836 34.858 46.494 1.00 26.92 31 ALA B CA 1
ATOM 2478 C C . ALA B 1 29 ? 7.484 35.087 47.163 1.00 27.52 31 ALA B C 1
ATOM 2479 O O . ALA B 1 29 ? 7.313 34.577 48.262 1.00 26.99 31 ALA B O 1
ATOM 2481 N N . VAL B 1 30 ? 6.576 35.814 46.519 1.00 27.33 32 VAL B N 1
ATOM 2482 C CA . VAL B 1 30 ? 5.339 36.336 47.166 1.00 27.40 32 VAL B CA 1
ATOM 2483 C C . VAL B 1 30 ? 4.522 35.166 47.722 1.00 25.17 32 VAL B C 1
ATOM 2484 O O . VAL B 1 30 ? 4.122 35.221 48.889 1.00 24.03 32 VAL B O 1
ATOM 2488 N N . THR B 1 31 ? 4.329 34.117 46.931 1.00 23.05 33 THR B N 1
ATOM 2489 C CA . THR B 1 31 ? 3.583 32.920 47.370 1.00 19.81 33 THR B CA 1
ATOM 2490 C C . THR B 1 31 ? 4.205 32.351 48.644 1.00 19.27 33 THR B C 1
ATOM 2491 O O . THR B 1 31 ? 3.475 32.042 49.583 1.00 18.32 33 THR B O 1
ATOM 2495 N N . VAL B 1 32 ? 5.520 32.242 48.693 1.00 17.60 34 VAL B N 1
ATOM 2496 C CA . VAL B 1 32 ? 6.183 31.643 49.870 1.00 19.03 34 VAL B CA 1
ATOM 2497 C C . VAL B 1 32 ? 6.109 32.643 51.026 1.00 20.65 34 VAL B C 1
ATOM 2498 O O . VAL B 1 32 ? 5.928 32.181 52.133 1.00 22.12 34 VAL B O 1
ATOM 2502 N N . ASP B 1 33 ? 6.198 33.959 50.788 1.00 21.47 35 ASP B N 1
ATOM 2503 C CA . ASP B 1 33 ? 6.002 34.946 51.890 1.00 20.92 35 ASP B CA 1
ATOM 2504 C C . ASP B 1 33 ? 4.599 34.748 52.484 1.00 21.53 35 ASP B C 1
ATOM 2505 O O . ASP B 1 33 ? 4.494 34.764 53.717 1.00 21.23 35 ASP B O 1
ATOM 2510 N N . LYS B 1 34 ? 3.564 34.531 51.654 1.00 22.32 36 LYS B N 1
ATOM 2511 C CA . LYS B 1 34 ? 2.172 34.354 52.153 1.00 20.24 36 LYS B CA 1
ATOM 2512 C C . LYS B 1 34 ? 2.083 33.070 52.977 1.00 18.27 36 LYS B C 1
ATOM 2513 O O . LYS B 1 34 ? 1.353 33.084 53.969 1.00 20.11 36 LYS B O 1
ATOM 2519 N N . LEU B 1 35 ? 2.834 32.014 52.624 1.00 17.71 37 LEU B N 1
ATOM 2520 C CA . LEU B 1 35 ? 2.892 30.761 53.446 1.00 15.76 37 LEU B CA 1
ATOM 2521 C C . LEU B 1 35 ? 3.488 31.076 54.826 1.00 17.38 37 LEU B C 1
ATOM 2522 O O . LEU B 1 35 ? 2.953 30.586 55.853 1.00 20.88 37 LEU B O 1
ATOM 2527 N N . LEU B 1 36 ? 4.584 31.833 54.862 1.00 19.80 38 LEU B N 1
ATOM 2528 C CA . LEU B 1 36 ? 5.277 32.165 56.143 1.00 20.99 38 LEU B CA 1
ATOM 2529 C C . LEU B 1 36 ? 4.355 32.997 57.046 1.00 20.91 38 LEU B C 1
ATOM 2530 O O . LEU B 1 36 ? 4.452 32.877 58.276 1.00 24.16 38 LEU B O 1
ATOM 2535 N N . ALA B 1 37 ? 3.548 33.869 56.451 1.00 20.68 39 ALA B N 1
ATOM 2536 C CA . ALA B 1 37 ? 2.590 34.744 57.153 1.00 21.99 39 ALA B CA 1
ATOM 2537 C C . ALA B 1 37 ? 1.464 33.885 57.749 1.00 20.67 39 ALA B C 1
ATOM 2538 O O . ALA B 1 37 ? 1.018 34.184 58.877 1.00 23.63 39 ALA B O 1
ATOM 2540 N N . ALA B 1 38 ? 1.049 32.839 57.029 1.00 21.63 40 ALA B N 1
ATOM 2541 C CA . ALA B 1 38 ? -0.095 31.961 57.378 1.00 21.86 40 ALA B CA 1
ATOM 2542 C C . ALA B 1 38 ? 0.331 30.917 58.411 1.00 19.50 40 ALA B C 1
ATOM 2543 O O . ALA B 1 38 ? -0.510 30.473 59.185 1.00 24.34 40 ALA B O 1
ATOM 2545 N N . VAL B 1 39 ? 1.593 30.516 58.369 1.00 19.64 41 VAL B N 1
ATOM 2546 C CA . VAL B 1 39 ? 2.179 29.470 59.248 1.00 20.22 41 VAL B CA 1
ATOM 2547 C C . VAL B 1 39 ? 3.489 29.997 59.847 1.00 19.28 41 VAL B C 1
ATOM 2548 O O . VAL B 1 39 ? 4.592 29.528 59.553 1.00 17.81 41 VAL B O 1
ATOM 2552 N N . PRO B 1 40 ? 3.416 31.008 60.733 1.00 21.10 42 PRO B N 1
ATOM 2553 C CA . PRO B 1 40 ? 4.629 31.656 61.232 1.00 21.69 42 PRO B CA 1
ATOM 2554 C C . PRO B 1 40 ? 5.568 30.751 62.042 1.00 21.73 42 PRO B C 1
ATOM 2555 O O . PRO B 1 40 ? 6.742 31.064 62.056 1.00 26.25 42 PRO B O 1
ATOM 2559 N N . ALA B 1 41 ? 5.085 29.630 62.596 1.00 20.81 43 ALA B N 1
ATOM 2560 C CA . ALA B 1 41 ? 5.940 28.674 63.345 1.00 24.36 43 ALA B CA 1
ATOM 2561 C C . ALA B 1 41 ? 7.089 28.206 62.446 1.00 23.76 43 ALA B C 1
ATOM 2562 O O . ALA B 1 41 ? 8.177 27.848 62.963 1.00 25.69 43 ALA B O 1
ATOM 2564 N N . ILE B 1 42 ? 6.844 28.142 61.138 1.00 20.18 44 ILE B N 1
ATOM 2565 C CA . ILE B 1 42 ? 7.860 27.632 60.182 1.00 18.09 44 ILE B CA 1
ATOM 2566 C C . ILE B 1 42 ? 9.160 28.449 60.332 1.00 17.75 44 ILE B C 1
ATOM 2567 O O . ILE B 1 42 ? 10.249 27.845 60.291 1.00 21.49 44 ILE B O 1
ATOM 2572 N N . ASN B 1 43 ? 9.076 29.763 60.528 1.00 19.79 45 ASN B N 1
ATOM 2573 C CA . ASN B 1 43 ? 10.267 30.647 60.578 1.00 25.12 45 ASN B CA 1
ATOM 2574 C C . ASN B 1 43 ? 11.152 30.302 61.780 1.00 23.39 45 ASN B C 1
ATOM 2575 O O . ASN B 1 43 ? 12.308 30.683 61.770 1.00 27.14 45 ASN B O 1
ATOM 2580 N N . ASP B 1 44 ? 10.625 29.639 62.808 1.00 25.42 46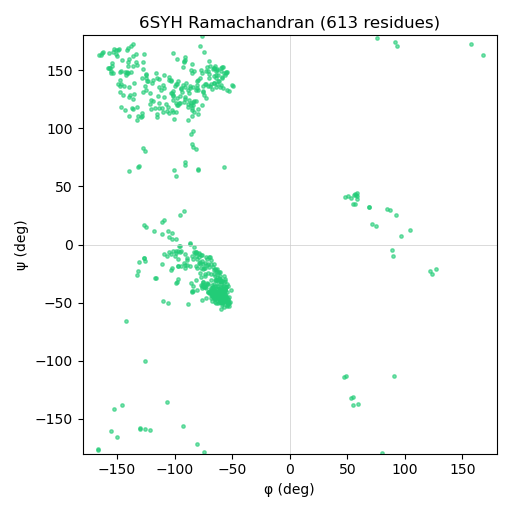 ASP B N 1
ATOM 2581 C CA . ASP B 1 44 ? 11.432 29.253 64.000 1.00 26.89 46 ASP B CA 1
ATOM 2582 C C . ASP B 1 44 ? 12.216 27.970 63.678 1.00 22.66 46 ASP B C 1
ATOM 2583 O O . ASP B 1 44 ? 13.219 27.694 64.384 1.00 33.75 46 ASP B O 1
ATOM 2588 N N . LEU B 1 45 ? 11.814 27.212 62.645 1.00 23.90 47 LEU B N 1
ATOM 2589 C CA . LEU B 1 45 ? 12.379 25.862 62.356 1.00 21.85 47 LEU B CA 1
ATOM 2590 C C . LEU B 1 45 ? 13.468 25.912 61.287 1.00 18.46 47 LEU B C 1
ATOM 2591 O O . LEU B 1 45 ? 14.367 25.068 61.321 1.00 24.10 47 LEU B O 1
ATOM 2596 N N . ALA B 1 46 ? 13.388 26.857 60.364 1.00 18.10 48 ALA B N 1
ATOM 2597 C CA . ALA B 1 46 ? 14.223 26.860 59.145 1.00 19.20 48 ALA B CA 1
ATOM 2598 C C . ALA B 1 46 ? 14.381 28.297 58.651 1.00 17.32 48 ALA B C 1
ATOM 2599 O O . ALA B 1 46 ? 13.507 29.118 58.930 1.00 21.39 48 ALA B O 1
ATOM 2601 N N . THR B 1 47 ? 15.475 28.561 57.949 1.00 20.89 49 THR B N 1
ATOM 2602 C CA . THR B 1 47 ? 15.688 29.774 57.132 1.00 20.77 49 THR B CA 1
ATOM 2603 C C . THR B 1 47 ? 15.132 29.457 55.748 1.00 19.42 49 THR B C 1
ATOM 2604 O O . THR B 1 47 ? 15.724 28.588 55.033 1.00 22.43 49 THR B O 1
ATOM 2608 N N . ILE B 1 48 ? 13.986 30.042 55.427 1.00 17.84 50 ILE B N 1
ATOM 2609 C CA . ILE B 1 48 ? 13.208 29.673 54.211 1.00 19.70 50 ILE B CA 1
ATOM 2610 C C . ILE B 1 48 ? 13.573 30.643 53.083 1.00 19.15 50 ILE B C 1
ATOM 2611 O O . ILE B 1 48 ? 13.501 31.901 53.285 1.00 22.11 50 ILE B O 1
ATOM 2616 N N . LYS B 1 49 ? 13.946 30.075 51.935 1.00 17.14 51 LYS B N 1
ATOM 2617 C CA . LYS B 1 49 ? 14.026 30.780 50.632 1.00 20.72 51 LYS B CA 1
ATOM 2618 C C . LYS B 1 49 ? 12.888 30.254 49.765 1.00 19.70 51 LYS B C 1
ATOM 2619 O O . LYS B 1 49 ? 12.533 29.077 49.881 1.00 19.84 51 LYS B O 1
ATOM 2625 N N . GLY B 1 50 ? 12.338 31.129 48.943 1.00 16.23 52 GLY B N 1
ATOM 2626 C CA . GLY B 1 50 ? 11.175 30.827 48.107 1.00 18.25 52 GLY B CA 1
ATOM 2627 C C . GLY B 1 50 ? 11.449 31.093 46.645 1.00 18.81 52 GLY B C 1
ATOM 2628 O O . GLY B 1 50 ? 12.151 32.062 46.304 1.00 17.21 52 GLY B O 1
ATOM 2629 N N . GLU B 1 51 ? 10.894 30.255 45.785 1.00 16.91 53 GLU B N 1
ATOM 2630 C CA . GLU B 1 51 ? 10.900 30.516 44.337 1.00 16.71 53 GLU B CA 1
ATOM 2631 C C . GLU B 1 51 ? 9.563 30.076 43.782 1.00 13.40 53 GLU B C 1
ATOM 2632 O O . GLU B 1 51 ? 9.006 29.087 44.271 1.00 16.62 53 GLU B O 1
ATOM 2638 N N . GLN B 1 52 ? 9.105 30.763 42.753 1.00 17.65 54 GLN B N 1
ATOM 2639 C CA . GLN B 1 52 ? 7.880 30.362 42.014 1.00 15.34 54 GLN B CA 1
ATOM 2640 C C . GLN B 1 52 ? 8.334 29.653 40.728 1.00 14.49 54 GLN B C 1
ATOM 2641 O O . GLN B 1 52 ? 8.837 30.343 39.820 1.00 19.93 54 GLN B O 1
ATOM 2647 N N . ILE B 1 53 ? 8.168 28.329 40.656 1.00 14.11 55 ILE B N 1
ATOM 2648 C CA . ILE B 1 53 ? 8.618 27.510 39.500 1.00 18.16 55 ILE B CA 1
ATOM 2649 C C . ILE B 1 53 ? 7.555 27.518 38.410 1.00 16.71 55 ILE B C 1
ATOM 2650 O O . ILE B 1 53 ? 7.922 27.539 37.206 1.00 20.00 55 ILE B O 1
ATOM 2655 N N . SER B 1 54 ? 6.307 27.440 38.805 1.00 15.29 56 SER B N 1
ATOM 2656 C CA . SER B 1 54 ? 5.161 27.497 37.872 1.00 16.49 56 SER B CA 1
ATOM 2657 C C . SER B 1 54 ? 4.008 28.109 38.657 1.00 14.83 56 SER B C 1
ATOM 2658 O O . SER B 1 54 ? 4.142 28.275 39.876 1.00 14.73 56 SER B O 1
ATOM 2661 N N A SER B 1 55 ? 2.924 28.491 37.984 0.50 15.82 57 SER B N 1
ATOM 2662 N N B SER B 1 55 ? 2.904 28.407 37.970 0.50 14.86 57 SER B N 1
ATOM 2663 C CA A SER B 1 55 ? 1.730 29.027 38.671 0.50 17.76 57 SER B CA 1
ATOM 2664 C CA B SER B 1 55 ? 1.728 29.106 38.535 0.50 15.88 57 SER B CA 1
ATOM 2665 C C A SER B 1 55 ? 0.467 28.432 38.064 0.50 16.06 57 SER B C 1
ATOM 2666 C C B SER B 1 55 ? 0.448 28.438 38.035 0.50 15.13 57 SER B C 1
ATOM 2667 O O A SER B 1 55 ? -0.326 29.160 37.460 0.50 18.26 57 SER B O 1
ATOM 2668 O O B SER B 1 55 ? -0.381 29.124 37.426 0.50 17.46 57 SER B O 1
ATOM 2673 N N . ILE B 1 56 ? 0.293 27.138 38.302 1.00 14.64 58 ILE B N 1
ATOM 2674 C CA . ILE B 1 56 ? -0.768 26.310 37.664 1.00 15.51 58 ILE B CA 1
ATOM 2675 C C . ILE B 1 56 ? -1.445 25.391 38.681 1.00 14.53 58 ILE B C 1
ATOM 2676 O O . ILE B 1 56 ? -0.859 25.005 39.719 1.00 14.04 58 ILE B O 1
ATOM 2681 N N . GLY B 1 57 ? -2.665 25.007 38.340 1.00 11.32 59 GLY B N 1
ATOM 2682 C CA . GLY B 1 57 ? -3.270 23.830 38.963 1.00 10.74 59 GLY B CA 1
ATOM 2683 C C . GLY B 1 57 ? -2.511 22.587 38.555 1.00 10.25 59 GLY B C 1
ATOM 2684 O O . GLY B 1 57 ? -1.976 22.548 37.429 1.00 11.38 59 GLY B O 1
ATOM 2685 N N . SER B 1 58 ? -2.493 21.565 39.403 1.00 9.08 60 SER B N 1
ATOM 2686 C CA . SER B 1 58 ? -1.667 20.380 39.066 1.00 10.00 60 SER B CA 1
ATOM 2687 C C . SER B 1 58 ? -2.260 19.595 37.898 1.00 9.74 60 SER B C 1
ATOM 2688 O O . SER B 1 58 ? -1.482 18.859 37.269 1.00 10.06 60 SER B O 1
ATOM 2691 N N . GLN B 1 59 ? -3.558 19.760 37.575 1.00 9.13 61 GLN B N 1
ATOM 2692 C CA . GLN B 1 59 ? -4.166 19.101 36.394 1.00 9.18 61 GLN B CA 1
ATOM 2693 C C . GLN B 1 59 ? -3.673 19.758 35.108 1.00 8.62 61 GLN B C 1
ATOM 2694 O O . GLN B 1 59 ? -3.969 19.193 34.056 1.00 9.92 61 GLN B O 1
ATOM 2700 N N . GLU B 1 60 ? -2.981 20.907 35.195 1.00 9.47 62 GLU B N 1
ATOM 2701 C CA . GLU B 1 60 ? -2.435 21.678 34.041 1.00 9.03 62 GLU B CA 1
ATOM 2702 C C . GLU B 1 60 ? -0.946 21.367 33.838 1.00 9.99 62 GLU B C 1
ATOM 2703 O O . GLU B 1 60 ? -0.308 22.003 32.956 1.00 11.10 62 GLU B O 1
ATOM 2709 N N . MET B 1 61 ? -0.402 20.439 34.612 1.00 10.52 63 MET B N 1
ATOM 2710 C CA . MET B 1 61 ? 1.046 20.138 34.571 1.00 9.23 63 MET B CA 1
ATOM 2711 C C . MET B 1 61 ? 1.377 19.541 33.206 1.00 8.49 63 MET B C 1
ATOM 2712 O O . MET B 1 61 ? 0.513 18.934 32.576 1.00 9.44 63 MET B O 1
ATOM 2717 N N . THR B 1 62 ? 2.607 19.743 32.778 1.00 10.36 64 THR B N 1
ATOM 2718 C CA . THR B 1 62 ? 3.167 19.243 31.508 1.00 11.43 64 THR B CA 1
ATOM 2719 C C . THR B 1 62 ? 4.597 18.766 31.788 1.00 11.46 64 THR B C 1
ATOM 2720 O O . THR B 1 62 ? 5.182 19.157 32.802 1.00 11.57 64 THR B O 1
ATOM 2724 N N . GLY B 1 63 ? 5.119 17.922 30.915 1.00 11.47 65 GLY B N 1
ATOM 2725 C CA . GLY B 1 63 ? 6.487 17.411 31.052 1.00 12.14 65 GLY B CA 1
ATOM 2726 C C . GLY B 1 63 ? 7.511 18.527 31.050 1.00 10.75 65 GLY B C 1
ATOM 2727 O O . GLY B 1 63 ? 8.516 18.369 31.750 1.00 11.40 65 GLY B O 1
ATOM 2728 N N . LYS B 1 64 ? 7.263 19.644 30.368 1.00 10.22 66 LYS B N 1
ATOM 2729 C CA . LYS B 1 64 ? 8.183 20.797 30.417 1.00 11.50 66 LYS B CA 1
ATOM 2730 C C . LYS B 1 64 ? 8.349 21.271 31.879 1.00 10.86 66 LYS B C 1
ATOM 2731 O O . LYS B 1 64 ? 9.442 21.525 32.300 1.00 13.33 66 LYS B O 1
ATOM 2737 N N . VAL B 1 65 ? 7.263 21.460 32.613 1.00 10.77 67 VAL B N 1
ATOM 2738 C CA . VAL B 1 65 ? 7.313 21.882 34.035 1.00 11.83 67 VAL B CA 1
ATOM 2739 C C . VAL B 1 65 ? 8.054 20.809 34.840 1.00 10.15 67 VAL B C 1
ATOM 2740 O O . VAL B 1 65 ? 8.889 21.181 35.698 1.00 12.89 67 VAL B O 1
ATOM 2744 N N . TRP B 1 66 ? 7.806 19.513 34.605 1.00 10.04 68 TRP B N 1
ATOM 2745 C CA . TRP B 1 66 ? 8.550 18.465 35.353 1.00 10.33 68 TRP B CA 1
ATOM 2746 C C . TRP B 1 66 ? 10.047 18.640 35.141 1.00 10.95 68 TRP B C 1
ATOM 2747 O O . TRP B 1 66 ? 10.819 18.542 36.131 1.00 12.29 68 TRP B O 1
ATOM 2758 N N . LEU B 1 67 ? 10.451 18.838 33.895 1.00 9.28 69 LEU B N 1
ATOM 2759 C CA . LEU B 1 67 ? 11.890 18.997 33.583 1.00 10.71 69 LEU B CA 1
ATOM 2760 C C . LEU B 1 67 ? 12.445 20.247 34.247 1.00 11.29 69 LEU B C 1
ATOM 2761 O O . LEU B 1 67 ? 13.552 20.162 34.796 1.00 11.11 69 LEU B O 1
ATOM 2766 N N . LYS B 1 68 ? 11.799 21.386 34.081 1.00 11.33 70 LYS B N 1
ATOM 2767 C CA . LYS B 1 68 ? 12.219 22.653 34.719 1.00 11.72 70 LYS B CA 1
ATOM 2768 C C . LYS B 1 68 ? 12.410 22.446 36.220 1.00 11.58 70 LYS B C 1
ATOM 2769 O O . LYS B 1 68 ? 13.396 22.896 36.771 1.00 14.60 70 LYS B O 1
ATOM 2775 N N . LEU B 1 69 ? 11.419 21.836 36.876 1.00 11.79 71 LEU B N 1
ATOM 2776 C CA . LEU B 1 69 ? 11.449 21.565 38.326 1.00 12.26 71 LEU B CA 1
ATOM 2777 C C . LEU B 1 69 ? 12.614 20.626 38.674 1.00 11.82 71 LEU B C 1
ATOM 2778 O O . LEU B 1 69 ? 13.340 20.958 39.584 1.00 12.61 71 LEU B O 1
ATOM 2783 N N . ALA B 1 70 ? 12.779 19.497 37.997 1.00 12.43 72 ALA B N 1
ATOM 2784 C CA . ALA B 1 70 ? 13.839 18.508 38.336 1.00 12.69 72 ALA B CA 1
ATOM 2785 C C . ALA B 1 70 ? 15.186 19.197 38.169 1.00 11.85 72 ALA B C 1
ATOM 2786 O O . ALA B 1 70 ? 16.030 19.061 39.056 1.00 13.14 72 ALA B O 1
ATOM 2788 N N . LYS B 1 71 ? 15.387 19.898 37.069 1.00 12.28 73 LYS B N 1
ATOM 2789 C CA . LYS B 1 71 ? 16.681 20.590 36.859 1.00 13.91 73 LYS B CA 1
ATOM 2790 C C . LYS B 1 71 ? 16.938 21.597 37.975 1.00 14.41 73 LYS B C 1
ATOM 2791 O O . LYS B 1 71 ? 18.073 21.634 38.504 1.00 13.58 73 LYS B O 1
ATOM 2797 N N . ARG B 1 72 ? 15.926 22.353 38.378 1.00 13.96 74 ARG B N 1
ATOM 2798 C CA . ARG B 1 72 ? 16.089 23.397 39.414 1.00 11.62 74 ARG B CA 1
ATOM 2799 C C . ARG B 1 72 ? 16.380 22.733 40.768 1.00 14.10 74 ARG B C 1
ATOM 2800 O O . ARG B 1 72 ? 17.226 23.233 41.507 1.00 14.56 74 ARG B O 1
ATOM 2808 N N . VAL B 1 73 ? 15.653 21.661 41.098 1.00 13.06 75 VAL B N 1
ATOM 2809 C CA . VAL B 1 73 ? 15.888 20.921 42.366 1.00 13.95 75 VAL B CA 1
ATOM 2810 C C . VAL B 1 73 ? 17.334 20.402 42.393 1.00 13.23 75 VAL B C 1
ATOM 2811 O O . VAL B 1 73 ? 17.987 20.555 43.422 1.00 13.98 75 VAL B O 1
ATOM 2815 N N . ASN B 1 74 ? 17.846 19.895 41.280 1.00 12.70 76 ASN B N 1
ATOM 2816 C CA . ASN B 1 74 ? 19.234 19.347 41.224 1.00 15.76 76 ASN B CA 1
ATOM 2817 C C . ASN B 1 74 ? 20.227 20.474 41.463 1.00 15.82 76 ASN B C 1
ATOM 2818 O O . ASN B 1 74 ? 21.169 20.282 42.291 1.00 17.15 76 ASN B O 1
ATOM 2823 N N . GLU B 1 75 ? 20.035 21.604 40.793 1.00 17.87 77 GLU B N 1
ATOM 2824 C CA . GLU B 1 75 ? 20.853 22.821 41.023 1.00 17.25 77 GLU B CA 1
ATOM 2825 C C . GLU B 1 75 ? 20.856 23.167 42.517 1.00 16.57 77 GLU B C 1
ATOM 2826 O O . GLU B 1 75 ? 21.952 23.397 43.079 1.00 18.01 77 GLU B O 1
ATOM 2832 N N . LEU B 1 76 ? 19.668 23.283 43.130 1.00 14.62 78 LEU B N 1
ATOM 2833 C CA . LEU B 1 76 ? 19.569 23.747 44.532 1.00 14.66 78 LEU B CA 1
ATOM 2834 C C . LEU B 1 76 ? 20.253 22.755 45.467 1.00 16.69 78 LEU B C 1
ATOM 2835 O O . LEU B 1 76 ? 20.967 23.197 46.379 1.00 20.20 78 LEU B O 1
ATOM 2840 N N . LEU B 1 77 ? 20.026 21.459 45.267 1.00 17.29 79 LEU B N 1
ATOM 2841 C CA . LEU B 1 77 ? 20.546 20.462 46.236 1.00 15.85 79 LEU B CA 1
ATOM 2842 C C . LEU B 1 77 ? 22.063 20.304 46.099 1.00 18.60 79 LEU B C 1
ATOM 2843 O O . LEU B 1 77 ? 22.694 19.828 47.058 1.00 17.31 79 LEU B O 1
ATOM 2848 N N . ALA B 1 78 ? 22.626 20.694 44.965 1.00 19.17 80 ALA B N 1
ATOM 2849 C CA . ALA B 1 78 ? 24.086 20.670 44.731 1.00 21.46 80 ALA B CA 1
ATOM 2850 C C . ALA B 1 78 ? 24.762 21.798 45.512 1.00 23.19 80 ALA B C 1
ATOM 2851 O O . ALA B 1 78 ? 25.990 21.735 45.620 1.00 34.62 80 ALA B O 1
ATOM 2853 N N . GLN B 1 79 ? 24.009 22.794 45.990 1.00 23.27 81 GLN B N 1
ATOM 2854 C CA . GLN B 1 79 ? 24.519 23.926 46.811 1.00 23.62 81 GLN B CA 1
ATOM 2855 C C . GLN B 1 79 ? 24.802 23.450 48.239 1.00 25.54 81 GLN B C 1
ATOM 2856 O O . GLN B 1 79 ? 23.907 22.845 48.828 1.00 29.33 81 GLN B O 1
ATOM 2862 N N . LYS B 1 80 ? 25.971 23.771 48.801 1.00 26.61 82 LYS B N 1
ATOM 2863 C CA . LYS B 1 80 ? 26.343 23.379 50.182 1.00 31.53 82 LYS B CA 1
ATOM 2864 C C . LYS B 1 80 ? 25.310 23.949 51.169 1.00 32.09 82 LYS B C 1
ATOM 2865 O O . LYS B 1 80 ? 24.958 23.246 52.126 1.00 36.80 82 LYS B O 1
ATOM 2871 N N . GLU B 1 81 ? 24.801 25.161 50.934 1.00 30.16 83 GLU B N 1
ATOM 2872 C CA . GLU B 1 81 ? 23.959 25.874 51.929 1.00 33.42 83 GLU B CA 1
ATOM 2873 C C . GLU B 1 81 ? 22.564 25.240 51.990 1.00 30.59 83 GLU B C 1
ATOM 2874 O O . GLU B 1 81 ? 21.927 25.348 53.052 1.00 29.68 83 GLU B O 1
ATOM 2880 N N . THR B 1 82 ? 22.096 24.613 50.909 1.00 22.77 84 THR B N 1
ATOM 2881 C CA . THR B 1 82 ? 20.685 24.131 50.823 1.00 20.52 84 THR B CA 1
ATOM 2882 C C . THR B 1 82 ? 20.602 22.755 51.474 1.00 17.40 84 THR B C 1
ATOM 2883 O O . THR B 1 82 ? 21.204 21.800 50.955 1.00 24.48 84 THR B O 1
ATOM 2887 N N . GLU B 1 83 ? 19.832 22.639 52.545 1.00 19.19 85 GLU B N 1
ATOM 2888 C CA . GLU B 1 83 ? 19.695 21.362 53.288 1.00 19.96 85 GLU B CA 1
ATOM 2889 C C . GLU B 1 83 ? 18.602 20.500 52.631 1.00 16.40 85 GLU B C 1
ATOM 2890 O O . GLU B 1 83 ? 18.704 19.251 52.712 1.00 15.83 85 GLU B O 1
ATOM 2896 N N . ALA B 1 84 ? 17.553 21.125 52.067 1.00 14.83 86 ALA B N 1
ATOM 2897 C CA . ALA B 1 84 ? 16.360 20.399 51.570 1.00 13.92 86 ALA B CA 1
ATOM 2898 C C . ALA B 1 84 ? 15.511 21.302 50.686 1.00 13.47 86 ALA B C 1
ATOM 2899 O O . ALA B 1 84 ? 15.650 22.545 50.738 1.00 13.03 86 ALA B O 1
ATOM 2901 N N . VAL B 1 85 ? 14.634 20.670 49.915 1.00 14.05 87 VAL B N 1
ATOM 2902 C CA . VAL B 1 85 ? 13.641 21.405 49.086 1.00 12.07 87 VAL B CA 1
ATOM 2903 C C . VAL B 1 85 ? 12.247 20.896 49.453 1.00 11.20 87 VAL B C 1
ATOM 2904 O O . VAL B 1 85 ? 12.028 19.687 49.596 1.00 12.34 87 VAL B O 1
ATOM 2908 N N . ILE B 1 86 ? 11.343 21.826 49.657 1.00 11.42 88 ILE B N 1
ATOM 2909 C CA . ILE B 1 86 ? 9.899 21.543 49.776 1.00 11.25 88 ILE B CA 1
ATOM 2910 C C . ILE B 1 86 ? 9.227 22.088 48.524 1.00 10.56 88 ILE B C 1
ATOM 2911 O O . ILE B 1 86 ? 9.520 23.221 48.136 1.00 12.30 88 ILE B O 1
ATOM 2916 N N . ILE B 1 87 ? 8.338 21.288 47.947 1.00 10.05 89 ILE B N 1
ATOM 2917 C CA . ILE B 1 87 ? 7.579 21.730 46.744 1.00 8.94 89 ILE B CA 1
ATOM 2918 C C . ILE B 1 87 ? 6.095 21.771 47.075 1.00 8.72 89 ILE B C 1
ATOM 2919 O O . ILE B 1 87 ? 5.563 20.715 47.468 1.00 10.59 89 ILE B O 1
ATOM 2924 N N . THR B 1 88 ? 5.486 22.953 47.003 1.00 9.91 90 THR B N 1
ATOM 2925 C CA . THR B 1 88 ? 4.024 23.045 47.198 1.00 9.80 90 THR B CA 1
ATOM 2926 C C . THR B 1 88 ? 3.399 22.791 45.837 1.00 9.72 90 THR B C 1
ATOM 2927 O O . THR B 1 88 ? 3.865 23.323 44.854 1.00 10.96 90 THR B O 1
ATOM 2931 N N . HIS B 1 89 ? 2.363 21.958 45.806 1.00 9.80 91 HIS B N 1
ATOM 2932 C CA . HIS B 1 89 ? 1.881 21.300 44.564 1.00 8.68 91 HIS B CA 1
ATOM 2933 C C . HIS B 1 89 ? 0.395 20.980 44.732 1.00 8.54 91 HIS B C 1
ATOM 2934 O O . HIS B 1 89 ? -0.030 20.661 45.837 1.00 10.60 91 HIS B O 1
ATOM 2941 N N . GLY B 1 90 ? -0.335 21.027 43.638 1.00 9.92 92 GLY B N 1
ATOM 2942 C CA . GLY B 1 90 ? -1.711 20.572 43.665 1.00 9.31 92 GLY B CA 1
ATOM 2943 C C . GLY B 1 90 ? -1.781 19.090 43.919 1.00 8.75 92 GLY B C 1
ATOM 2944 O O . GLY B 1 90 ? -0.855 18.337 43.583 1.00 12.05 92 GLY B O 1
ATOM 2945 N N . THR B 1 91 ? -2.864 18.641 44.513 1.00 9.36 93 THR B N 1
ATOM 2946 C CA . THR B 1 91 ? -2.943 17.221 44.911 1.00 9.18 93 THR B CA 1
ATOM 2947 C C . THR B 1 91 ? -3.235 16.308 43.707 1.00 8.00 93 THR B C 1
ATOM 2948 O O . THR B 1 91 ? -2.867 15.157 43.766 1.00 9.44 93 THR B O 1
ATOM 2952 N N . ASP B 1 92 ? -3.907 16.775 42.673 1.00 8.93 94 ASP B N 1
ATOM 2953 C CA . ASP B 1 92 ? -4.403 15.869 41.602 1.00 9.02 94 ASP B CA 1
ATOM 2954 C C . ASP B 1 92 ? -3.257 15.064 40.994 1.00 7.28 94 ASP B C 1
ATOM 2955 O O . ASP B 1 92 ? -3.445 13.887 40.726 1.00 8.20 94 ASP B O 1
ATOM 2960 N N . THR B 1 93 ? -2.107 15.691 40.743 1.00 8.15 95 THR B N 1
ATOM 2961 C CA . THR B 1 93 ? -0.999 15.017 40.017 1.00 9.15 95 THR B CA 1
ATOM 2962 C C . THR B 1 93 ? 0.283 15.067 40.835 1.00 8.06 95 THR B C 1
ATOM 2963 O O . THR B 1 93 ? 1.352 14.789 40.256 1.00 8.31 95 THR B O 1
ATOM 2967 N N . MET B 1 94 ? 0.184 15.382 42.110 1.00 8.12 96 MET B N 1
ATOM 2968 C CA . MET B 1 94 ? 1.370 15.343 42.990 1.00 8.12 96 MET B CA 1
ATOM 2969 C C . MET B 1 94 ? 2.083 13.994 42.865 1.00 7.82 96 MET B C 1
ATOM 2970 O O . MET B 1 94 ? 3.305 13.983 42.932 1.00 9.50 96 MET B O 1
ATOM 2975 N N . GLU B 1 95 ? 1.352 12.892 42.748 1.00 7.96 97 GLU B N 1
ATOM 2976 C CA . GLU B 1 95 ? 1.980 11.557 42.715 1.00 8.33 97 GLU B CA 1
ATOM 2977 C C . GLU B 1 95 ? 2.893 11.465 41.494 1.00 8.42 97 GLU B C 1
ATOM 2978 O O . GLU B 1 95 ? 3.925 10.765 41.554 1.00 8.81 97 GLU B O 1
ATOM 2984 N N . GLU B 1 96 ? 2.533 12.079 40.385 1.00 7.83 98 GLU B N 1
ATOM 2985 C CA . GLU B 1 96 ? 3.311 11.925 39.132 1.00 8.18 98 GLU B CA 1
ATOM 2986 C C . GLU B 1 96 ? 4.574 12.785 39.270 1.00 8.98 98 GLU B C 1
ATOM 2987 O O . GLU B 1 96 ? 5.652 12.315 38.894 1.00 9.36 98 GLU B O 1
ATOM 2993 N N . THR B 1 97 ? 4.438 14.039 39.694 1.00 8.71 99 THR B N 1
ATOM 2994 C CA . THR B 1 97 ? 5.632 14.896 39.895 1.00 8.63 99 THR B CA 1
ATOM 2995 C C . THR B 1 97 ? 6.601 14.233 40.888 1.00 9.16 99 THR B C 1
ATOM 2996 O O . THR B 1 97 ? 7.797 14.203 40.632 1.00 10.40 99 THR B O 1
ATOM 3000 N N . ALA B 1 98 ? 6.093 13.748 42.023 1.00 7.61 100 ALA B N 1
ATOM 3001 C CA . ALA B 1 98 ? 6.905 13.095 43.081 1.00 8.34 100 ALA B CA 1
ATOM 3002 C C . ALA B 1 98 ? 7.640 11.895 42.471 1.00 9.43 100 ALA B C 1
ATOM 3003 O O . ALA B 1 98 ? 8.853 11.762 42.684 1.00 10.18 100 ALA B O 1
ATOM 3005 N N . PHE B 1 99 ? 6.983 11.066 41.680 1.00 9.91 101 PHE B N 1
ATOM 3006 C CA . PHE B 1 99 ? 7.617 9.856 41.130 1.00 10.13 101 PHE B CA 1
ATOM 3007 C C . PHE B 1 99 ? 8.683 10.252 40.121 1.00 8.95 101 PHE B C 1
ATOM 3008 O O . PHE B 1 99 ? 9.818 9.740 40.179 1.00 10.75 101 PHE B O 1
ATOM 3016 N N . PHE B 1 100 ? 8.368 11.246 39.281 1.00 9.59 102 PHE B N 1
ATOM 3017 C CA . PHE B 1 100 ? 9.323 11.765 38.278 1.00 8.48 102 PHE B CA 1
ATOM 3018 C C . PHE B 1 100 ? 10.586 12.251 38.994 1.00 8.21 102 PHE B C 1
ATOM 3019 O O . PHE B 1 100 ? 11.739 11.901 38.601 1.00 9.82 102 PHE B O 1
ATOM 3027 N N . LEU B 1 101 ? 10.408 13.035 40.033 1.00 10.08 103 LEU B N 1
ATOM 3028 C CA . LEU B 1 101 ? 11.554 13.563 40.809 1.00 9.92 103 LEU B CA 1
ATOM 3029 C C . LEU B 1 101 ? 12.308 12.441 41.509 1.00 10.17 103 LEU B C 1
ATOM 3030 O O . LEU B 1 101 ? 13.539 12.509 41.617 1.00 11.13 103 LEU B O 1
ATOM 3035 N N . ASN B 1 102 ? 11.593 11.439 41.970 1.00 9.18 104 ASN B N 1
ATOM 3036 C CA . ASN B 1 102 ? 12.206 10.303 42.677 1.00 10.13 104 ASN B CA 1
ATOM 3037 C C . ASN B 1 102 ? 13.201 9.601 41.754 1.00 10.86 104 ASN B C 1
ATOM 3038 O O . ASN B 1 102 ? 14.091 8.961 42.281 1.00 13.51 104 ASN B O 1
ATOM 3043 N N . LEU B 1 103 ? 13.048 9.724 40.441 1.00 10.54 105 LEU B N 1
ATOM 3044 C CA . LEU B 1 103 ? 13.909 9.010 39.482 1.00 10.19 105 LEU B CA 1
ATOM 3045 C C . LEU B 1 103 ? 14.933 9.958 38.843 1.00 10.63 105 LEU B C 1
ATOM 3046 O O . LEU B 1 103 ? 15.800 9.437 38.153 1.00 15.64 105 LEU B O 1
ATOM 3051 N N . THR B 1 104 ? 14.860 11.274 39.092 1.00 11.24 106 THR B N 1
ATOM 3052 C CA . THR B 1 104 ? 15.662 12.258 38.347 1.00 12.11 106 THR B CA 1
ATOM 3053 C C . THR B 1 104 ? 16.455 13.169 39.282 1.00 12.07 106 THR B C 1
ATOM 3054 O O . THR B 1 104 ? 17.349 13.859 38.760 1.00 13.54 106 THR B O 1
ATOM 3058 N N . VAL B 1 105 ? 16.174 13.158 40.592 1.00 12.56 107 VAL B N 1
ATOM 3059 C CA . VAL B 1 105 ? 16.947 14.014 41.540 1.00 13.69 107 VAL B CA 1
ATOM 3060 C C . VAL B 1 105 ? 18.223 13.277 41.976 1.00 13.54 107 VAL B C 1
ATOM 3061 O O . VAL B 1 105 ? 18.124 12.180 42.490 1.00 16.76 107 VAL B O 1
ATOM 3065 N N . LYS B 1 106 ? 19.397 13.870 41.745 1.00 14.25 108 LYS B N 1
ATOM 3066 C CA . LYS B 1 106 ? 20.729 13.253 41.982 1.00 17.60 108 LYS B CA 1
ATOM 3067 C C . LYS B 1 106 ? 21.287 13.740 43.313 1.00 17.84 108 LYS B C 1
ATOM 3068 O O . LYS B 1 106 ? 22.325 14.389 43.330 1.00 22.26 108 LYS B O 1
ATOM 3074 N N . SER B 1 107 ? 20.547 13.475 44.386 1.00 17.33 109 SER B N 1
ATOM 3075 C CA . SER B 1 107 ? 20.876 13.901 45.753 1.00 15.68 109 SER B CA 1
ATOM 3076 C C . SER B 1 107 ? 20.186 12.992 46.742 1.00 15.28 109 SER B C 1
ATOM 3077 O O . SER B 1 107 ? 19.094 12.455 46.453 1.00 19.94 109 SER B O 1
ATOM 3080 N N A GLN B 1 108 ? 20.776 12.886 47.924 0.50 15.09 110 GLN B N 1
ATOM 3081 N N B GLN B 1 108 ? 20.790 12.858 47.919 0.50 16.28 110 GLN B N 1
ATOM 3082 C CA A GLN B 1 108 ? 20.122 12.188 49.051 0.50 13.94 110 GLN B CA 1
ATOM 3083 C CA B GLN B 1 108 ? 20.146 12.169 49.063 0.50 16.35 110 GLN B CA 1
ATOM 3084 C C A GLN B 1 108 ? 19.445 13.195 49.980 0.50 13.48 110 GLN B C 1
ATOM 3085 C C B GLN B 1 108 ? 19.497 13.191 50.005 0.50 15.02 110 GLN B C 1
ATOM 3086 O O A GLN B 1 108 ? 18.768 12.747 50.914 0.50 15.03 110 GLN B O 1
ATOM 3087 O O B GLN B 1 108 ? 18.915 12.749 51.005 0.50 17.13 110 GLN B O 1
ATOM 3098 N N . LYS B 1 109 ? 19.580 14.496 49.709 1.00 13.62 111 LYS B N 1
ATOM 3099 C CA . LYS B 1 109 ? 18.959 15.528 50.564 1.00 13.21 111 LYS B CA 1
ATOM 3100 C C . LYS B 1 109 ? 17.453 15.388 50.404 1.00 12.61 111 LYS B C 1
ATOM 3101 O O . LYS B 1 109 ? 16.991 15.017 49.317 1.00 14.17 111 LYS B O 1
ATOM 3107 N N . PRO B 1 110 ? 16.664 15.718 51.454 1.00 13.64 112 PRO B N 1
ATOM 3108 C CA . PRO B 1 110 ? 15.208 15.593 51.395 1.00 12.42 112 PRO B CA 1
ATOM 3109 C C . PRO B 1 110 ? 14.572 16.502 50.353 1.00 12.49 112 PRO B C 1
ATOM 3110 O O . PRO B 1 110 ? 14.934 17.677 50.184 1.00 12.65 112 PRO B O 1
ATOM 3114 N N . VAL B 1 111 ? 13.614 15.882 49.671 1.00 11.80 113 VAL B N 1
ATOM 3115 C CA . VAL B 1 111 ? 12.706 16.550 48.699 1.00 10.53 113 VAL B CA 1
ATOM 3116 C C . VAL B 1 111 ? 11.294 16.164 49.126 1.00 10.02 113 VAL B C 1
ATOM 3117 O O . VAL B 1 111 ? 10.915 14.978 49.103 1.00 10.14 113 VAL B O 1
ATOM 3121 N N . VAL B 1 112 ? 10.550 17.153 49.569 1.00 9.20 114 VAL B N 1
ATOM 3122 C CA . VAL B 1 112 ? 9.225 16.918 50.170 1.00 9.41 114 VAL B CA 1
ATOM 3123 C C . VAL B 1 112 ? 8.179 17.632 49.330 1.00 9.40 114 VAL B C 1
ATOM 3124 O O . VAL B 1 112 ? 8.291 18.841 49.158 1.00 11.62 114 VAL B O 1
ATOM 3128 N N . LEU B 1 113 ? 7.178 16.886 48.833 1.00 8.80 115 LEU B N 1
ATOM 3129 C CA . LEU B 1 113 ? 6.014 17.492 48.159 1.00 9.74 115 LEU B CA 1
ATOM 3130 C C . LEU B 1 113 ? 4.878 17.578 49.159 1.00 8.93 115 LEU B C 1
ATOM 3131 O O . LEU B 1 113 ? 4.672 16.641 49.968 1.00 8.66 115 LEU B O 1
ATOM 3136 N N . VAL B 1 114 ? 4.189 18.714 49.119 1.00 8.70 116 VAL B N 1
ATOM 3137 C CA . VAL B 1 114 ? 3.073 18.943 50.075 1.00 8.56 116 VAL B CA 1
ATOM 3138 C C . VAL B 1 114 ? 2.005 19.764 49.385 1.00 8.72 116 VAL B C 1
ATOM 3139 O O . VAL B 1 114 ? 2.333 20.608 48.523 1.00 9.85 116 VAL B O 1
ATOM 3143 N N . GLY B 1 115 ? 0.756 19.530 49.809 1.00 10.11 117 GLY B N 1
ATOM 3144 C CA . GLY B 1 115 ? -0.378 20.283 49.259 1.00 9.40 117 GLY B CA 1
ATOM 3145 C C . GLY B 1 115 ? -1.513 20.310 50.258 1.00 10.11 117 GLY B C 1
ATOM 3146 O O . GLY B 1 115 ? -1.300 20.072 51.445 1.00 10.69 117 GLY B O 1
ATOM 3147 N N . ALA B 1 116 ? -2.696 20.592 49.767 1.00 9.49 118 ALA B N 1
ATOM 3148 C CA . ALA B 1 116 ? -3.892 20.771 50.612 1.00 10.83 118 ALA B CA 1
ATOM 3149 C C . ALA B 1 116 ? -5.097 20.288 49.820 1.00 10.42 118 ALA B C 1
ATOM 3150 O O . ALA B 1 116 ? -5.279 20.701 48.677 1.00 10.69 118 ALA B O 1
ATOM 3152 N N . MET B 1 117 ? -5.917 19.462 50.469 1.00 9.21 119 MET B N 1
ATOM 3153 C CA . MET B 1 117 ? -7.179 18.972 49.885 1.00 10.56 119 MET B CA 1
ATOM 3154 C C . MET B 1 117 ? -8.300 20.011 50.023 1.00 12.51 119 MET B C 1
ATOM 3155 O O . MET B 1 117 ? -9.240 19.940 49.222 1.00 14.35 119 MET B O 1
ATOM 3160 N N . ARG B 1 118 ? -8.171 20.975 50.944 1.00 10.23 120 ARG B N 1
ATOM 3161 C CA . ARG B 1 118 ? -9.149 22.080 51.118 1.00 10.91 120 ARG B CA 1
ATOM 3162 C C . ARG B 1 118 ? -8.436 23.391 50.864 1.00 14.06 120 ARG B C 1
ATOM 3163 O O . ARG B 1 118 ? -7.277 23.521 51.239 1.00 14.74 120 ARG B O 1
ATOM 3171 N N . PRO B 1 119 ? -9.094 24.364 50.210 1.00 15.38 121 PRO B N 1
ATOM 3172 C CA . PRO B 1 119 ? -8.489 25.679 49.975 1.00 14.22 121 PRO B CA 1
ATOM 3173 C C . PRO B 1 119 ? -8.123 26.352 51.297 1.00 14.23 121 PRO B C 1
ATOM 3174 O O . PRO B 1 119 ? -8.780 26.101 52.311 1.00 15.68 121 PRO B O 1
ATOM 3178 N N . GLY B 1 120 ? -7.068 27.161 51.271 1.00 15.62 122 GLY B N 1
ATOM 3179 C CA . GLY B 1 120 ? -6.590 27.831 52.497 1.00 15.12 122 GLY B CA 1
ATOM 3180 C C . GLY B 1 120 ? -7.657 28.687 53.175 1.00 15.78 122 GLY B C 1
ATOM 3181 O O . GLY B 1 120 ? -7.540 28.923 54.393 1.00 19.19 122 GLY B O 1
ATOM 3182 N N . SER B 1 121 ? -8.631 29.194 52.405 1.00 16.91 123 SER B N 1
ATOM 3183 C CA . SER B 1 121 ? -9.763 30.023 52.879 1.00 19.47 123 SER B CA 1
ATOM 3184 C C . SER B 1 121 ? -10.878 29.181 53.519 1.00 16.96 123 SER B C 1
ATOM 3185 O O . SER B 1 121 ? -11.783 29.759 54.104 1.00 20.94 123 SER B O 1
ATOM 3188 N N . SER B 1 122 ? -10.830 27.863 53.399 1.00 16.31 124 SER B N 1
ATOM 3189 C CA . SER B 1 122 ? -11.874 26.957 53.921 1.00 16.60 124 SER B CA 1
ATOM 3190 C C . SER B 1 122 ? -11.854 26.941 55.448 1.00 16.69 124 SER B C 1
ATOM 3191 O O . SER B 1 122 ? -10.737 27.081 56.058 1.00 16.20 124 SER B O 1
ATOM 3194 N N . MET B 1 123 ? -13.013 26.637 56.034 1.00 17.58 125 MET B N 1
ATOM 3195 C CA . MET B 1 123 ? -13.099 26.073 57.403 1.00 16.87 125 MET B CA 1
ATOM 3196 C C . MET B 1 123 ? -12.133 24.890 57.452 1.00 12.96 125 MET B C 1
ATOM 3197 O O . MET B 1 123 ? -12.139 24.101 56.486 1.00 12.91 125 MET B O 1
ATOM 3202 N N . SER B 1 124 ? -11.366 24.751 58.531 1.00 10.68 126 SER B N 1
ATOM 3203 C CA . SER B 1 124 ? -10.611 23.504 58.788 1.00 10.53 126 SER B CA 1
ATOM 3204 C C . SER B 1 124 ? -9.683 23.183 57.604 1.00 10.69 126 SER B C 1
ATOM 3205 O O . SER B 1 124 ? -9.578 22.019 57.211 1.00 11.09 126 SER B O 1
ATOM 3208 N N . ALA B 1 125 ? -9.005 24.189 57.077 1.00 10.65 127 ALA B N 1
ATOM 3209 C CA . ALA B 1 125 ? -8.021 24.054 55.979 1.00 10.38 127 ALA B CA 1
ATOM 3210 C C . ALA B 1 125 ? -6.895 23.139 56.440 1.00 10.70 127 ALA B C 1
ATOM 3211 O O . ALA B 1 125 ? -6.424 23.305 57.558 1.00 12.29 127 ALA B O 1
ATOM 3213 N N . ASP B 1 126 ? -6.478 22.219 55.584 1.00 10.71 128 ASP B N 1
ATOM 3214 C CA . ASP B 1 126 ? -5.436 21.223 55.945 1.00 10.84 128 ASP B CA 1
ATOM 3215 C C . ASP B 1 126 ? -4.044 21.741 55.598 1.00 10.17 128 ASP B C 1
ATOM 3216 O O . ASP B 1 126 ? -3.052 21.164 56.133 1.00 10.78 128 ASP B O 1
ATOM 3221 N N . GLY B 1 127 ? -3.951 22.752 54.750 1.00 10.85 129 GLY B N 1
ATOM 3222 C CA . GLY B 1 127 ? -2.634 23.223 54.273 1.00 11.50 129 GLY B CA 1
ATOM 3223 C C . GLY B 1 127 ? -1.687 23.666 55.402 1.00 10.77 129 GLY B C 1
ATOM 3224 O O . GLY B 1 127 ? -0.495 23.348 55.383 1.00 13.17 129 GLY B O 1
ATOM 3225 N N . PRO B 1 128 ? -2.122 24.456 56.409 1.00 11.40 130 PRO B N 1
ATOM 3226 C CA . PRO B 1 128 ? -1.173 24.957 57.406 1.00 12.28 130 PRO B CA 1
ATOM 3227 C C . PRO B 1 128 ? -0.472 23.806 58.134 1.00 11.78 130 PRO B C 1
ATOM 3228 O O . PRO B 1 128 ? 0.738 23.840 58.231 1.00 12.92 130 PRO B O 1
ATOM 3232 N N . MET B 1 129 ? -1.222 22.827 58.643 1.00 12.25 131 MET B N 1
ATOM 3233 C CA . MET B 1 129 ? -0.601 21.674 59.357 1.00 11.81 131 MET B CA 1
ATOM 3234 C C . MET B 1 129 ? 0.246 20.875 58.368 1.00 9.75 131 MET B C 1
ATOM 3235 O O . MET B 1 129 ? 1.371 20.435 58.735 1.00 11.16 131 MET B O 1
ATOM 3240 N N . ASN B 1 130 ? -0.267 20.587 57.171 1.00 10.16 132 ASN B N 1
ATOM 3241 C CA . ASN B 1 130 ? 0.548 19.856 56.173 1.00 10.38 132 ASN B CA 1
ATOM 3242 C C . ASN B 1 130 ? 1.877 20.584 55.936 1.00 10.95 132 ASN B C 1
ATOM 3243 O O . ASN B 1 130 ? 2.918 19.931 55.933 1.00 11.46 132 ASN B O 1
ATOM 3248 N N . LEU B 1 131 ? 1.843 21.884 55.696 1.00 11.03 133 LEU B N 1
ATOM 3249 C CA . LEU B 1 131 ? 3.091 22.650 55.435 1.00 11.09 133 LEU B CA 1
ATOM 3250 C C . LEU B 1 131 ? 4.001 22.657 56.666 1.00 10.23 133 LEU B C 1
ATOM 3251 O O . LEU B 1 131 ? 5.192 22.406 56.512 1.00 10.63 133 LEU B O 1
ATOM 3256 N N . TYR B 1 132 ? 3.466 22.879 57.858 1.00 10.56 134 TYR B N 1
ATOM 3257 C CA . TYR B 1 132 ? 4.264 22.855 59.100 1.00 10.60 134 TYR B CA 1
ATOM 3258 C C . TYR B 1 132 ? 4.957 21.493 59.236 1.00 10.37 134 TYR B C 1
ATOM 3259 O O . TYR B 1 132 ? 6.181 21.389 59.462 1.00 11.45 134 TYR B O 1
ATOM 3268 N N . ASN B 1 133 ? 4.195 20.444 58.980 1.00 10.45 135 ASN B N 1
ATOM 3269 C CA . ASN B 1 133 ? 4.742 19.066 59.084 1.00 9.84 135 ASN B CA 1
ATOM 3270 C C . ASN B 1 133 ? 5.787 18.817 57.980 1.00 9.81 135 ASN B C 1
ATOM 3271 O O . ASN B 1 133 ? 6.795 18.182 58.268 1.00 10.32 135 ASN B O 1
ATOM 3276 N N . ALA B 1 134 ? 5.521 19.264 56.746 1.00 12.45 136 ALA B N 1
ATOM 3277 C CA . ALA B 1 134 ? 6.464 19.108 55.614 1.00 10.70 136 ALA B CA 1
ATOM 3278 C C . ALA B 1 134 ? 7.806 19.738 56.009 1.00 9.93 136 ALA B C 1
ATOM 3279 O O . ALA B 1 134 ? 8.867 19.193 55.692 1.00 11.41 136 ALA B O 1
ATOM 3281 N N . VAL B 1 135 ? 7.807 20.934 56.583 1.00 10.34 137 VAL B N 1
ATOM 3282 C CA . VAL B 1 135 ? 9.096 21.595 56.958 1.00 10.12 137 VAL B CA 1
ATOM 3283 C C . VAL B 1 135 ? 9.827 20.694 57.975 1.00 11.32 137 VAL B C 1
ATOM 3284 O O . VAL B 1 135 ? 11.050 20.522 57.871 1.00 12.39 137 VAL B O 1
ATOM 3288 N N . ASN B 1 136 ? 9.125 20.244 59.000 1.00 10.72 138 ASN B N 1
ATOM 3289 C CA . ASN B 1 136 ? 9.751 19.353 59.997 1.00 10.45 138 ASN B CA 1
ATOM 3290 C C . ASN B 1 136 ? 10.321 18.122 59.312 1.00 9.90 138 ASN B C 1
ATOM 3291 O O . ASN B 1 136 ? 11.373 17.701 59.747 1.00 14.76 138 ASN B O 1
ATOM 3296 N N . VAL B 1 137 ? 9.675 17.548 58.303 1.00 11.13 139 VAL B N 1
ATOM 3297 C CA . VAL B 1 137 ? 10.212 16.337 57.624 1.00 10.95 139 VAL B CA 1
ATOM 3298 C C . VAL B 1 137 ? 11.463 16.749 56.854 1.00 10.27 139 VAL B C 1
ATOM 3299 O O . VAL B 1 137 ? 12.477 16.005 56.921 1.00 12.26 139 VAL B O 1
ATOM 3303 N N . ALA B 1 138 ? 11.427 17.901 56.181 1.00 10.56 140 ALA B N 1
ATOM 3304 C CA . ALA B 1 138 ? 12.538 18.378 55.319 1.00 11.98 140 ALA B CA 1
ATOM 3305 C C . ALA B 1 138 ? 13.845 18.515 56.113 1.00 11.94 140 ALA B C 1
ATOM 3306 O O . ALA B 1 138 ? 14.927 18.277 55.539 1.00 14.51 140 ALA B O 1
ATOM 3308 N N . ILE B 1 139 ? 13.758 18.931 57.369 1.00 11.18 141 ILE B N 1
ATOM 3309 C CA . ILE B 1 139 ? 14.951 19.249 58.209 1.00 14.62 141 ILE B CA 1
ATOM 3310 C C . ILE B 1 139 ? 15.335 18.062 59.094 1.00 14.77 141 ILE B C 1
ATOM 3311 O O . ILE B 1 139 ? 16.335 18.170 59.798 1.00 19.24 141 ILE B O 1
ATOM 3316 N N . ASN B 1 140 ? 14.547 16.993 59.111 1.00 14.41 142 ASN B N 1
ATOM 3317 C CA . ASN B 1 140 ? 14.787 15.883 60.035 1.00 13.60 142 ASN B CA 1
ATOM 3318 C C . ASN B 1 140 ? 16.001 15.090 59.543 1.00 14.31 142 ASN B C 1
ATOM 3319 O O . ASN B 1 140 ? 16.099 14.755 58.342 1.00 15.62 142 ASN B O 1
ATOM 3324 N N . LYS B 1 141 ? 16.858 14.697 60.465 1.00 16.82 143 LYS B N 1
ATOM 3325 C CA . LYS B 1 141 ? 18.053 13.946 60.063 1.00 20.17 143 LYS B CA 1
ATOM 3326 C C . LYS B 1 141 ? 17.700 12.584 59.432 1.00 16.68 143 LYS B C 1
ATOM 3327 O O . LYS B 1 141 ? 18.458 12.151 58.564 1.00 19.33 143 LYS B O 1
ATOM 3333 N N . ALA B 1 142 ? 16.606 11.924 59.810 1.00 14.37 144 ALA B N 1
ATOM 3334 C CA . ALA B 1 142 ? 16.242 10.587 59.286 1.00 16.03 144 ALA B CA 1
ATOM 3335 C C . ALA B 1 142 ? 15.671 10.702 57.862 1.00 14.47 144 ALA B C 1
ATOM 3336 O O . ALA B 1 142 ? 15.455 9.674 57.197 1.00 15.35 144 ALA B O 1
ATOM 3338 N N . SER B 1 143 ? 15.406 11.913 57.379 1.00 15.18 145 SER B N 1
ATOM 3339 C CA . SER B 1 143 ? 14.753 12.119 56.062 1.00 14.29 145 SER B CA 1
ATOM 3340 C C . SER B 1 143 ? 15.739 11.959 54.897 1.00 13.74 145 SER B C 1
ATOM 3341 O O . SER B 1 143 ? 15.318 11.855 53.701 1.00 16.90 145 SER B O 1
ATOM 3344 N N . THR B 1 144 ? 17.026 11.993 55.186 1.00 15.00 146 THR B N 1
ATOM 3345 C CA . THR B 1 144 ? 18.080 11.845 54.150 1.00 14.87 146 THR B CA 1
ATOM 3346 C C . THR B 1 144 ? 18.010 10.432 53.566 1.00 15.01 146 THR B C 1
ATOM 3347 O O . THR B 1 144 ? 17.869 9.467 54.338 1.00 17.06 146 THR B O 1
ATOM 3351 N N . ASN B 1 145 ? 18.176 10.352 52.248 1.00 14.08 147 ASN B N 1
ATOM 3352 C CA . ASN B 1 145 ? 18.239 9.123 51.433 1.00 16.08 147 ASN B CA 1
ATOM 3353 C C . ASN B 1 145 ? 16.972 8.297 51.635 1.00 15.26 147 ASN B C 1
ATOM 3354 O O . ASN B 1 145 ? 17.045 7.093 51.516 1.00 16.27 147 ASN B O 1
ATOM 3359 N N . LYS B 1 146 ? 15.827 8.938 51.820 1.00 13.44 148 LYS B N 1
ATOM 3360 C CA . LYS B 1 146 ? 14.516 8.248 51.818 1.00 12.64 148 LYS B CA 1
ATOM 3361 C C . LYS B 1 146 ? 13.875 8.297 50.432 1.00 11.01 148 LYS B C 1
ATOM 3362 O O . LYS B 1 146 ? 12.845 7.721 50.266 1.00 12.59 148 LYS B O 1
ATOM 3368 N N . GLY B 1 147 ? 14.484 9.004 49.487 1.00 12.24 149 GLY B N 1
ATOM 3369 C CA . GLY B 1 147 ? 13.854 9.331 48.205 1.00 11.25 149 GLY B CA 1
ATOM 3370 C C . GLY B 1 147 ? 12.922 10.515 48.363 1.00 10.23 149 GLY B C 1
ATOM 3371 O O . GLY B 1 147 ? 12.804 11.083 49.461 1.00 12.82 149 GLY B O 1
ATOM 3372 N N . VAL B 1 148 ? 12.290 10.882 47.268 1.00 9.90 150 VAL B N 1
ATOM 3373 C CA . VAL B 1 148 ? 11.285 11.959 47.284 1.00 9.03 150 VAL B CA 1
ATOM 3374 C C . VAL B 1 148 ? 10.093 11.419 48.065 1.00 9.64 150 VAL B C 1
ATOM 3375 O O . VAL B 1 148 ? 9.706 10.268 47.889 1.00 10.37 150 VAL B O 1
ATOM 3379 N N . VAL B 1 149 ? 9.535 12.256 48.909 1.00 9.14 151 VAL B N 1
ATOM 3380 C CA . VAL B 1 149 ? 8.366 11.895 49.754 1.00 9.08 151 VAL B CA 1
ATOM 3381 C C . VAL B 1 149 ? 7.249 12.928 49.570 1.00 7.01 151 VAL B C 1
ATOM 3382 O O . VAL B 1 149 ? 7.491 14.103 49.264 1.00 9.06 151 VAL B O 1
ATOM 3386 N N . ILE B 1 150 ? 6.032 12.437 49.757 1.00 8.95 152 ILE B N 1
ATOM 3387 C CA . ILE B 1 150 ? 4.814 13.269 49.926 1.00 9.51 152 ILE B CA 1
ATOM 3388 C C . ILE B 1 150 ? 4.438 13.276 51.404 1.00 8.71 152 ILE B C 1
ATOM 3389 O O . ILE B 1 150 ? 4.364 12.185 52.035 1.00 9.90 152 ILE B O 1
ATOM 3394 N N . VAL B 1 151 ? 4.209 14.458 51.934 1.00 9.50 153 VAL B N 1
ATOM 3395 C CA . VAL B 1 151 ? 3.783 14.654 53.342 1.00 10.15 153 VAL B CA 1
ATOM 3396 C C . VAL B 1 151 ? 2.385 15.238 53.294 1.00 9.43 153 VAL B C 1
ATOM 3397 O O . VAL B 1 151 ? 2.203 16.337 52.777 1.00 10.66 153 VAL B O 1
ATOM 3401 N N . MET B 1 152 ? 1.417 14.466 53.744 1.00 9.23 154 MET B N 1
ATOM 3402 C CA . MET B 1 152 ? -0.008 14.869 53.748 1.00 9.00 154 MET B CA 1
ATOM 3403 C C . MET B 1 152 ? -0.636 14.210 54.969 1.00 8.82 154 MET B C 1
ATOM 3404 O O . MET B 1 152 ? -0.392 12.990 55.184 1.00 8.66 154 MET B O 1
ATOM 3409 N N . ASN B 1 153 ? -1.534 14.928 55.637 1.00 8.39 155 ASN B N 1
ATOM 3410 C CA . ASN B 1 153 ? -2.381 14.295 56.670 1.00 9.25 155 ASN B CA 1
ATOM 3411 C C . ASN B 1 153 ? -1.541 13.542 57.704 1.00 8.78 155 ASN B C 1
ATOM 3412 O O . ASN B 1 153 ? -1.953 12.467 58.107 1.00 9.41 155 ASN B O 1
ATOM 3417 N N . ASP B 1 154 ? -0.389 14.106 58.118 1.00 8.56 156 ASP B N 1
ATOM 3418 C CA . ASP B 1 154 ? 0.398 13.571 59.269 1.00 9.50 156 ASP B CA 1
ATOM 3419 C C . ASP B 1 154 ? 1.139 12.293 58.838 1.00 8.31 156 ASP B C 1
ATOM 3420 O O . ASP B 1 154 ? 1.668 11.577 59.713 1.00 9.74 156 ASP B O 1
ATOM 3425 N N . GLU B 1 155 ? 1.244 12.059 57.525 1.00 8.16 157 GLU B N 1
ATOM 3426 C CA . GLU B 1 155 ? 1.801 10.813 56.961 1.00 8.79 157 GLU B CA 1
ATOM 3427 C C . GLU B 1 155 ? 2.938 11.189 56.017 1.00 8.59 157 GLU B C 1
ATOM 3428 O O .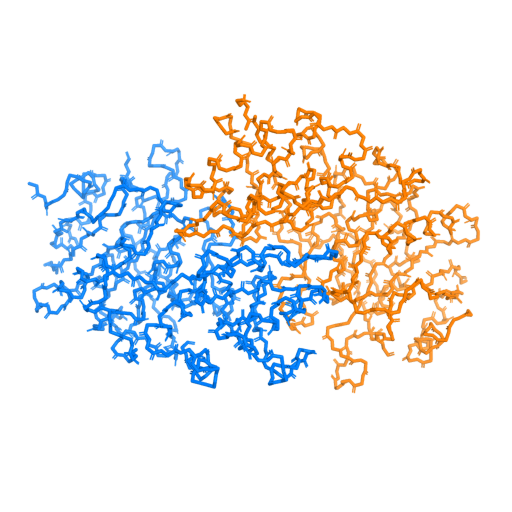 GLU B 1 155 ? 2.865 12.216 55.348 1.00 8.62 157 GLU B O 1
ATOM 3434 N N . ILE B 1 156 ? 3.935 10.326 55.971 1.00 8.25 158 ILE B N 1
ATOM 3435 C CA . ILE B 1 156 ? 5.066 10.417 55.008 1.00 8.02 158 ILE B CA 1
ATOM 3436 C C . ILE B 1 156 ? 4.971 9.230 54.066 1.00 7.78 158 ILE B C 1
ATOM 3437 O O . ILE B 1 156 ? 5.063 8.071 54.531 1.00 8.51 158 ILE B O 1
ATOM 3442 N N . HIS B 1 157 ? 4.777 9.517 52.783 1.00 8.44 159 HIS B N 1
ATOM 3443 C CA . HIS B 1 157 ? 4.628 8.489 51.729 1.00 8.26 159 HIS B CA 1
ATOM 3444 C C . HIS B 1 157 ? 5.819 8.498 50.791 1.00 8.14 159 HIS B C 1
ATOM 3445 O O . HIS B 1 157 ? 6.204 9.567 50.292 1.00 9.53 159 HIS B O 1
ATOM 3452 N N . ALA B 1 158 ? 6.360 7.316 50.510 1.00 8.89 160 ALA B N 1
ATOM 3453 C CA . ALA B 1 158 ? 7.408 7.162 49.480 1.00 8.89 160 ALA B CA 1
ATOM 3454 C C . ALA B 1 158 ? 6.825 7.524 48.110 1.00 7.72 160 ALA B C 1
ATOM 3455 O O . ALA B 1 158 ? 5.709 6.985 47.768 1.00 8.92 160 ALA B O 1
ATOM 3457 N N . ALA B 1 159 ? 7.539 8.300 47.299 1.00 8.54 161 ALA B N 1
ATOM 3458 C CA . ALA B 1 159 ? 7.047 8.732 45.971 1.00 8.90 161 ALA B CA 1
ATOM 3459 C C . ALA B 1 159 ? 6.695 7.498 45.136 1.00 8.37 161 ALA B C 1
ATOM 3460 O O . ALA B 1 159 ? 5.761 7.594 44.351 1.00 10.41 161 ALA B O 1
ATOM 3462 N N . ARG B 1 160 ? 7.484 6.419 45.178 1.00 8.08 162 ARG B N 1
ATOM 3463 C CA . ARG B 1 160 ? 7.174 5.227 44.340 1.00 9.68 162 ARG B CA 1
ATOM 3464 C C . ARG B 1 160 ? 5.751 4.725 44.617 1.00 10.00 162 ARG B C 1
ATOM 3465 O O . ARG B 1 160 ? 5.070 4.248 43.662 1.00 13.30 162 ARG B O 1
ATOM 3473 N N . GLU B 1 161 ? 5.322 4.812 45.879 1.00 8.37 163 GLU B N 1
ATOM 3474 C CA . GLU B 1 161 ? 4.175 4.039 46.364 1.00 9.66 163 GLU B CA 1
ATOM 3475 C C . GLU B 1 161 ? 2.933 4.912 46.470 1.00 8.49 163 GLU B C 1
ATOM 3476 O O . GLU B 1 161 ? 1.813 4.370 46.487 1.00 11.12 163 GLU B O 1
ATOM 3482 N N . ALA B 1 162 ? 3.100 6.223 46.564 1.00 8.24 164 ALA B N 1
ATOM 3483 C CA . ALA B 1 162 ? 2.008 7.153 46.880 1.00 9.01 164 ALA B CA 1
ATOM 3484 C C . ALA B 1 162 ? 1.053 7.306 45.705 1.00 8.72 164 ALA B C 1
ATOM 3485 O O . ALA B 1 162 ? 1.454 7.309 44.556 1.00 9.52 164 ALA B O 1
ATOM 3487 N N . THR B 1 163 ? -0.211 7.550 46.044 1.00 7.68 165 THR B N 1
ATOM 3488 C CA . THR B 1 163 ? -1.236 7.931 45.050 1.00 9.28 165 THR B CA 1
ATOM 3489 C C . THR B 1 163 ? -2.357 8.677 45.758 1.00 8.52 165 THR B C 1
ATOM 3490 O O . THR B 1 163 ? -2.550 8.469 46.978 1.00 9.11 165 THR B O 1
ATOM 3494 N N . LYS B 1 164 ? -3.026 9.552 45.026 1.00 8.68 166 LYS B N 1
ATOM 3495 C CA . LYS B 1 164 ? -4.292 10.139 45.467 1.00 7.79 166 LYS B CA 1
ATOM 3496 C C . LYS B 1 164 ? -5.401 9.106 45.197 1.00 8.23 166 LYS B C 1
ATOM 3497 O O . LYS B 1 164 ? -5.645 8.836 44.017 1.00 10.40 166 LYS B O 1
ATOM 3503 N N . LEU B 1 165 ? -6.061 8.607 46.250 1.00 8.91 167 LEU B N 1
ATOM 3504 C CA . LEU B 1 165 ? -6.992 7.456 46.201 1.00 10.72 167 LEU B CA 1
ATOM 3505 C C . LEU B 1 165 ? -8.445 7.928 46.339 1.00 9.38 167 LEU B C 1
ATOM 3506 O O . LEU B 1 165 ? -9.322 7.118 46.165 1.00 12.06 167 LEU B O 1
ATOM 3511 N N . ASN B 1 166 ? -8.676 9.196 46.671 1.00 8.99 168 ASN B N 1
ATOM 3512 C CA . ASN B 1 166 ? -10.031 9.748 46.931 1.00 8.14 168 ASN B CA 1
ATOM 3513 C C . ASN B 1 166 ? -10.134 11.156 46.335 1.00 7.31 168 ASN B C 1
ATOM 3514 O O . ASN B 1 166 ? -9.139 11.857 46.236 1.00 9.10 168 ASN B O 1
ATOM 3519 N N . THR B 1 167 ? -11.312 11.535 45.880 1.00 7.23 169 THR B N 1
ATOM 3520 C CA . THR B 1 167 ? -11.510 12.823 45.177 1.00 7.50 169 THR B CA 1
ATOM 3521 C C . THR B 1 167 ? -11.400 14.012 46.119 1.00 7.95 169 THR B C 1
ATOM 3522 O O . THR B 1 167 ? -11.020 15.102 45.629 1.00 10.22 169 THR B O 1
ATOM 3526 N N . THR B 1 168 ? -11.824 13.868 47.371 1.00 7.82 170 THR B N 1
ATOM 3527 C CA . THR B 1 168 ? -12.091 15.051 48.235 1.00 9.22 170 THR B CA 1
ATOM 3528 C C . THR B 1 168 ? -11.483 14.987 49.637 1.00 9.33 170 THR B C 1
ATOM 3529 O O . THR B 1 168 ? -11.367 16.040 50.285 1.00 10.22 170 THR B O 1
ATOM 3533 N N . ALA B 1 169 ? -11.193 13.811 50.136 1.00 9.00 171 ALA B N 1
ATOM 3534 C CA . ALA B 1 169 ? -10.909 13.639 51.578 1.00 8.79 171 ALA B CA 1
ATOM 3535 C C . ALA B 1 169 ? -9.559 14.248 51.941 1.00 8.57 171 ALA B C 1
ATOM 3536 O O . ALA B 1 169 ? -8.643 14.134 51.143 1.00 8.92 171 ALA B O 1
ATOM 3538 N N . VAL B 1 170 ? -9.415 14.742 53.156 1.00 9.10 172 VAL B N 1
ATOM 3539 C CA . VAL B 1 170 ? -8.092 15.270 53.591 1.00 8.83 172 VAL B CA 1
ATOM 3540 C C . VAL B 1 170 ? -7.091 14.121 53.664 1.00 9.28 172 VAL B C 1
ATOM 3541 O O . VAL B 1 170 ? -5.898 14.362 53.470 1.00 10.16 172 VAL B O 1
ATOM 3545 N N . ASN B 1 171 ? -7.603 12.908 53.859 1.00 8.86 173 ASN B N 1
ATOM 3546 C CA . ASN B 1 171 ? -6.822 11.649 53.938 1.00 8.88 173 ASN B CA 1
ATOM 3547 C C . ASN B 1 171 ? -6.773 10.952 52.575 1.00 8.28 173 ASN B C 1
ATOM 3548 O O . ASN B 1 171 ? -6.582 9.726 52.518 1.00 10.25 173 ASN B O 1
ATOM 3553 N N . ALA B 1 172 ? -6.920 11.687 51.482 1.00 7.79 174 ALA B N 1
ATOM 3554 C CA . ALA B 1 172 ? -6.943 11.106 50.121 1.00 8.12 174 ALA B CA 1
ATOM 3555 C C . ALA B 1 172 ? -5.667 10.364 49.738 1.00 8.74 174 ALA B C 1
ATOM 3556 O O . ALA B 1 172 ? -5.777 9.427 48.938 1.00 9.56 174 ALA B O 1
ATOM 3558 N N . PHE B 1 173 ? -4.524 10.761 50.267 1.00 9.09 175 PHE B N 1
ATOM 3559 C CA . PHE B 1 173 ? -3.255 10.102 49.853 1.00 8.94 175 PHE B CA 1
ATOM 3560 C C . PHE B 1 173 ? -3.107 8.789 50.586 1.00 9.54 175 PHE B C 1
ATOM 3561 O O . PHE B 1 173 ? -3.485 8.675 51.737 1.00 11.87 175 PHE B O 1
ATOM 3569 N N . ALA B 1 174 ? -2.604 7.829 49.843 1.00 10.12 176 ALA B N 1
ATOM 3570 C CA . ALA B 1 174 ? -2.379 6.471 50.343 1.00 9.64 176 ALA B CA 1
ATOM 3571 C C . ALA B 1 174 ? -1.187 5.871 49.622 1.00 9.37 176 ALA B C 1
ATOM 3572 O O . ALA B 1 174 ? -0.790 6.382 48.599 1.00 8.75 176 ALA B O 1
ATOM 3574 N N . SER B 1 175 ? -0.689 4.755 50.143 1.00 9.65 177 SER B N 1
ATOM 3575 C CA . SER B 1 175 ? 0.327 3.926 49.465 1.00 8.76 177 SER B CA 1
ATOM 3576 C C . SER B 1 175 ? -0.260 2.519 49.418 1.00 10.17 177 SER B C 1
ATOM 3577 O O . SER B 1 175 ? -0.004 1.720 50.292 1.00 9.76 177 SER B O 1
ATOM 3580 N N . PRO B 1 176 ? -1.167 2.214 48.462 1.00 10.13 178 PRO B N 1
ATOM 3581 C CA . PRO B 1 176 ? -2.013 1.015 48.575 1.00 12.38 178 PRO B CA 1
ATOM 3582 C C . PRO B 1 176 ? -1.248 -0.313 48.553 1.00 10.25 178 PRO B C 1
ATOM 3583 O O . PRO B 1 176 ? -1.753 -1.283 49.054 1.00 13.04 178 PRO B O 1
ATOM 3587 N N . ASN B 1 177 ? -0.032 -0.330 48.005 1.00 10.08 179 ASN B N 1
ATOM 3588 C CA . ASN B 1 177 ? 0.732 -1.593 47.889 1.00 9.66 179 ASN B CA 1
ATOM 3589 C C . ASN B 1 177 ? 1.689 -1.795 49.067 1.00 10.66 179 ASN B C 1
ATOM 3590 O O . ASN B 1 177 ? 2.158 -2.907 49.250 1.00 14.96 179 ASN B O 1
ATOM 3595 N N . THR B 1 178 ? 2.000 -0.726 49.783 1.00 11.51 180 THR B N 1
ATOM 3596 C CA . THR B 1 178 ? 2.849 -0.751 50.984 1.00 12.91 180 THR B CA 1
ATOM 3597 C C . THR B 1 178 ? 1.948 -0.075 52.024 1.00 18.03 180 THR B C 1
ATOM 3598 O O . THR B 1 178 ? 0.874 -0.653 52.452 1.00 22.21 180 THR B O 1
ATOM 3602 N N . GLY B 1 179 ? 2.204 1.154 52.246 1.00 14.21 181 GLY B N 1
ATOM 3603 C CA . GLY B 1 179 ? 1.625 1.969 53.307 1.00 15.02 181 GLY B CA 1
ATOM 3604 C C . GLY B 1 179 ? 2.625 3.085 53.479 1.00 11.91 181 GLY B C 1
ATOM 3605 O O . GLY B 1 179 ? 3.703 3.024 52.838 1.00 13.04 181 GLY B O 1
ATOM 3606 N N . LYS B 1 180 ? 2.290 4.060 54.279 1.00 11.12 182 LYS B N 1
ATOM 3607 C CA . LYS B 1 180 ? 3.213 5.160 54.600 1.00 9.40 182 LYS B CA 1
ATOM 3608 C C . LYS B 1 180 ? 4.532 4.606 55.152 1.00 9.60 182 LYS B C 1
ATOM 3609 O O . LYS B 1 180 ? 4.553 3.544 55.804 1.00 10.72 182 LYS B O 1
ATOM 3615 N N . ILE B 1 181 ? 5.608 5.328 54.870 1.00 9.70 183 ILE B N 1
ATOM 3616 C CA . ILE B 1 181 ? 6.930 4.928 55.429 1.00 8.74 183 ILE B CA 1
ATOM 3617 C C . ILE B 1 181 ? 7.128 5.586 56.794 1.00 9.04 183 ILE B C 1
ATOM 3618 O O . ILE B 1 181 ? 8.036 5.177 57.514 1.00 9.90 183 ILE B O 1
ATOM 3623 N N . GLY B 1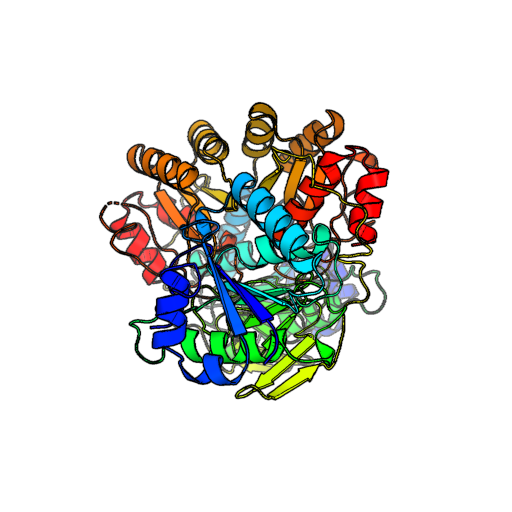 182 ? 6.360 6.628 57.111 1.00 10.03 184 GLY B N 1
ATOM 3624 C CA . GLY B 1 182 ? 6.548 7.295 58.408 1.00 9.18 184 GLY B CA 1
ATOM 3625 C C . GLY B 1 182 ? 5.396 8.214 58.721 1.00 8.96 184 GLY B C 1
ATOM 3626 O O . GLY B 1 182 ? 4.426 8.279 57.940 1.00 10.93 184 GLY B O 1
ATOM 3627 N N . THR B 1 183 ? 5.535 8.893 59.834 1.00 10.30 185 THR B N 1
ATOM 3628 C CA . THR B 1 183 ? 4.521 9.802 60.379 1.00 10.21 185 THR B CA 1
ATOM 3629 C C . THR B 1 183 ? 5.155 11.109 60.778 1.00 9.78 185 THR B C 1
ATOM 3630 O O . THR B 1 183 ? 6.346 11.178 61.060 1.00 10.08 185 THR B O 1
ATOM 3634 N N . VAL B 1 184 ? 4.342 12.135 60.771 1.00 8.98 186 VAL B N 1
ATOM 3635 C CA . VAL B 1 184 ? 4.734 13.430 61.335 1.00 9.60 186 VAL B CA 1
ATOM 3636 C C . VAL B 1 184 ? 3.515 14.047 62.008 1.00 10.81 186 VAL B C 1
ATOM 3637 O O . VAL B 1 184 ? 2.502 14.248 61.354 1.00 12.59 186 VAL B O 1
ATOM 3641 N N . TYR B 1 185 ? 3.592 14.221 63.314 1.00 10.01 187 TYR B N 1
ATOM 3642 C CA . TYR B 1 185 ? 2.439 14.610 64.156 1.00 10.87 187 TYR B CA 1
ATOM 3643 C C . TYR B 1 185 ? 2.858 15.796 65.009 1.00 11.82 187 TYR B C 1
ATOM 3644 O O . TYR B 1 185 ? 3.786 15.690 65.835 1.00 12.75 187 TYR B O 1
ATOM 3653 N N . TYR B 1 186 ? 2.287 16.948 64.670 1.00 11.29 188 TYR B N 1
ATOM 3654 C CA . TYR B 1 186 ? 2.652 18.250 65.265 1.00 11.44 188 TYR B CA 1
ATOM 3655 C C . TYR B 1 186 ? 4.176 18.378 65.165 1.00 10.54 188 TYR B C 1
ATOM 3656 O O . TYR B 1 186 ? 4.788 18.783 66.147 1.00 15.84 188 TYR B O 1
ATOM 3665 N N . GLY B 1 187 ? 4.736 17.977 64.018 1.00 13.40 189 GLY B N 1
ATOM 3666 C CA . GLY B 1 187 ? 6.152 18.225 63.695 1.00 13.08 189 GLY B CA 1
ATOM 3667 C C . GLY B 1 187 ? 7.084 17.131 64.188 1.00 13.20 189 GLY B C 1
ATOM 3668 O O . GLY B 1 187 ? 8.277 17.236 63.905 1.00 13.81 189 GLY B O 1
ATOM 3669 N N . LYS B 1 188 ? 6.567 16.138 64.921 1.00 13.79 190 LYS B N 1
ATOM 3670 C CA . LYS B 1 188 ? 7.388 15.004 65.409 1.00 11.61 190 LYS B CA 1
ATOM 3671 C C . LYS B 1 188 ? 7.451 13.973 64.292 1.00 10.19 190 LYS B C 1
ATOM 3672 O O . LYS B 1 188 ? 6.409 13.402 63.963 1.00 12.94 190 LYS B O 1
ATOM 3678 N N . VAL B 1 189 ? 8.663 13.741 63.773 1.00 11.36 191 VAL B N 1
ATOM 3679 C CA . VAL B 1 189 ? 8.927 12.891 62.582 1.00 12.26 191 VAL B CA 1
ATOM 3680 C C . VAL B 1 189 ? 9.438 11.521 63.018 1.00 10.60 191 VAL B C 1
ATOM 3681 O O . VAL B 1 189 ? 10.422 11.453 63.763 1.00 11.88 191 VAL B O 1
ATOM 3685 N N . GLU B 1 190 ? 8.819 10.481 62.501 1.00 11.27 192 GLU B N 1
ATOM 3686 C CA . GLU B 1 190 ? 9.174 9.088 62.806 1.00 12.62 192 GLU B CA 1
ATOM 3687 C C . GLU B 1 190 ? 9.099 8.306 61.518 1.00 10.14 192 GLU B C 1
ATOM 3688 O O . GLU B 1 190 ? 8.084 8.363 60.847 1.00 12.92 192 GLU B O 1
ATOM 3694 N N . TYR B 1 191 ? 10.183 7.605 61.188 1.00 10.68 193 TYR B N 1
ATOM 3695 C CA . TYR B 1 191 ? 10.196 6.673 60.049 1.00 11.20 193 TYR B CA 1
ATOM 3696 C C . TYR B 1 191 ? 10.108 5.262 60.585 1.00 10.18 193 TYR B C 1
ATOM 3697 O O . TYR B 1 191 ? 10.727 4.932 61.582 1.00 11.98 193 TYR B O 1
ATOM 3706 N N . PHE B 1 192 ? 9.340 4.439 59.875 1.00 10.28 194 PHE B N 1
ATOM 3707 C CA . PHE B 1 192 ? 9.204 3.002 60.235 1.00 9.60 194 PHE B CA 1
ATOM 3708 C C . PHE B 1 192 ? 9.751 2.096 59.140 1.00 9.15 194 PHE B C 1
ATOM 3709 O O . PHE B 1 192 ? 10.174 0.986 59.443 1.00 9.41 194 PHE B O 1
ATOM 3717 N N . THR B 1 193 ? 9.715 2.541 57.899 1.00 10.31 195 THR B N 1
ATOM 3718 C CA . THR B 1 193 ? 10.190 1.754 56.748 1.00 9.46 195 THR B CA 1
ATOM 3719 C C . THR B 1 193 ? 10.890 2.705 55.782 1.00 8.58 195 THR B C 1
ATOM 3720 O O . THR B 1 193 ? 10.857 3.943 55.979 1.00 9.78 195 THR B O 1
ATOM 3724 N N . GLN B 1 194 ? 11.589 2.100 54.836 1.00 11.57 196 GLN B N 1
ATOM 3725 C CA . GLN B 1 194 ? 12.115 2.803 53.673 1.00 10.79 196 GLN B CA 1
ATOM 3726 C C . GLN B 1 194 ? 11.962 1.917 52.446 1.00 10.54 196 GLN B C 1
ATOM 3727 O O . GLN B 1 194 ? 11.963 0.672 52.545 1.00 9.71 196 GLN B O 1
ATOM 3733 N N . SER B 1 195 ? 11.865 2.555 51.295 1.00 11.15 197 SER B N 1
ATOM 3734 C CA . SER B 1 195 ? 11.806 1.839 49.999 1.00 10.87 197 SER B CA 1
ATOM 3735 C C . SER B 1 195 ? 13.110 1.068 49.822 1.00 11.77 197 SER B C 1
ATOM 3736 O O . SER B 1 195 ? 14.162 1.641 50.128 1.00 13.47 197 SER B O 1
ATOM 3739 N N . VAL B 1 196 ? 13.029 -0.153 49.283 1.00 11.14 198 VAL B N 1
ATOM 3740 C CA . VAL B 1 196 ? 14.220 -0.904 48.797 1.00 11.79 198 VAL B CA 1
ATOM 3741 C C . VAL B 1 196 ? 14.315 -0.841 47.271 1.00 10.56 198 VAL B C 1
ATOM 3742 O O . VAL B 1 196 ? 15.164 -1.530 46.719 1.00 13.90 198 VAL B O 1
ATOM 3746 N N . ARG B 1 197 ? 13.433 -0.084 46.604 1.00 11.13 199 ARG B N 1
ATOM 3747 C CA . ARG B 1 197 ? 13.517 0.069 45.135 1.00 11.13 199 ARG B CA 1
ATOM 3748 C C . ARG B 1 197 ? 14.414 1.280 44.913 1.00 11.07 199 ARG B C 1
ATOM 3749 O O . ARG B 1 197 ? 14.360 2.253 45.658 1.00 12.05 199 ARG B O 1
ATOM 3757 N N . PRO B 1 198 ? 15.317 1.243 43.929 1.00 11.38 200 PRO B N 1
ATOM 3758 C CA . PRO B 1 198 ? 16.259 2.346 43.759 1.00 12.18 200 PRO B CA 1
ATOM 3759 C C . PRO B 1 198 ? 15.537 3.662 43.435 1.00 11.14 200 PRO B C 1
ATOM 3760 O O . PRO B 1 198 ? 14.562 3.730 42.710 1.00 13.90 200 PRO B O 1
ATOM 3764 N N . HIS B 1 199 ? 16.122 4.724 43.950 1.00 12.11 201 HIS B N 1
ATOM 3765 C CA . HIS B 1 199 ? 15.628 6.094 43.805 1.00 11.36 201 HIS B CA 1
ATOM 3766 C C . HIS B 1 199 ? 16.802 7.060 43.844 1.00 11.23 201 HIS B C 1
ATOM 3767 O O . HIS B 1 199 ? 17.942 6.662 44.236 1.00 11.47 201 HIS B O 1
ATOM 3774 N N . THR B 1 200 ? 16.520 8.268 43.396 1.00 13.17 202 THR B N 1
ATOM 3775 C CA . THR B 1 200 ? 17.365 9.479 43.477 1.00 13.98 202 THR B CA 1
ATOM 3776 C C . THR B 1 200 ? 18.792 9.146 42.991 1.00 16.88 202 THR B C 1
ATOM 3777 O O . THR B 1 200 ? 18.968 8.845 41.796 1.00 17.77 202 THR B O 1
ATOM 3781 N N . LEU B 1 201 ? 19.782 9.176 43.874 1.00 19.99 203 LEU B N 1
ATOM 3782 C CA . LEU B 1 201 ? 21.195 8.956 43.480 1.00 22.56 203 LEU B CA 1
ATOM 3783 C C . LEU B 1 201 ? 21.423 7.616 42.773 1.00 22.46 203 LEU B C 1
ATOM 3784 O O . LEU B 1 201 ? 22.401 7.549 41.971 1.00 29.18 203 LEU B O 1
ATOM 3789 N N . ALA B 1 202 ? 20.667 6.569 43.126 1.00 19.16 204 ALA B N 1
ATOM 3790 C CA . ALA B 1 202 ? 20.830 5.181 42.624 1.00 21.20 204 ALA B CA 1
ATOM 3791 C C . ALA B 1 202 ? 20.089 5.012 41.304 1.00 19.60 204 ALA B C 1
ATOM 3792 O O . ALA B 1 202 ? 20.161 3.921 40.709 1.00 23.78 204 ALA B O 1
ATOM 3794 N N . SER B 1 203 ? 19.289 6.002 40.922 1.00 17.52 205 SER B N 1
ATOM 3795 C CA . SER B 1 203 ? 18.518 5.921 39.667 1.00 17.42 205 SER B CA 1
ATOM 3796 C C . SER B 1 203 ? 19.440 6.087 38.465 1.00 14.52 205 SER B C 1
ATOM 3797 O O . SER B 1 203 ? 20.297 6.970 38.476 1.00 14.20 205 SER B O 1
ATOM 3800 N N . GLU B 1 204 ? 19.223 5.289 37.425 1.00 14.19 206 GLU B N 1
ATOM 3801 C CA . GLU B 1 204 ? 20.053 5.395 36.198 1.00 15.75 206 GLU B CA 1
ATOM 3802 C C . GLU B 1 204 ? 19.620 6.597 35.352 1.00 14.15 206 GLU B C 1
ATOM 3803 O O . GLU B 1 204 ? 20.328 6.889 34.376 1.00 18.63 206 GLU B O 1
ATOM 3809 N N . PHE B 1 205 ? 18.503 7.250 35.676 1.00 14.12 207 PHE B N 1
ATOM 3810 C CA . PHE B 1 205 ? 17.914 8.288 34.805 1.00 15.71 207 PHE B CA 1
ATOM 3811 C C . PHE B 1 205 ? 18.546 9.629 35.127 1.00 19.60 207 PHE B C 1
ATOM 3812 O O . PHE B 1 205 ? 18.748 9.961 36.312 1.00 23.41 207 PHE B O 1
ATOM 3820 N N . ASP B 1 206 ? 18.857 10.343 34.047 1.00 19.00 208 ASP B N 1
ATOM 3821 C CA . ASP B 1 206 ? 19.484 11.684 34.029 1.00 21.01 208 ASP B CA 1
ATOM 3822 C C . ASP B 1 206 ? 18.648 12.484 33.046 1.00 20.07 208 ASP B C 1
ATOM 3823 O O . ASP B 1 206 ? 18.550 12.049 31.893 1.00 20.19 208 ASP B O 1
ATOM 3828 N N . ILE B 1 207 ? 18.011 13.561 33.480 1.00 14.40 209 ILE B N 1
ATOM 3829 C CA . ILE B 1 207 ? 17.250 14.411 32.513 1.00 15.41 209 ILE B CA 1
ATOM 3830 C C . ILE B 1 207 ? 18.015 15.712 32.253 1.00 13.29 209 ILE B C 1
ATOM 3831 O O . ILE B 1 207 ? 17.450 16.620 31.622 1.00 14.39 209 ILE B O 1
ATOM 3836 N N . SER B 1 208 ? 19.273 15.809 32.688 1.00 14.75 210 SER B N 1
ATOM 3837 C CA . SER B 1 208 ? 20.039 17.059 32.528 1.00 15.14 210 SER B CA 1
ATOM 3838 C C . SER B 1 208 ? 20.157 17.375 31.034 1.00 13.83 210 SER B C 1
ATOM 3839 O O . SER B 1 208 ? 20.230 18.576 30.708 1.00 16.77 210 SER B O 1
ATOM 3842 N N . LYS B 1 209 ? 20.109 16.363 30.166 1.00 15.24 211 LYS B N 1
ATOM 3843 C CA . LYS B 1 209 ? 20.258 16.538 28.696 1.00 17.07 211 LYS B CA 1
ATOM 3844 C C . LYS B 1 209 ? 18.934 16.307 27.958 1.00 16.08 211 LYS B C 1
ATOM 3845 O O . LYS B 1 209 ? 18.970 16.101 26.750 1.00 17.52 211 LYS B O 1
ATOM 3851 N N . ILE B 1 210 ? 17.801 16.411 28.645 1.00 13.29 212 ILE B N 1
ATOM 3852 C CA . ILE B 1 210 ? 16.467 16.176 28.026 1.00 12.82 212 ILE B CA 1
ATOM 3853 C C . ILE B 1 210 ? 15.651 17.472 28.016 1.00 11.54 212 ILE B C 1
ATOM 3854 O O . ILE B 1 210 ? 15.525 18.146 29.057 1.00 12.86 212 ILE B O 1
ATOM 3859 N N . GLU B 1 211 ? 15.151 17.823 26.840 1.00 12.91 213 GLU B N 1
ATOM 3860 C CA . GLU B 1 211 ? 14.333 19.033 26.619 1.00 10.90 213 GLU B CA 1
ATOM 3861 C C . GLU B 1 211 ? 12.829 18.703 26.590 1.00 10.55 213 GLU B C 1
ATOM 3862 O O . GLU B 1 211 ? 12.025 19.549 27.000 1.00 12.94 213 GLU B O 1
ATOM 3868 N N . GLU B 1 212 ? 12.489 17.520 26.085 1.00 10.40 214 GLU B N 1
ATOM 3869 C CA . GLU B 1 212 ? 11.077 17.104 25.892 1.00 12.51 214 GLU B CA 1
ATOM 3870 C C . GLU B 1 212 ? 10.994 15.618 26.187 1.00 14.08 214 GLU B C 1
ATOM 3871 O O . GLU B 1 212 ? 11.824 14.845 25.664 1.00 14.97 214 GLU B O 1
ATOM 3877 N N . LEU B 1 213 ? 9.962 15.226 26.916 1.00 11.96 215 LEU B N 1
ATOM 3878 C CA . LEU B 1 213 ? 9.775 13.813 27.234 1.00 10.19 215 LEU B CA 1
ATOM 3879 C C . LEU B 1 213 ? 9.035 13.152 26.087 1.00 9.20 215 LEU B C 1
ATOM 3880 O O . LEU B 1 213 ? 8.160 13.739 25.463 1.00 12.10 215 LEU B O 1
ATOM 3885 N N . PRO B 1 214 ? 9.325 11.861 25.833 1.00 10.56 216 PRO B N 1
ATOM 3886 C CA . PRO B 1 214 ? 8.592 11.067 24.863 1.00 11.05 216 PRO B CA 1
ATOM 3887 C C . PRO B 1 214 ? 7.083 11.041 25.176 1.00 11.29 216 PRO B C 1
ATOM 3888 O O . PRO B 1 214 ? 6.658 11.075 26.332 1.00 12.42 216 PRO B O 1
ATOM 3892 N N . ARG B 1 215 ? 6.279 11.002 24.134 1.00 8.94 217 ARG B N 1
ATOM 3893 C CA . ARG B 1 215 ? 4.817 10.919 24.290 1.00 8.55 217 ARG B CA 1
ATOM 3894 C C . ARG B 1 215 ? 4.426 9.506 24.717 1.00 8.36 217 ARG B C 1
ATOM 3895 O O . ARG B 1 215 ? 4.723 8.563 23.992 1.00 8.57 217 ARG B O 1
ATOM 3903 N N . VAL B 1 216 ? 3.635 9.434 25.782 1.00 7.94 218 VAL B N 1
ATOM 3904 C CA . VAL B 1 216 ? 3.083 8.162 26.305 1.00 8.31 218 VAL B CA 1
ATOM 3905 C C . VAL B 1 216 ? 1.625 8.398 26.645 1.00 8.45 218 VAL B C 1
ATOM 3906 O O . VAL B 1 216 ? 1.302 9.293 27.468 1.00 10.12 218 VAL B O 1
ATOM 3910 N N . ASP B 1 217 ? 0.785 7.690 25.938 1.00 8.24 219 ASP B N 1
ATOM 3911 C CA . ASP B 1 217 ? -0.684 7.778 26.166 1.00 8.18 219 ASP B CA 1
ATOM 3912 C C . ASP B 1 217 ? -1.123 6.730 27.184 1.00 8.61 219 ASP B C 1
ATOM 3913 O O . ASP B 1 217 ? -0.377 5.778 27.422 1.00 9.13 219 ASP B O 1
ATOM 3918 N N . ILE B 1 218 ? -2.288 6.964 27.808 1.00 7.53 220 ILE B N 1
ATOM 3919 C CA . ILE B 1 218 ? -2.926 5.999 28.731 1.00 6.79 220 ILE B CA 1
ATOM 3920 C C . ILE B 1 218 ? -4.311 5.676 28.185 1.00 7.70 220 ILE B C 1
ATOM 3921 O O . ILE B 1 218 ? -5.038 6.608 27.873 1.00 8.73 220 ILE B O 1
ATOM 3926 N N . LEU B 1 219 ? -4.603 4.390 28.101 1.00 7.18 221 LEU B N 1
ATOM 3927 C CA . LEU B 1 219 ? -5.925 3.879 27.674 1.00 7.90 221 LEU B CA 1
ATOM 3928 C C . LEU B 1 219 ? -6.635 3.164 28.821 1.00 8.44 221 LEU B C 1
ATOM 3929 O O . LEU B 1 219 ? -6.022 2.412 29.619 1.00 10.33 221 LEU B O 1
ATOM 3934 N N . TYR B 1 220 ? -7.939 3.367 28.857 1.00 8.97 222 TYR B N 1
ATOM 3935 C CA . TYR B 1 220 ? -8.807 2.850 29.935 1.00 9.48 222 TYR B CA 1
ATOM 3936 C C . TYR B 1 220 ? -9.589 1.659 29.380 1.00 8.56 222 TYR B C 1
ATOM 3937 O O . TYR B 1 220 ? -10.496 1.845 28.544 1.00 10.98 222 TYR B O 1
ATOM 3946 N N . ALA B 1 221 ? -9.328 0.461 29.877 1.00 8.36 223 ALA B N 1
ATOM 3947 C CA . ALA B 1 221 ? -9.952 -0.753 29.334 1.00 9.45 223 ALA B CA 1
ATOM 3948 C C . ALA B 1 221 ? -11.343 -0.983 29.929 1.00 8.71 223 ALA B C 1
ATOM 3949 O O . ALA B 1 221 ? -11.570 -0.671 31.115 1.00 9.88 223 ALA B O 1
ATOM 3951 N N . HIS B 1 222 ? -12.214 -1.605 29.126 1.00 8.87 224 HIS B N 1
ATOM 3952 C CA . HIS B 1 222 ? -13.598 -1.925 29.544 1.00 9.05 224 HIS B CA 1
ATOM 3953 C C . HIS B 1 222 ? -14.183 -2.974 28.613 1.00 7.54 224 HIS B C 1
ATOM 3954 O O . HIS B 1 222 ? -13.706 -3.187 27.511 1.00 8.44 224 HIS B O 1
ATOM 3961 N N . PRO B 1 223 ? -15.293 -3.614 29.002 1.00 8.24 225 PRO B N 1
ATOM 3962 C CA . PRO B 1 223 ? -16.030 -4.459 28.085 1.00 9.41 225 PRO B CA 1
ATOM 3963 C C . PRO B 1 223 ? -16.411 -3.706 26.794 1.00 8.23 225 PRO B C 1
ATOM 3964 O O . PRO B 1 223 ? -16.721 -2.486 26.818 1.00 11.17 225 PRO B O 1
ATOM 3968 N N . ASP B 1 224 ? -16.470 -4.453 25.689 1.00 9.95 226 ASP B N 1
ATOM 3969 C CA . ASP B 1 224 ? -16.881 -3.905 24.367 1.00 10.38 226 ASP B CA 1
ATOM 3970 C C . ASP B 1 224 ? -15.954 -2.744 24.013 1.00 9.63 226 ASP B C 1
ATOM 3971 O O . ASP B 1 224 ? -16.392 -1.636 23.606 1.00 11.65 226 ASP B O 1
ATOM 3976 N N . ASP B 1 225 ? -14.686 -2.965 24.274 1.00 10.18 227 ASP B N 1
ATOM 3977 C CA . ASP B 1 225 ? -13.642 -1.947 24.010 1.00 9.84 227 ASP B CA 1
ATOM 3978 C C . ASP B 1 225 ? -13.355 -1.845 22.511 1.00 9.70 227 ASP B C 1
ATOM 3979 O O . ASP B 1 225 ? -13.959 -2.528 21.631 1.00 10.95 227 ASP B O 1
ATOM 3984 N N . THR B 1 226 ? -12.410 -0.974 22.197 1.00 10.63 228 THR B N 1
ATOM 3985 C CA . THR B 1 226 ? -12.240 -0.458 20.831 1.00 9.72 228 THR B CA 1
ATOM 3986 C C . THR B 1 226 ? -10.758 -0.509 20.427 1.00 7.91 228 THR B C 1
ATOM 3987 O O . THR B 1 226 ? -9.894 -0.592 21.327 1.00 10.10 228 THR B O 1
ATOM 3991 N N . ASP B 1 227 ? -10.523 -0.382 19.117 1.00 8.55 229 ASP B N 1
ATOM 3992 C CA . ASP B 1 227 ? -9.180 -0.149 18.533 1.00 9.00 229 ASP B CA 1
ATOM 3993 C C . ASP B 1 227 ? -8.930 1.331 18.242 1.00 9.00 229 ASP B C 1
ATOM 3994 O O . ASP B 1 227 ? -7.787 1.685 17.936 1.00 11.00 229 ASP B O 1
ATOM 3999 N N . VAL B 1 228 ? -9.947 2.196 18.279 1.00 9.66 230 VAL B N 1
ATOM 4000 C CA . VAL B 1 228 ? -9.791 3.542 17.640 1.00 9.87 230 VAL B CA 1
ATOM 4001 C C . VAL B 1 228 ? -8.918 4.428 18.536 1.00 9.87 230 VAL B C 1
ATOM 4002 O O . VAL B 1 228 ? -8.333 5.392 18.028 1.00 10.75 230 VAL B O 1
ATOM 4006 N N . LEU B 1 229 ? -8.796 4.131 19.818 1.00 8.86 231 LEU B N 1
ATOM 4007 C CA . LEU B 1 229 ? -7.985 5.002 20.703 1.00 8.85 231 LEU B CA 1
ATOM 4008 C C . LEU B 1 229 ? -6.511 4.624 20.605 1.00 9.24 231 LEU B C 1
ATOM 4009 O O . LEU B 1 229 ? -5.659 5.510 20.491 1.00 10.63 231 LEU B O 1
ATOM 4014 N N . VAL B 1 230 ? -6.221 3.334 20.538 1.00 9.62 232 VAL B N 1
ATOM 4015 C CA . VAL B 1 230 ? -4.863 2.882 20.172 1.00 9.42 232 VAL B CA 1
ATOM 4016 C C . VAL B 1 230 ? -4.482 3.564 18.853 1.00 8.69 232 VAL B C 1
ATOM 4017 O O . VAL B 1 230 ? -3.395 4.111 18.740 1.00 11.31 232 VAL B O 1
ATOM 4021 N N . ASN B 1 231 ? -5.341 3.499 17.842 1.00 9.68 233 ASN B N 1
ATOM 4022 C CA . ASN B 1 231 ? -4.992 3.990 16.492 1.00 9.44 233 ASN B CA 1
ATOM 4023 C C . ASN B 1 231 ? -4.697 5.485 16.575 1.00 10.22 233 ASN B C 1
ATOM 4024 O O . ASN B 1 231 ? -3.768 5.924 15.898 1.00 11.87 233 ASN B O 1
ATOM 4029 N N . ALA B 1 232 ? -5.500 6.230 17.354 1.00 9.81 234 ALA B N 1
ATOM 4030 C CA . ALA B 1 232 ? -5.362 7.686 17.465 1.00 10.23 234 ALA B CA 1
ATOM 4031 C C . ALA B 1 232 ? -4.054 8.011 18.199 1.00 10.56 234 ALA B C 1
ATOM 4032 O O . ALA B 1 232 ? -3.348 8.949 17.778 1.00 11.11 234 ALA B O 1
ATOM 4034 N N . ALA B 1 233 ? -3.684 7.241 19.212 1.00 10.48 235 ALA B N 1
ATOM 4035 C CA . ALA B 1 233 ? -2.414 7.450 19.926 1.00 10.81 235 ALA B CA 1
ATOM 4036 C C . ALA B 1 233 ? -1.253 7.194 18.946 1.00 11.95 235 ALA B C 1
ATOM 4037 O O . ALA B 1 233 ? -0.321 8.029 18.875 1.00 11.86 235 ALA B O 1
ATOM 4039 N N . LEU B 1 234 ? -1.313 6.140 18.138 1.00 11.99 236 LEU B N 1
ATOM 4040 C CA . LEU B 1 234 ? -0.242 5.863 17.151 1.00 13.15 236 LEU B CA 1
ATOM 4041 C C . LEU B 1 234 ? -0.129 7.052 16.194 1.00 12.01 236 LEU B C 1
ATOM 4042 O O . LEU B 1 234 ? 1.000 7.466 15.920 1.00 13.30 236 LEU B O 1
ATOM 4047 N N . GLN B 1 235 ? -1.262 7.497 15.637 1.00 12.38 237 GLN B N 1
ATOM 4048 C CA . GLN B 1 235 ? -1.297 8.563 14.607 1.00 14.15 237 GLN B CA 1
ATOM 4049 C C . GLN B 1 235 ? -0.705 9.869 15.200 1.00 13.36 237 GLN B C 1
ATOM 4050 O O . GLN B 1 235 ? -0.054 10.638 14.473 1.00 13.18 237 GLN B O 1
ATOM 4056 N N . ALA B 1 236 ? -0.867 10.088 16.502 1.00 12.40 238 ALA B N 1
ATOM 4057 C CA . ALA B 1 236 ? -0.416 11.297 17.198 1.00 12.62 238 ALA B CA 1
ATOM 4058 C C . ALA B 1 236 ? 1.040 11.143 17.631 1.00 11.36 238 ALA B C 1
ATOM 4059 O O . ALA B 1 236 ? 1.565 12.089 18.236 1.00 14.91 238 ALA B O 1
ATOM 4061 N N . GLY B 1 237 ? 1.675 10.019 17.312 1.00 12.30 239 GLY B N 1
ATOM 4062 C CA . GLY B 1 237 ? 3.130 9.841 17.486 1.00 12.83 239 GLY B CA 1
ATOM 4063 C C . GLY B 1 237 ? 3.461 9.407 18.905 1.00 11.96 239 GLY B C 1
ATOM 4064 O O . GLY B 1 237 ? 4.619 9.603 19.338 1.00 11.31 239 GLY B O 1
ATOM 4065 N N . ALA B 1 238 ? 2.555 8.668 19.563 1.00 9.64 240 ALA B N 1
ATOM 4066 C CA . ALA B 1 238 ? 2.892 7.988 20.831 1.00 11.01 240 ALA B CA 1
ATOM 4067 C C . ALA B 1 238 ? 4.133 7.111 20.619 1.00 11.39 240 ALA B C 1
ATOM 4068 O O . ALA B 1 238 ? 4.208 6.377 19.626 1.00 11.41 240 ALA B O 1
ATOM 4070 N N . LYS B 1 239 ? 5.080 7.202 21.532 1.00 9.92 241 LYS B N 1
ATOM 4071 C CA . LYS B 1 239 ? 6.255 6.301 21.581 1.00 9.96 241 LYS B CA 1
ATOM 4072 C C . LYS B 1 239 ? 6.014 5.170 22.590 1.00 9.23 241 LYS B C 1
ATOM 4073 O O . LYS B 1 239 ? 6.673 4.092 22.543 1.00 9.95 241 LYS B O 1
ATOM 4079 N N . GLY B 1 240 ? 5.054 5.378 23.480 1.00 9.23 242 GLY B N 1
ATOM 4080 C CA . GLY B 1 240 ? 4.612 4.337 24.405 1.00 8.68 242 GLY B CA 1
ATOM 4081 C C . GLY B 1 240 ? 3.136 4.475 24.669 1.00 8.05 242 GLY B C 1
ATOM 4082 O O . GLY B 1 240 ? 2.566 5.575 24.517 1.00 8.27 242 GLY B O 1
ATOM 4083 N N . ILE B 1 241 ? 2.539 3.382 25.107 1.00 8.66 243 ILE B N 1
ATOM 4084 C CA . ILE B 1 241 ? 1.118 3.339 25.544 1.00 8.38 243 ILE B CA 1
ATOM 4085 C C . ILE B 1 241 ? 1.081 2.541 26.828 1.00 8.50 243 ILE B C 1
ATOM 4086 O O . ILE B 1 241 ? 1.568 1.407 26.846 1.00 9.78 243 ILE B O 1
ATOM 4091 N N . ILE B 1 242 ? 0.444 3.108 27.836 1.00 8.73 244 ILE B N 1
ATOM 4092 C CA . ILE B 1 242 ? 0.074 2.386 29.061 1.00 7.74 244 ILE B CA 1
ATOM 4093 C C . ILE B 1 242 ? -1.371 1.925 28.856 1.00 8.30 244 ILE B C 1
ATOM 4094 O O . ILE B 1 242 ? -2.277 2.761 28.634 1.00 8.56 244 ILE B O 1
ATOM 4099 N N . HIS B 1 243 ? -1.588 0.634 28.935 1.00 7.74 245 HIS B N 1
ATOM 4100 C CA . HIS B 1 243 ? -2.951 0.093 28.876 1.00 7.74 245 HIS B CA 1
ATOM 4101 C C . HIS B 1 243 ? -3.397 -0.170 30.314 1.00 8.35 245 HIS B C 1
ATOM 4102 O O . HIS B 1 243 ? -2.800 -1.050 30.984 1.00 10.25 245 HIS B O 1
ATOM 4109 N N . ALA B 1 244 ? -4.403 0.556 30.789 1.00 7.73 246 ALA B N 1
ATOM 4110 C CA . ALA B 1 244 ? -5.005 0.300 32.115 1.00 8.05 246 ALA B CA 1
ATOM 4111 C C . ALA B 1 244 ? -6.053 -0.796 31.965 1.00 8.87 246 ALA B C 1
ATOM 4112 O O . ALA B 1 244 ? -7.234 -0.512 31.767 1.00 10.11 246 ALA B O 1
ATOM 4114 N N . GLY B 1 245 ? -5.559 -2.022 32.058 1.00 8.70 247 GLY B N 1
ATOM 4115 C CA . GLY B 1 245 ? -6.316 -3.219 31.728 1.00 8.11 247 GLY B CA 1
ATOM 4116 C C . GLY B 1 245 ? -7.343 -3.576 32.774 1.00 7.97 247 GLY B C 1
ATOM 4117 O O . GLY B 1 245 ? -7.337 -3.087 33.902 1.00 7.67 247 GLY B O 1
ATOM 4118 N N . MET B 1 246 ? -8.225 -4.467 32.374 1.00 8.77 248 MET B N 1
ATOM 4119 C CA . MET B 1 246 ? -9.231 -5.044 33.287 1.00 7.86 248 MET B CA 1
ATOM 4120 C C . MET B 1 246 ? -8.509 -6.062 34.176 1.00 8.39 248 MET B C 1
ATOM 4121 O O . MET B 1 246 ? -7.643 -6.834 33.649 1.00 8.58 248 MET B O 1
ATOM 4126 N N . GLY B 1 247 ? -8.791 -6.053 35.476 1.00 8.46 249 GLY B N 1
ATOM 4127 C CA . GLY B 1 247 ? -8.171 -7.017 36.380 1.00 7.81 249 GLY B CA 1
ATOM 4128 C C . GLY B 1 247 ? -6.663 -6.997 36.250 1.00 8.62 249 GLY B C 1
ATOM 4129 O O . GLY B 1 247 ? -6.078 -5.908 36.261 1.00 9.39 249 GLY B O 1
ATOM 4130 N N . ASN B 1 248 ? -6.055 -8.174 36.126 1.00 9.20 250 ASN B N 1
ATOM 4131 C CA . ASN B 1 248 ? -4.597 -8.299 36.050 1.00 8.57 250 ASN B CA 1
ATOM 4132 C C . ASN B 1 248 ? -4.157 -7.961 34.623 1.00 8.79 250 ASN B C 1
ATOM 4133 O O . ASN B 1 248 ? -3.633 -8.822 33.930 1.00 10.16 250 ASN B O 1
ATOM 4138 N N . GLY B 1 249 ? -4.348 -6.714 34.203 1.00 9.53 251 GLY B N 1
ATOM 4139 C CA . GLY B 1 249 ? -3.763 -6.183 32.958 1.00 10.34 251 GLY B CA 1
ATOM 4140 C C . GLY B 1 249 ? -4.366 -6.790 31.696 1.00 9.32 251 GLY B C 1
ATOM 4141 O O . GLY B 1 249 ? -3.691 -6.826 30.655 1.00 13.53 251 GLY B O 1
ATOM 4142 N N . ASN B 1 250 ? -5.642 -7.157 31.710 1.00 9.24 252 ASN B N 1
ATOM 4143 C CA . ASN B 1 250 ? -6.247 -7.857 30.561 1.00 9.45 252 ASN B CA 1
ATOM 4144 C C . ASN B 1 250 ? -6.910 -6.845 29.626 1.00 9.67 252 ASN B C 1
ATOM 4145 O O . ASN B 1 250 ? -7.727 -5.991 30.028 1.00 10.07 252 ASN B O 1
ATOM 4150 N N . PRO B 1 251 ? -6.615 -6.962 28.319 1.00 11.25 253 PRO B N 1
ATOM 4151 C CA . PRO B 1 251 ? -7.322 -6.190 27.306 1.00 10.60 253 PRO B CA 1
ATOM 4152 C C . PRO B 1 251 ? -8.530 -6.943 26.742 1.00 10.51 253 PRO B C 1
ATOM 4153 O O . PRO B 1 251 ? -8.601 -8.186 26.807 1.00 11.89 253 PRO B O 1
ATOM 4157 N N . PHE B 1 252 ? -9.461 -6.166 26.191 1.00 9.66 254 PHE B N 1
ATOM 4158 C CA . PHE B 1 252 ? -10.522 -6.688 25.312 1.00 9.20 254 PHE B CA 1
ATOM 4159 C C . PHE B 1 252 ? -9.886 -7.129 23.997 1.00 8.31 254 PHE B C 1
ATOM 4160 O O . PHE B 1 252 ? -8.905 -6.547 23.570 1.00 10.59 254 PHE B O 1
ATOM 4168 N N . PRO B 1 253 ? -10.386 -8.178 23.320 1.00 9.71 255 PRO B N 1
ATOM 4169 C CA . PRO B 1 253 ? -9.700 -8.724 22.141 1.00 9.55 255 PRO B CA 1
ATOM 4170 C C . PRO B 1 253 ? -9.382 -7.696 21.047 1.00 11.02 255 PRO B C 1
ATOM 4171 O O . PRO B 1 253 ? -8.285 -7.698 20.537 1.00 12.06 255 PRO B O 1
ATOM 4175 N N . LEU B 1 254 ? -10.347 -6.900 20.633 1.00 11.75 256 LEU B N 1
ATOM 4176 C CA . LEU B 1 254 ? -10.140 -5.926 19.541 1.00 11.05 256 LEU B CA 1
ATOM 4177 C C . LEU B 1 254 ? -9.018 -4.957 19.920 1.00 10.96 256 LEU B C 1
ATOM 4178 O O . LEU B 1 254 ? -8.168 -4.647 19.078 1.00 12.41 256 LEU B O 1
ATOM 4183 N N . THR B 1 255 ? -9.001 -4.539 21.170 1.00 9.17 257 THR B N 1
ATOM 4184 C CA . THR B 1 255 ? -7.951 -3.635 21.678 1.00 8.42 257 THR B CA 1
ATOM 4185 C C . THR B 1 255 ? -6.600 -4.356 21.651 1.00 8.70 257 THR B C 1
ATOM 4186 O O . THR B 1 255 ? -5.610 -3.734 21.303 1.00 11.57 257 THR B O 1
ATOM 4190 N N . GLN B 1 256 ? -6.541 -5.621 22.070 1.00 9.19 258 GLN B N 1
ATOM 4191 C CA . GLN B 1 256 ? -5.262 -6.359 22.102 1.00 11.37 258 GLN B CA 1
ATOM 4192 C C . GLN B 1 256 ? -4.701 -6.397 20.680 1.00 11.01 258 GLN B C 1
ATOM 4193 O O . GLN B 1 256 ? -3.486 -6.169 20.514 1.00 11.27 258 GLN B O 1
ATOM 4199 N N . ASN B 1 257 ? -5.522 -6.663 19.672 1.00 13.50 259 ASN B N 1
ATOM 4200 C CA . ASN B 1 257 ? -5.020 -6.688 18.275 1.00 14.56 259 ASN B CA 1
ATOM 4201 C C . ASN B 1 257 ? -4.422 -5.332 17.908 1.00 11.22 259 ASN B C 1
ATOM 4202 O O . ASN B 1 257 ? -3.343 -5.317 17.286 1.00 10.49 259 ASN B O 1
ATOM 4207 N N . ALA B 1 258 ? -5.019 -4.229 18.346 1.00 10.88 260 ALA B N 1
ATOM 4208 C CA . ALA B 1 258 ? -4.539 -2.885 17.983 1.00 10.89 260 ALA B CA 1
ATOM 4209 C C . ALA B 1 258 ? -3.204 -2.645 18.712 1.00 10.56 260 ALA B C 1
ATOM 4210 O O . ALA B 1 258 ? -2.289 -2.081 18.141 1.00 11.63 260 ALA B O 1
ATOM 4212 N N . LEU B 1 259 ? -3.115 -3.062 19.963 1.00 9.99 261 LEU B N 1
ATOM 4213 C CA . LEU B 1 259 ? -1.863 -2.971 20.761 1.00 10.36 261 LEU B CA 1
ATOM 4214 C C . LEU B 1 259 ? -0.751 -3.776 20.103 1.00 10.01 261 LEU B C 1
ATOM 4215 O O . LEU B 1 259 ? 0.404 -3.293 20.132 1.00 11.54 261 LEU B O 1
ATOM 4220 N N . GLU B 1 260 ? -1.036 -4.992 19.606 1.00 10.58 262 GLU B N 1
ATOM 4221 C CA . GLU B 1 260 ? -0.015 -5.806 18.886 1.00 12.23 262 GLU B CA 1
ATOM 4222 C C . GLU B 1 260 ? 0.487 -5.023 17.673 1.00 11.66 262 GLU B C 1
ATOM 4223 O O . GLU B 1 260 ? 1.718 -5.064 17.392 1.00 12.96 262 GLU B O 1
ATOM 4229 N N . LYS B 1 261 ? -0.415 -4.375 16.937 1.00 11.94 263 LYS B N 1
ATOM 4230 C CA . LYS B 1 261 ? -0.088 -3.505 15.775 1.00 14.32 263 LYS B CA 1
ATOM 4231 C C . LYS B 1 261 ? 0.840 -2.370 16.245 1.00 13.44 263 LYS B C 1
ATOM 4232 O O . LYS B 1 261 ? 1.847 -2.099 15.595 1.00 15.05 263 LYS B O 1
ATOM 4238 N N . ALA B 1 262 ? 0.523 -1.754 17.376 1.00 12.50 264 ALA B N 1
ATOM 4239 C CA . ALA B 1 262 ? 1.330 -0.648 17.938 1.00 12.93 264 ALA B CA 1
ATOM 4240 C C . ALA B 1 262 ? 2.740 -1.178 18.207 1.00 12.90 264 ALA B C 1
ATOM 4241 O O . ALA B 1 262 ? 3.754 -0.554 17.788 1.00 14.02 264 ALA B O 1
ATOM 4243 N N . ALA B 1 263 ? 2.811 -2.319 18.877 1.00 12.16 265 ALA B N 1
ATOM 4244 C CA . ALA B 1 263 ? 4.101 -2.952 19.235 1.00 12.68 265 ALA B CA 1
ATOM 4245 C C . ALA B 1 263 ? 4.923 -3.266 17.971 1.00 13.49 265 ALA B C 1
ATOM 4246 O O . ALA B 1 263 ? 6.171 -3.105 18.004 1.00 15.91 265 ALA B O 1
ATOM 4248 N N . LYS B 1 264 ? 4.278 -3.675 16.875 1.00 14.74 266 LYS B N 1
ATOM 4249 C CA . LYS B 1 264 ? 4.953 -4.024 15.593 1.00 13.84 266 LYS B CA 1
ATOM 4250 C C . LYS B 1 264 ? 5.531 -2.749 14.980 1.00 15.77 266 LYS B C 1
ATOM 4251 O O . LYS B 1 264 ? 6.568 -2.824 14.35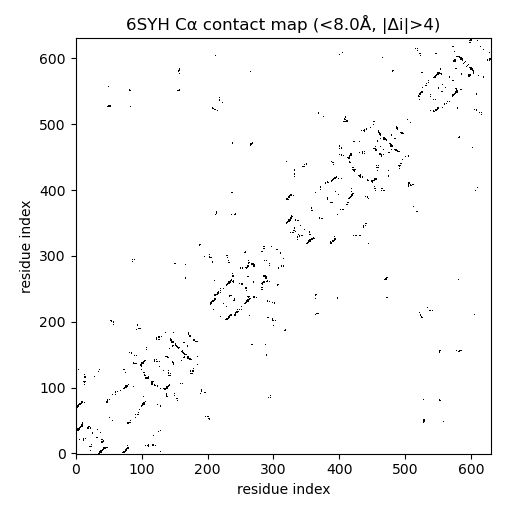1 1.00 19.37 266 LYS B O 1
ATOM 4257 N N . SER B 1 265 ? 4.895 -1.612 15.227 1.00 18.17 267 SER B N 1
ATOM 4258 C CA . SER B 1 265 ? 5.307 -0.300 14.680 1.00 18.47 267 SER B CA 1
ATOM 4259 C C . SER B 1 265 ? 6.458 0.274 15.532 1.00 20.12 267 SER B C 1
ATOM 4260 O O . SER B 1 265 ? 7.027 1.301 15.158 1.00 25.55 267 SER B O 1
ATOM 4263 N N . GLY B 1 266 ? 6.811 -0.360 16.640 1.00 17.39 268 GLY B N 1
ATOM 4264 C CA . GLY B 1 266 ? 7.924 0.104 17.501 1.00 15.69 268 GLY B CA 1
ATOM 4265 C C . GLY B 1 266 ? 7.494 0.944 18.681 1.00 14.27 268 GLY B C 1
ATOM 4266 O O . GLY B 1 266 ? 8.353 1.458 19.370 1.00 17.47 268 GLY B O 1
ATOM 4267 N N . VAL B 1 267 ? 6.202 1.056 18.911 1.00 12.90 269 VAL B N 1
ATOM 4268 C CA . VAL B 1 267 ? 5.630 1.716 20.105 1.00 11.39 269 VAL B CA 1
ATOM 4269 C C . VAL B 1 267 ? 5.683 0.700 21.228 1.00 10.97 269 VAL B C 1
ATOM 4270 O O . VAL B 1 267 ? 5.306 -0.486 21.000 1.00 13.21 269 VAL B O 1
ATOM 4274 N N . VAL B 1 268 ? 6.159 1.130 22.377 1.00 9.15 270 VAL B N 1
ATOM 4275 C CA . VAL B 1 268 ? 6.272 0.229 23.539 1.00 8.85 270 VAL B CA 1
ATOM 4276 C C . VAL B 1 268 ? 4.931 0.224 24.265 1.00 9.84 270 VAL B C 1
ATOM 4277 O O . VAL B 1 268 ? 4.467 1.263 24.737 1.00 10.04 270 VAL B O 1
ATOM 4281 N N . VAL B 1 269 ? 4.348 -0.952 24.356 1.00 10.03 271 VAL B N 1
ATOM 4282 C CA . VAL B 1 269 ? 3.044 -1.142 25.029 1.00 9.27 271 VAL B CA 1
ATOM 4283 C C . VAL B 1 269 ? 3.339 -1.710 26.405 1.00 8.99 271 VAL B C 1
ATOM 4284 O O . VAL B 1 269 ? 3.987 -2.757 26.493 1.00 10.36 271 VAL B O 1
ATOM 4288 N N . ALA B 1 270 ? 2.852 -1.047 27.437 1.00 8.12 272 ALA B N 1
ATOM 4289 C CA . ALA B 1 270 ? 3.091 -1.457 28.824 1.00 9.37 272 ALA B CA 1
ATOM 4290 C C . ALA B 1 270 ? 1.739 -1.724 29.473 1.00 8.94 272 ALA B C 1
ATOM 4291 O O . ALA B 1 270 ? 0.818 -0.851 29.421 1.00 10.33 272 ALA B O 1
ATOM 4293 N N . ARG B 1 271 ? 1.595 -2.932 30.007 1.00 8.22 273 ARG B N 1
ATOM 4294 C CA . ARG B 1 271 ? 0.326 -3.345 30.614 1.00 7.99 273 ARG B CA 1
ATOM 4295 C C . ARG B 1 271 ? 0.333 -2.915 32.060 1.00 7.77 273 ARG B C 1
ATOM 4296 O O . ARG B 1 271 ? 1.188 -3.347 32.813 1.00 8.74 273 ARG B O 1
ATOM 4304 N N . SER B 1 272 ? -0.691 -2.147 32.440 1.00 8.49 274 SER B N 1
ATOM 4305 C CA . SER B 1 272 ? -1.008 -1.832 33.847 1.00 8.21 274 SER B CA 1
ATOM 4306 C C . SER B 1 272 ? -2.466 -2.233 34.055 1.00 7.31 274 SER B C 1
ATOM 4307 O O . SER B 1 272 ? -3.002 -3.054 33.256 1.00 8.44 274 SER B O 1
ATOM 4310 N N . SER B 1 273 ? -3.078 -1.651 35.066 1.00 8.08 275 SER B N 1
ATOM 4311 C CA . SER B 1 273 ? -4.422 -2.062 35.494 1.00 7.78 275 SER B CA 1
ATOM 4312 C C . SER B 1 273 ? -5.220 -0.845 35.916 1.00 8.65 275 SER B C 1
ATOM 4313 O O . SER B 1 273 ? -4.667 0.038 36.514 1.00 9.10 275 SER B O 1
ATOM 4316 N N . ARG B 1 274 ? -6.522 -0.921 35.643 1.00 8.50 276 ARG B N 1
ATOM 4317 C CA . ARG B 1 274 ? -7.515 0.055 36.105 1.00 8.88 276 ARG B CA 1
ATOM 4318 C C . ARG B 1 274 ? -7.896 -0.178 37.577 1.00 7.28 276 ARG B C 1
ATOM 4319 O O . ARG B 1 274 ? -8.667 0.668 38.125 1.00 9.50 276 ARG B O 1
ATOM 4327 N N . VAL B 1 275 ? -7.470 -1.263 38.219 1.00 8.65 277 VAL B N 1
ATOM 4328 C CA . VAL B 1 275 ? -8.110 -1.693 39.487 1.00 8.62 277 VAL B CA 1
ATOM 4329 C C . VAL B 1 275 ? -7.729 -0.822 40.687 1.00 9.45 277 VAL B C 1
ATOM 4330 O O . VAL B 1 275 ? -8.591 -0.669 41.570 1.00 11.59 277 VAL B O 1
ATOM 4334 N N . GLY B 1 276 ? -6.492 -0.340 40.787 1.00 10.22 278 GLY B N 1
ATOM 4335 C CA . GLY B 1 276 ? -6.081 0.576 41.854 1.00 11.82 278 GLY B CA 1
ATOM 4336 C C . GLY B 1 276 ? -4.909 0.068 42.658 1.00 9.91 278 GLY B C 1
ATOM 4337 O O . GLY B 1 276 ? -4.232 0.882 43.248 1.00 14.92 278 GLY B O 1
ATOM 4338 N N . SER B 1 277 ? -4.693 -1.231 42.728 1.00 9.96 279 SER B N 1
ATOM 4339 C CA . SER B 1 277 ? -3.601 -1.792 43.560 1.00 9.58 279 SER B CA 1
ATOM 4340 C C . SER B 1 277 ? -3.200 -3.168 43.046 1.00 8.61 279 SER B C 1
ATOM 4341 O O . SER B 1 277 ? -3.906 -3.769 42.260 1.00 8.43 279 SER B O 1
ATOM 4344 N N . GLY B 1 278 ? -2.050 -3.632 43.499 1.00 8.33 280 GLY B N 1
ATOM 4345 C CA . GLY B 1 278 ? -1.514 -4.930 43.088 1.00 8.86 280 GLY B CA 1
ATOM 4346 C C . GLY B 1 278 ? -0.582 -4.820 41.906 1.00 8.35 280 GLY B C 1
ATOM 4347 O O . GLY B 1 278 ? -0.488 -3.746 41.238 1.00 9.50 280 GLY B O 1
ATOM 4348 N N . SER B 1 279 ? 0.063 -5.934 41.621 1.00 7.67 281 SER B N 1
ATOM 4349 C CA . SER B 1 279 ? 1.002 -6.040 40.488 1.00 8.80 281 SER B CA 1
ATOM 4350 C C . SER B 1 279 ? 0.274 -6.443 39.212 1.00 8.03 281 SER B C 1
ATOM 4351 O O . SER B 1 279 ? -0.505 -7.424 39.256 1.00 8.36 281 SER B O 1
ATOM 4354 N N . THR B 1 280 ? 0.548 -5.754 38.116 1.00 7.39 282 THR B N 1
ATOM 4355 C CA . THR B 1 280 ? 0.171 -6.255 36.777 1.00 7.89 282 THR B CA 1
ATOM 4356 C C . THR B 1 280 ? 1.298 -7.181 36.379 1.00 7.84 282 THR B C 1
ATOM 4357 O O . THR B 1 280 ? 2.395 -6.700 36.005 1.00 8.95 282 THR B O 1
ATOM 4361 N N . THR B 1 281 ? 1.080 -8.465 36.588 1.00 8.04 283 THR B N 1
ATOM 4362 C CA . THR B 1 281 ? 2.183 -9.457 36.588 1.00 9.05 283 THR B CA 1
ATOM 4363 C C . THR B 1 281 ? 2.639 -9.781 35.168 1.00 9.76 283 THR B C 1
ATOM 4364 O O . THR B 1 281 ? 1.837 -9.794 34.214 1.00 10.04 283 THR B O 1
ATOM 4368 N N . GLN B 1 282 ? 3.919 -10.126 35.047 1.00 10.92 284 GLN B N 1
ATOM 4369 C CA . GLN B 1 282 ? 4.473 -10.634 33.770 1.00 12.75 284 GLN B CA 1
ATOM 4370 C C . GLN B 1 282 ? 3.718 -11.881 33.382 1.00 13.69 284 GLN B C 1
ATOM 4371 O O . GLN B 1 282 ? 3.503 -12.769 34.231 1.00 17.50 284 GLN B O 1
ATOM 4377 N N . GLU B 1 283 ? 3.391 -11.974 32.099 1.00 11.34 285 GLU B N 1
ATOM 4378 C CA . GLU B 1 283 ? 2.679 -13.141 31.561 1.00 14.59 285 GLU B CA 1
ATOM 4379 C C . GLU B 1 283 ? 3.298 -13.463 30.228 1.00 15.13 285 GLU B C 1
ATOM 4380 O O . GLU B 1 283 ? 3.155 -12.649 29.275 1.00 15.17 285 GLU B O 1
ATOM 4386 N N . ALA B 1 284 ? 4.007 -14.584 30.172 1.00 13.34 286 ALA B N 1
ATOM 4387 C CA . ALA B 1 284 ? 4.900 -14.837 29.016 1.00 12.96 286 ALA B CA 1
ATOM 4388 C C . ALA B 1 284 ? 4.114 -14.802 27.706 1.00 14.70 286 ALA B C 1
ATOM 4389 O O . ALA B 1 284 ? 4.645 -14.319 26.722 1.00 15.59 286 ALA B O 1
ATOM 4391 N N . GLU B 1 285 ? 2.919 -15.394 27.659 1.00 12.59 287 GLU B N 1
ATOM 4392 C CA . GLU B 1 285 ? 2.205 -15.589 26.371 1.00 15.66 287 GLU B CA 1
ATOM 4393 C C . GLU B 1 285 ? 1.872 -14.219 25.758 1.00 17.84 287 GLU B C 1
ATOM 4394 O O . GLU B 1 285 ? 1.699 -14.176 24.547 1.00 24.31 287 GLU B O 1
ATOM 4400 N N . VAL B 1 286 ? 1.781 -13.156 26.569 1.00 19.34 288 VAL B N 1
ATOM 4401 C CA . VAL B 1 286 ? 1.531 -11.738 26.149 1.00 25.55 288 VAL B CA 1
ATOM 4402 C C . VAL B 1 286 ? 2.883 -11.010 26.183 1.00 28.61 288 VAL B C 1
ATOM 4403 O O . VAL B 1 286 ? 3.069 -10.119 25.265 1.00 29.57 288 VAL B O 1
ATOM 4405 C CA . ASP B 1 288 ? 4.713 -10.341 27.164 1.00 22.56 290 ASP B CA 1
ATOM 4406 C C . ASP B 1 288 ? 5.998 -10.737 26.449 1.00 22.36 290 ASP B C 1
ATOM 4407 O O . ASP B 1 288 ? 6.752 -9.876 26.014 1.00 30.29 290 ASP B O 1
ATOM 4412 N N . LYS B 1 289 ? 6.210 -12.032 26.293 1.00 18.47 291 LYS B N 1
ATOM 4413 C CA . LYS B 1 289 ? 7.521 -12.557 25.847 1.00 20.51 291 LYS B CA 1
ATOM 4414 C C . LYS B 1 289 ? 7.378 -13.130 24.429 1.00 19.89 291 LYS B C 1
ATOM 4415 O O . LYS B 1 289 ? 8.287 -13.782 23.999 1.00 23.12 291 LYS B O 1
ATOM 4421 N N . LYS B 1 290 ? 6.329 -12.762 23.674 1.00 22.87 292 LYS B N 1
ATOM 4422 C CA . LYS B 1 290 ? 6.242 -13.072 22.216 1.00 23.51 292 LYS B CA 1
ATOM 4423 C C . LYS B 1 290 ? 6.901 -11.974 21.388 1.00 28.31 292 LYS B C 1
ATOM 4424 O O . LYS B 1 290 ? 7.587 -11.192 22.047 1.00 32.00 292 LYS B O 1
ATOM 4430 N N . GLY B 1 292 ? 6.216 -8.304 21.684 1.00 29.22 294 GLY B N 1
ATOM 4431 C CA . GLY B 1 292 ? 5.717 -8.413 23.071 1.00 25.85 294 GLY B CA 1
ATOM 4432 C C . GLY B 1 292 ? 5.544 -7.086 23.810 1.00 16.46 294 GLY B C 1
ATOM 4433 O O . GLY B 1 292 ? 6.050 -6.045 23.392 1.00 21.74 294 GLY B O 1
ATOM 4434 N N . PHE B 1 293 ? 4.781 -7.153 24.895 1.00 13.31 295 PHE B N 1
ATOM 4435 C CA . PHE B 1 293 ? 4.451 -6.036 25.788 1.00 12.50 295 PHE B CA 1
ATOM 4436 C C . PHE B 1 293 ? 5.319 -6.111 27.035 1.00 10.50 295 PHE B C 1
ATOM 4437 O O . PHE B 1 293 ? 6.034 -7.078 27.259 1.00 12.80 295 PHE B O 1
ATOM 4445 N N . VAL B 1 294 ? 5.334 -5.001 27.753 1.00 9.03 296 VAL B N 1
ATOM 4446 C CA . VAL B 1 294 ? 5.997 -4.829 29.063 1.00 9.96 296 VAL B CA 1
ATOM 4447 C C . VAL B 1 294 ? 4.948 -4.947 30.163 1.00 8.87 296 VAL B C 1
ATOM 4448 O O . VAL B 1 294 ? 3.860 -4.361 30.040 1.00 10.07 296 VAL B O 1
ATOM 4452 N N . ALA B 1 295 ? 5.263 -5.663 31.213 1.00 10.16 297 ALA B N 1
ATOM 4453 C CA . ALA B 1 295 ? 4.429 -5.774 32.431 1.00 10.09 297 ALA B CA 1
ATOM 4454 C C . ALA B 1 295 ? 4.895 -4.698 33.399 1.00 9.37 297 ALA B C 1
ATOM 4455 O O . ALA B 1 295 ? 6.053 -4.683 33.783 1.00 10.43 297 ALA B O 1
ATOM 4457 N N . THR B 1 296 ? 3.995 -3.824 33.825 1.00 8.91 298 THR B N 1
ATOM 4458 C CA . THR B 1 296 ? 4.374 -2.695 34.700 1.00 9.23 298 THR B CA 1
ATOM 4459 C C . THR B 1 296 ? 4.485 -3.121 36.169 1.00 8.25 298 THR B C 1
ATOM 4460 O O . THR B 1 296 ? 4.992 -2.303 36.963 1.00 9.47 298 THR B O 1
ATOM 4464 N N . GLU B 1 297 ? 4.050 -4.333 36.522 1.00 8.29 299 GLU B N 1
ATOM 4465 C CA . GLU B 1 297 ? 4.180 -4.871 37.899 1.00 8.82 299 GLU B CA 1
ATOM 4466 C C . GLU B 1 297 ? 3.533 -3.866 38.876 1.00 6.92 299 GLU B C 1
ATOM 4467 O O . GLU B 1 297 ? 2.344 -3.494 38.604 1.00 8.05 299 GLU B O 1
ATOM 4473 N N . SER B 1 298 ? 4.100 -3.567 40.036 1.00 8.63 300 SER B N 1
ATOM 4474 C CA . SER B 1 298 ? 3.360 -2.927 41.147 1.00 8.69 300 SER B CA 1
ATOM 4475 C C . SER B 1 298 ? 3.475 -1.395 41.055 1.00 10.94 300 SER B C 1
ATOM 4476 O O . SER B 1 298 ? 4.180 -0.784 41.856 1.00 11.92 300 SER B O 1
ATOM 4479 N N . LEU B 1 299 ? 2.816 -0.826 40.087 1.00 10.71 301 LEU B N 1
ATOM 4480 C CA . LEU B 1 299 ? 2.676 0.634 39.890 1.00 9.86 301 LEU B CA 1
ATOM 4481 C C . LEU B 1 299 ? 1.182 0.933 39.679 1.00 11.59 301 LEU B C 1
ATOM 4482 O O . LEU B 1 299 ? 0.302 0.195 40.148 1.00 15.82 301 LEU B O 1
ATOM 4487 N N . ASN B 1 300 ? 0.879 2.033 39.082 1.00 10.27 302 ASN B N 1
ATOM 4488 C CA . ASN B 1 300 ? -0.480 2.312 38.595 1.00 9.25 302 ASN B CA 1
ATOM 4489 C C . ASN B 1 300 ? -0.288 2.943 37.241 1.00 8.16 302 ASN B C 1
ATOM 4490 O O . ASN B 1 300 ? 0.846 3.202 36.811 1.00 8.85 302 ASN B O 1
ATOM 4495 N N . PRO B 1 301 ? -1.348 3.153 36.453 1.00 7.98 303 PRO B N 1
ATOM 4496 C CA . PRO B 1 301 ? -1.121 3.607 35.083 1.00 8.53 303 PRO B CA 1
ATOM 4497 C C . PRO B 1 301 ? -0.367 4.932 34.980 1.00 9.64 303 PRO B C 1
ATOM 4498 O O . PRO B 1 301 ? 0.514 5.048 34.117 1.00 9.18 303 PRO B O 1
ATOM 4502 N N . GLN B 1 302 ? -0.698 5.900 35.836 1.00 9.32 304 GLN B N 1
ATOM 4503 C CA . GLN B 1 302 ? -0.117 7.243 35.649 1.00 11.16 304 GLN B CA 1
ATOM 4504 C C . GLN B 1 302 ? 1.349 7.227 36.114 1.00 9.45 304 GLN B C 1
ATOM 4505 O O . GLN B 1 302 ? 2.132 7.936 35.519 1.00 9.46 304 GLN B O 1
ATOM 4511 N N . LYS B 1 303 ? 1.706 6.424 37.110 1.00 9.70 305 LYS B N 1
ATOM 4512 C CA . LYS B 1 303 ? 3.123 6.313 37.520 1.00 10.03 305 LYS B CA 1
ATOM 4513 C C . LYS B 1 303 ? 3.872 5.456 36.495 1.00 9.12 305 LYS B C 1
ATOM 4514 O O . LYS B 1 303 ? 5.044 5.754 36.204 1.00 10.07 305 LYS B O 1
ATOM 4520 N N . ALA B 1 304 ? 3.259 4.421 35.953 1.00 8.81 306 ALA B N 1
ATOM 4521 C CA . ALA B 1 304 ? 3.890 3.605 34.893 1.00 9.78 306 ALA B CA 1
ATOM 4522 C C . ALA B 1 304 ? 4.185 4.501 33.684 1.00 8.12 306 ALA B C 1
ATOM 4523 O O . ALA B 1 304 ? 5.185 4.331 33.025 1.00 8.75 306 ALA B O 1
ATOM 4525 N N . ARG B 1 305 ? 3.284 5.443 33.382 1.00 7.56 307 ARG B N 1
ATOM 4526 C CA . ARG B 1 305 ? 3.476 6.393 32.271 1.00 8.84 307 ARG B CA 1
ATOM 4527 C C . ARG B 1 305 ? 4.767 7.170 32.542 1.00 8.89 307 ARG B C 1
ATOM 4528 O O . ARG B 1 305 ? 5.576 7.298 31.626 1.00 9.54 307 ARG B O 1
ATOM 4536 N N . VAL B 1 306 ? 4.943 7.666 33.757 1.00 8.68 308 VAL B N 1
ATOM 4537 C CA . VAL B 1 306 ? 6.171 8.429 34.097 1.00 8.09 308 VAL B CA 1
ATOM 4538 C C . VAL B 1 306 ? 7.400 7.554 33.847 1.00 8.27 308 VAL B C 1
ATOM 4539 O O . VAL B 1 306 ? 8.389 8.019 33.225 1.00 10.12 308 VAL B O 1
ATOM 4543 N N . LEU B 1 307 ? 7.375 6.339 34.356 1.00 8.70 309 LEU B N 1
ATOM 4544 C CA . LEU B 1 307 ? 8.577 5.475 34.235 1.00 7.51 309 LEU B CA 1
ATOM 4545 C C . LEU B 1 307 ? 8.837 5.121 32.772 1.00 8.60 309 LEU B C 1
ATOM 4546 O O . LEU B 1 307 ? 10.011 5.079 32.352 1.00 9.98 309 LEU B O 1
ATOM 4551 N N . LEU B 1 308 ? 7.775 4.883 31.990 1.00 7.67 310 LEU B N 1
ATOM 4552 C CA . LEU B 1 308 ? 7.954 4.564 30.553 1.00 8.05 310 LEU B CA 1
ATOM 4553 C C . LEU B 1 308 ? 8.493 5.785 29.785 1.00 9.08 310 LEU B C 1
ATOM 4554 O O . LEU B 1 308 ? 9.400 5.604 28.964 1.00 10.20 310 LEU B O 1
ATOM 4559 N N . MET B 1 309 ? 8.035 6.999 30.097 1.00 9.09 311 MET B N 1
ATOM 4560 C CA . MET B 1 309 ? 8.572 8.220 29.480 1.00 9.92 311 MET B CA 1
ATOM 4561 C C . MET B 1 309 ? 10.081 8.288 29.772 1.00 10.51 311 MET B C 1
ATOM 4562 O O . MET B 1 309 ? 10.876 8.546 28.825 1.00 12.06 311 MET B O 1
ATOM 4567 N N . LEU B 1 310 ? 10.494 8.039 31.018 1.00 9.30 312 LEU B N 1
ATOM 4568 C CA . LEU B 1 310 ? 11.952 8.110 31.335 1.00 10.07 312 LEU B CA 1
ATOM 4569 C C . LEU B 1 310 ? 12.703 6.982 30.600 1.00 11.04 312 LEU B C 1
ATOM 4570 O O . LEU B 1 310 ? 13.779 7.218 29.940 1.00 12.84 312 LEU B O 1
ATOM 4575 N N . ALA B 1 311 ? 12.165 5.767 30.633 1.00 10.28 313 ALA B N 1
ATOM 4576 C CA . ALA B 1 311 ? 12.790 4.635 29.921 1.00 11.31 313 ALA B CA 1
ATOM 4577 C C . ALA B 1 311 ? 13.000 5.030 28.453 1.00 11.25 313 ALA B C 1
ATOM 4578 O O . ALA B 1 311 ? 14.091 4.780 27.919 1.00 13.80 313 ALA B O 1
ATOM 4580 N N . LEU B 1 312 ? 11.994 5.585 27.797 1.00 10.02 314 LEU B N 1
ATOM 4581 C CA . LEU B 1 312 ? 12.077 5.865 26.341 1.00 10.15 314 LEU B CA 1
ATOM 4582 C C . LEU B 1 312 ? 13.082 6.982 26.038 1.00 13.28 314 LEU B C 1
ATOM 4583 O O . LEU B 1 312 ? 13.402 7.146 24.860 1.00 14.82 314 LEU B O 1
ATOM 4588 N N . THR B 1 313 ? 13.552 7.735 27.027 1.00 14.31 315 THR B N 1
ATOM 4589 C CA . THR B 1 313 ? 14.637 8.721 26.768 1.00 16.47 315 THR B CA 1
ATOM 4590 C C . THR B 1 313 ? 15.928 7.981 26.449 1.00 21.59 315 THR B C 1
ATOM 4591 O O . THR B 1 313 ? 16.841 8.653 25.952 1.00 27.13 315 THR B O 1
ATOM 4595 N N . LYS B 1 314 ? 16.048 6.688 26.755 1.00 19.10 316 LYS B N 1
ATOM 4596 C CA . LYS B 1 314 ? 17.365 6.027 26.566 1.00 23.31 316 LYS B CA 1
ATOM 4597 C C . LYS B 1 314 ? 17.227 4.712 25.802 1.00 19.44 316 LYS B C 1
ATOM 4598 O O . LYS B 1 314 ? 18.256 4.263 25.280 1.00 20.60 316 LYS B O 1
ATOM 4604 N N . THR B 1 315 ? 16.025 4.146 25.668 1.00 18.78 317 THR B N 1
ATOM 4605 C CA . THR B 1 315 ? 15.858 2.869 24.922 1.00 17.62 317 THR B CA 1
ATOM 4606 C C . THR B 1 315 ? 14.417 2.697 24.437 1.00 16.27 317 THR B C 1
ATOM 4607 O O . THR B 1 315 ? 13.514 3.143 25.152 1.00 14.74 317 THR B O 1
ATOM 4611 N N . SER B 1 316 ? 14.203 1.968 23.334 1.00 14.88 318 SER B N 1
ATOM 4612 C CA . SER B 1 316 ? 12.848 1.476 22.968 1.00 18.00 318 SER B CA 1
ATOM 4613 C C . SER B 1 316 ? 12.831 -0.056 22.961 1.00 17.66 318 SER B 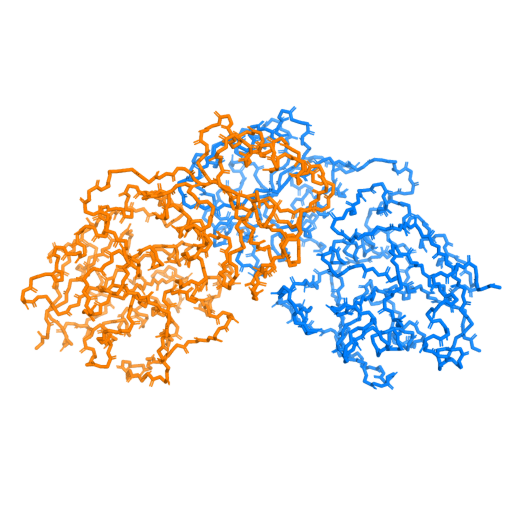C 1
ATOM 4614 O O . SER B 1 316 ? 11.830 -0.645 22.512 1.00 19.70 318 SER B O 1
ATOM 4617 N N . ASP B 1 317 ? 13.886 -0.678 23.500 1.00 16.23 319 ASP B N 1
ATOM 4618 C CA . ASP B 1 317 ? 14.054 -2.149 23.564 1.00 16.42 319 ASP B CA 1
ATOM 4619 C C . ASP B 1 317 ? 13.151 -2.716 24.673 1.00 14.68 319 ASP B C 1
ATOM 4620 O O . ASP B 1 317 ? 13.322 -2.330 25.843 1.00 15.36 319 ASP B O 1
ATOM 4625 N N . ARG B 1 318 ? 12.229 -3.601 24.314 1.00 14.94 320 ARG B N 1
ATOM 4626 C CA . ARG B 1 318 ? 11.223 -4.175 25.250 1.00 15.69 320 ARG B CA 1
ATOM 4627 C C . ARG B 1 318 ? 11.947 -4.783 26.452 1.00 17.24 320 ARG B C 1
ATOM 4628 O O . ARG B 1 318 ? 11.492 -4.548 27.562 1.00 16.03 320 ARG B O 1
ATOM 4636 N N . GLU B 1 319 ? 12.989 -5.603 26.220 1.00 16.74 321 GLU B N 1
ATOM 4637 C CA . GLU B 1 319 ? 13.676 -6.356 27.301 1.00 18.68 321 GLU B CA 1
ATOM 4638 C C . GLU B 1 319 ? 14.313 -5.343 28.259 1.00 14.08 321 GLU B C 1
ATOM 4639 O O . GLU B 1 319 ? 14.164 -5.517 29.473 1.00 13.46 321 GLU B O 1
ATOM 4645 N N . ALA B 1 320 ? 14.972 -4.303 27.752 1.00 13.63 322 ALA B N 1
ATOM 4646 C CA . ALA B 1 320 ? 15.613 -3.267 28.602 1.00 12.67 322 ALA B CA 1
ATOM 4647 C C . ALA B 1 320 ? 14.536 -2.533 29.409 1.00 11.35 322 ALA B C 1
ATOM 4648 O O . ALA B 1 320 ? 14.715 -2.262 30.585 1.00 14.09 322 ALA B O 1
ATOM 4650 N N . ILE B 1 321 ? 13.388 -2.286 28.808 1.00 11.83 323 ILE B N 1
ATOM 4651 C CA . ILE B 1 321 ? 12.321 -1.519 29.501 1.00 10.89 323 ILE B CA 1
ATOM 4652 C C . ILE B 1 321 ? 11.650 -2.445 30.525 1.00 9.59 323 ILE B C 1
ATOM 4653 O O . ILE B 1 321 ? 11.351 -1.978 31.617 1.00 11.18 323 ILE B O 1
ATOM 4658 N N . GLN B 1 322 ? 11.505 -3.734 30.220 1.00 10.80 324 GLN B N 1
ATOM 4659 C CA . GLN B 1 322 ? 10.988 -4.681 31.216 1.00 9.52 324 GLN B CA 1
ATOM 4660 C C . GLN B 1 322 ? 11.945 -4.709 32.429 1.00 10.08 324 GLN B C 1
ATOM 4661 O O . GLN B 1 322 ? 11.466 -4.699 33.583 1.00 12.22 324 GLN B O 1
ATOM 4667 N N . LYS B 1 323 ? 13.254 -4.752 32.202 1.00 10.31 325 LYS B N 1
ATOM 4668 C CA . LYS B 1 323 ? 14.210 -4.742 33.334 1.00 13.26 325 LYS B CA 1
ATOM 4669 C C . LYS B 1 323 ? 14.020 -3.481 34.186 1.00 12.81 325 LYS B C 1
ATOM 4670 O O . LYS B 1 323 ? 14.107 -3.557 35.443 1.00 14.44 325 LYS B O 1
ATOM 4676 N N . ILE B 1 324 ? 13.772 -2.344 33.544 1.00 10.82 326 ILE B N 1
ATOM 4677 C CA . ILE B 1 324 ? 13.505 -1.072 34.272 1.00 12.07 326 ILE B CA 1
ATOM 4678 C C . ILE B 1 324 ? 12.249 -1.265 35.132 1.00 11.23 326 ILE B C 1
ATOM 4679 O O . ILE B 1 324 ? 12.240 -0.909 36.319 1.00 12.17 326 ILE B O 1
ATOM 4684 N N . PHE B 1 325 ? 11.176 -1.777 34.564 1.00 10.14 327 PHE B N 1
ATOM 4685 C CA . PHE B 1 325 ? 9.946 -1.921 35.359 1.00 10.55 327 PHE B CA 1
ATOM 4686 C C . PHE B 1 325 ? 10.121 -2.918 36.489 1.00 11.39 327 PHE B C 1
ATOM 4687 O O . PHE B 1 325 ? 9.422 -2.748 37.555 1.00 12.36 327 PHE B O 1
ATOM 4695 N N . SER B 1 326 ? 10.980 -3.928 36.275 1.00 12.03 328 SER B N 1
ATOM 4696 C CA . SER B 1 326 ? 11.214 -4.994 37.269 1.00 13.22 328 SER B CA 1
ATOM 4697 C C . SER B 1 326 ? 12.205 -4.526 38.344 1.00 14.67 328 SER B C 1
ATOM 4698 O O . SER B 1 326 ? 12.413 -5.296 39.278 1.00 19.38 328 SER B O 1
ATOM 4701 N N . THR B 1 327 ? 12.804 -3.334 38.188 1.00 14.31 329 THR B N 1
ATOM 4702 C CA . THR B 1 327 ? 13.852 -2.793 39.078 1.00 16.64 329 THR B CA 1
ATOM 4703 C C . THR B 1 327 ? 13.325 -1.613 39.902 1.00 15.98 329 THR B C 1
ATOM 4704 O O . THR B 1 327 ? 13.525 -1.606 41.162 1.00 17.21 329 THR B O 1
ATOM 4708 N N . TYR B 1 328 ? 12.672 -0.649 39.251 1.00 14.95 330 TYR B N 1
ATOM 4709 C CA . TYR B 1 328 ? 12.341 0.654 39.878 1.00 14.83 330 TYR B CA 1
ATOM 4710 C C . TYR B 1 328 ? 10.989 0.592 40.588 1.00 17.73 330 TYR B C 1
ATOM 4711 O O . TYR B 1 328 ? 10.205 -0.365 40.395 1.00 19.08 330 TYR B O 1
#

Nearest PDB structures (foldseek):
  6syh-assembly1_B  TM=1.003E+00  e=4.167E-70  Wolinella succinogenes DSM 1740
  6rud-assembly1_C  TM=9.922E-01  e=4.722E-65  Wolinella succinogenes
  6syh-assembly1_A  TM=9.925E-01  e=8.243E-65  Wolinella succinogenes DSM 1740
  6ruf-assembly1_C  TM=9.926E-01  e=8.770E-65  Wolinella succinogenes DSM 1740
  5k4h-assembly1_C  TM=9.928E-01  e=5.617E-64  Wolinella succinogenes DSM 1740

Organism: Wolinella succinogenes (strain ATCC 29543 / DSM 1740 / CCUG 13145 / JCM 31913 / LMG 7466 / NCTC 11488 / FDC 602W) (NCBI:txid273121)

Secondary structure (P-SEA, 3-state):
cbbbbbbbcccccccccccaaaaaaaaaccccccccbbbbbbccccccccccaaaaaaaaaaaaaaaacccccbbbbbbbcccaaaaaaaaaaccccccbbbbbbbcccccccccaaaaaaaaaaaaaaccccccccbbbbcccbbbccccccccccccccccccccccccccccccbbbbcccccccccccccccccccccccbbbbbbbbccccaaaaaaaaaacccbbbbbccccccccaaaaaaaaaaaaaccbbbbbbcccccccccccccccccccccccccccaaaaaaaaaaaacccccaaaaaaaaacc/cbbbbbbbccccccccaaaaaaaaaccccccccbbbbbbccccccccccaaaaaaaaaaaaaaaacccccbbbbbbbcccaaaaaaaaaaccccccbbbbbbbcccccccccaaaaaaaaaaaaaaccccccccbbbbcccbbbccccccccccccccccccccccccccccccbbbbcccccccccccccccccccccccbbbbbbbbccccaaaaaaaaaacccbbbbbccccccccaaaaaaaaaaaaacbbbbbbbcccccccccccccccccbbbbccccaaaaaaaaaaaacccccaaaaaaaaacc